Protein AF-A0A556QVP7-F1 (afdb_monomer)

Structure (mmCIF, N/CA/C/O backbone):
data_AF-A0A556QVP7-F1
#
_entry.id   AF-A0A556QVP7-F1
#
loop_
_atom_site.group_PDB
_atom_site.id
_atom_site.type_symbol
_atom_site.label_atom_id
_atom_site.label_alt_id
_atom_site.label_comp_id
_atom_site.label_asym_id
_atom_site.label_entity_id
_atom_site.label_seq_id
_atom_site.pdbx_PDB_ins_code
_atom_site.Cartn_x
_atom_site.Cartn_y
_atom_site.Cartn_z
_atom_site.occupancy
_atom_site.B_iso_or_equiv
_atom_site.auth_seq_id
_atom_site.auth_comp_id
_atom_site.auth_asym_id
_atom_site.auth_atom_id
_atom_site.pdbx_PDB_model_num
ATOM 1 N N . MET A 1 1 ? -9.069 2.653 -36.974 1.00 31.23 1 MET A N 1
ATOM 2 C CA . MET A 1 1 ? -7.854 2.054 -36.376 1.00 31.23 1 MET A CA 1
ATOM 3 C C . MET A 1 1 ? -8.215 0.678 -35.833 1.00 31.23 1 MET A C 1
ATOM 5 O O . MET A 1 1 ? -9.350 0.545 -35.382 1.00 31.23 1 MET A O 1
ATOM 9 N N . PRO A 1 2 ? -7.332 -0.335 -35.890 1.00 31.42 2 PRO A N 1
ATOM 10 C CA . PRO A 1 2 ? -7.587 -1.626 -35.250 1.00 31.42 2 PRO A CA 1
ATOM 11 C C . PRO A 1 2 ? -7.737 -1.437 -33.737 1.00 31.42 2 PRO A C 1
ATOM 13 O O . PRO A 1 2 ? -7.080 -0.571 -33.161 1.00 31.42 2 PRO A O 1
ATOM 16 N N . ASN A 1 3 ? -8.590 -2.233 -33.093 1.00 39.69 3 ASN A N 1
ATOM 17 C CA . ASN A 1 3 ? -8.859 -2.100 -31.663 1.00 39.69 3 ASN A CA 1
ATOM 18 C C . ASN A 1 3 ? -7.651 -2.594 -30.839 1.00 39.69 3 ASN A C 1
ATOM 20 O O . ASN A 1 3 ? -7.522 -3.785 -30.557 1.00 39.69 3 ASN A O 1
ATOM 24 N N . LEU A 1 4 ? -6.741 -1.673 -30.497 1.00 44.00 4 LEU A N 1
ATOM 25 C CA . LEU A 1 4 ? -5.450 -1.951 -29.846 1.00 44.00 4 LEU A CA 1
ATOM 26 C C . LEU A 1 4 ? -5.581 -2.654 -28.483 1.00 44.00 4 LEU A C 1
ATOM 28 O O . LEU A 1 4 ? -4.632 -3.312 -28.058 1.00 44.00 4 LEU A O 1
ATOM 32 N N . ALA A 1 5 ? -6.754 -2.575 -27.845 1.00 41.06 5 ALA A N 1
ATOM 33 C CA . ALA A 1 5 ? -7.073 -3.282 -26.606 1.00 41.06 5 ALA A CA 1
ATOM 34 C C . ALA A 1 5 ? -7.009 -4.820 -26.737 1.00 41.06 5 ALA A C 1
ATOM 36 O O . ALA A 1 5 ? -6.697 -5.493 -25.762 1.00 41.06 5 ALA A O 1
ATOM 37 N N . ASN A 1 6 ? -7.232 -5.379 -27.934 1.00 40.22 6 ASN A N 1
ATOM 38 C CA . ASN A 1 6 ? -7.318 -6.831 -28.155 1.00 40.22 6 ASN A CA 1
ATOM 39 C C . ASN A 1 6 ? -5.978 -7.497 -28.545 1.00 40.22 6 ASN A C 1
ATOM 41 O O . ASN A 1 6 ? -5.978 -8.581 -29.131 1.00 40.22 6 ASN A O 1
ATOM 45 N N . ARG A 1 7 ? -4.811 -6.887 -28.271 1.00 52.91 7 ARG A N 1
ATOM 46 C CA . ARG A 1 7 ? -3.530 -7.603 -28.447 1.00 52.91 7 ARG A CA 1
ATOM 47 C C . ARG A 1 7 ? -3.324 -8.566 -27.258 1.00 52.91 7 ARG A C 1
ATOM 49 O O . ARG A 1 7 ? -3.143 -8.074 -26.145 1.00 52.91 7 ARG A O 1
ATOM 56 N N . PRO A 1 8 ? -3.212 -9.899 -27.457 1.00 46.03 8 PRO A N 1
ATOM 57 C CA . PRO A 1 8 ? -3.075 -10.872 -26.354 1.00 46.03 8 PRO A CA 1
ATOM 58 C C . PRO A 1 8 ? -1.805 -10.677 -25.501 1.00 46.03 8 PRO A C 1
ATOM 60 O O . PRO A 1 8 ? -1.707 -11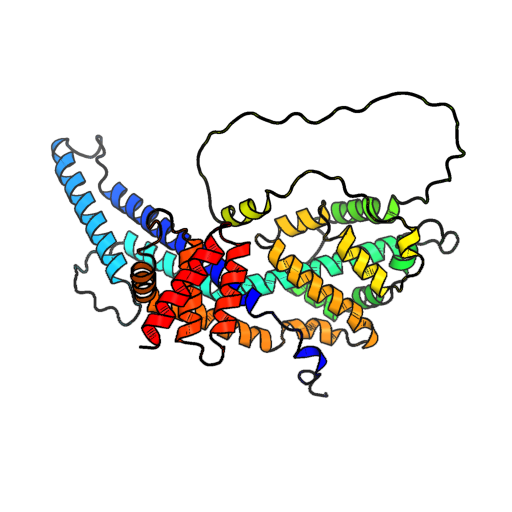.155 -24.374 1.00 46.03 8 PRO A O 1
ATOM 63 N N . PHE A 1 9 ? -0.832 -9.910 -26.004 1.00 49.12 9 PHE A N 1
ATOM 64 C CA . PHE A 1 9 ? 0.345 -9.462 -25.256 1.00 49.12 9 PHE A CA 1
ATOM 65 C C . PHE A 1 9 ? 0.058 -8.459 -24.118 1.00 49.12 9 PHE A C 1
ATOM 67 O O . PHE A 1 9 ? 0.963 -8.220 -23.317 1.00 49.12 9 PHE A O 1
ATOM 74 N N . MET A 1 10 ? -1.136 -7.854 -24.051 1.00 48.44 10 MET A N 1
ATOM 75 C CA . MET A 1 10 ? -1.531 -6.932 -22.972 1.00 48.44 10 MET A CA 1
ATOM 76 C C . MET A 1 10 ? -2.216 -7.659 -21.801 1.00 48.44 10 MET A C 1
ATOM 78 O O . MET A 1 10 ? -1.949 -7.348 -20.641 1.00 48.44 10 MET A O 1
ATOM 82 N N . GLU A 1 11 ? -3.065 -8.653 -22.074 1.00 47.38 11 GLU A N 1
ATOM 83 C CA . GLU A 1 11 ? -3.957 -9.261 -21.069 1.00 47.38 11 GLU A CA 1
ATOM 84 C C . GLU A 1 11 ? -3.195 -9.919 -19.903 1.00 47.38 11 GLU A C 1
ATOM 86 O O . GLU A 1 11 ? -3.495 -9.678 -18.726 1.00 47.38 11 GLU A O 1
ATOM 91 N N . ASN A 1 12 ? -2.145 -10.679 -20.233 1.00 49.34 12 ASN A N 1
ATOM 92 C CA . ASN A 1 12 ? -1.385 -11.500 -19.286 1.00 49.34 12 ASN A CA 1
ATOM 93 C C . ASN A 1 12 ? -0.455 -10.721 -18.335 1.00 49.34 12 ASN A C 1
ATOM 95 O O . ASN A 1 12 ? 0.117 -11.338 -17.438 1.00 49.34 12 ASN A O 1
ATOM 99 N N . PHE A 1 13 ? -0.256 -9.405 -18.511 1.00 58.97 13 PHE A N 1
ATOM 100 C CA . PHE A 1 13 ? 0.857 -8.692 -17.852 1.00 58.97 13 PHE A CA 1
ATOM 101 C C . PHE A 1 13 ? 0.513 -7.397 -17.097 1.00 58.97 13 PHE A C 1
ATOM 103 O O . PHE A 1 13 ? 1.413 -6.677 -16.664 1.00 58.97 13 PHE A O 1
ATOM 110 N N . LEU A 1 14 ? -0.773 -7.108 -16.871 1.00 69.88 14 LEU A N 1
ATOM 111 C CA . LEU A 1 14 ? -1.190 -5.981 -16.025 1.00 69.88 14 LEU A CA 1
ATOM 112 C C . LEU A 1 14 ? -1.392 -6.354 -14.551 1.00 69.88 14 LEU A C 1
ATOM 114 O O . LEU A 1 14 ? -2.023 -7.368 -14.257 1.00 69.88 14 LEU A O 1
ATOM 118 N N . ILE A 1 15 ? -0.897 -5.457 -13.684 1.00 77.75 15 ILE A N 1
ATOM 119 C CA . ILE A 1 15 ? -1.166 -5.259 -12.244 1.00 77.75 15 ILE A CA 1
ATOM 120 C C . ILE A 1 15 ? -1.469 -6.560 -11.473 1.00 77.75 15 ILE A C 1
ATOM 122 O O . ILE A 1 15 ? -2.606 -7.030 -11.475 1.00 77.75 15 ILE A O 1
ATOM 126 N N . PRO A 1 16 ? -0.494 -7.140 -10.752 1.00 86.38 16 PRO A N 1
ATOM 127 C CA . PRO A 1 16 ? -0.763 -8.289 -9.892 1.00 86.38 16 PRO A CA 1
ATOM 128 C C . PRO A 1 16 ? -1.781 -7.923 -8.801 1.00 86.38 16 PRO A C 1
ATOM 130 O O . PRO A 1 16 ? -1.539 -6.972 -8.058 1.00 86.38 16 PRO A O 1
ATOM 133 N N . ARG A 1 17 ? -2.855 -8.707 -8.614 1.00 90.19 17 ARG A N 1
ATOM 134 C CA . ARG A 1 17 ? -3.824 -8.490 -7.511 1.00 90.19 17 ARG A CA 1
ATOM 135 C C . ARG A 1 17 ? -3.150 -8.408 -6.131 1.00 90.19 17 ARG A C 1
ATOM 137 O O . ARG A 1 17 ? -3.620 -7.667 -5.274 1.00 90.19 17 ARG A O 1
ATOM 144 N N . ARG A 1 18 ? -1.999 -9.072 -5.932 1.00 92.19 18 ARG A N 1
ATOM 145 C CA . ARG A 1 18 ? -1.147 -8.915 -4.734 1.00 92.19 18 ARG A CA 1
ATOM 146 C C . ARG A 1 18 ? -0.769 -7.458 -4.456 1.00 92.19 18 ARG A C 1
ATOM 148 O O . ARG A 1 18 ? -0.861 -7.021 -3.318 1.00 92.19 18 ARG A O 1
ATOM 155 N N . PHE A 1 19 ? -0.381 -6.699 -5.484 1.00 91.69 19 PHE A N 1
ATOM 156 C CA . PHE A 1 19 ? -0.054 -5.275 -5.352 1.00 91.69 19 PHE A CA 1
ATOM 157 C C . PHE A 1 19 ? -1.274 -4.472 -4.883 1.00 91.69 19 PHE A C 1
ATOM 159 O O . PHE A 1 19 ? -1.160 -3.641 -3.989 1.00 91.69 19 PHE A O 1
ATOM 166 N N . VAL A 1 20 ? -2.457 -4.777 -5.422 1.00 94.25 20 VAL A N 1
ATOM 167 C CA . VAL A 1 20 ? -3.712 -4.112 -5.045 1.00 94.25 20 VAL A CA 1
ATOM 168 C C . VAL A 1 20 ? -4.083 -4.405 -3.585 1.00 94.25 20 VAL A C 1
ATOM 170 O O . VAL A 1 20 ? -4.417 -3.483 -2.845 1.00 94.25 20 VAL A O 1
ATOM 173 N N . ARG A 1 21 ? -3.935 -5.661 -3.133 1.00 96.06 21 ARG A N 1
ATOM 174 C CA . ARG A 1 21 ? -4.114 -6.057 -1.721 1.00 96.06 21 ARG A CA 1
ATOM 175 C C . ARG A 1 21 ? -3.117 -5.373 -0.784 1.00 96.06 21 ARG A C 1
ATOM 177 O O . ARG A 1 21 ? -3.508 -4.933 0.291 1.00 96.06 21 ARG A O 1
ATOM 184 N N . ILE A 1 22 ? -1.853 -5.252 -1.195 1.00 94.31 22 ILE A N 1
ATOM 185 C CA . ILE A 1 22 ? -0.817 -4.523 -0.445 1.00 94.31 22 ILE A CA 1
ATOM 186 C C . ILE A 1 22 ? -1.195 -3.045 -0.308 1.00 94.31 22 ILE A C 1
ATOM 188 O O . ILE A 1 22 ? -1.133 -2.505 0.792 1.00 94.31 22 ILE A O 1
ATOM 192 N N . LYS A 1 23 ? -1.660 -2.396 -1.383 1.00 94.12 23 LYS A N 1
ATOM 193 C CA . LYS A 1 23 ? -2.134 -1.007 -1.302 1.00 94.12 23 LYS A CA 1
ATOM 194 C C . LYS A 1 23 ? -3.394 -0.862 -0.456 1.00 94.12 23 LYS A C 1
ATOM 196 O O . LYS A 1 23 ? -3.500 0.120 0.271 1.00 94.12 23 LYS A O 1
ATOM 201 N N . ALA A 1 24 ? -4.303 -1.837 -0.474 1.00 96.06 24 ALA A N 1
ATOM 202 C CA . ALA A 1 24 ? -5.435 -1.853 0.450 1.00 96.06 24 ALA A CA 1
ATOM 203 C C . ALA A 1 24 ? -4.957 -1.931 1.913 1.00 96.06 24 ALA A C 1
ATOM 205 O O . ALA A 1 24 ? -5.417 -1.144 2.731 1.00 96.06 24 ALA A O 1
ATOM 206 N N . LEU A 1 25 ? -3.981 -2.792 2.232 1.00 95.88 25 LEU A N 1
ATOM 207 C CA . LEU A 1 25 ? -3.383 -2.886 3.571 1.00 95.88 25 LEU A CA 1
ATOM 208 C C . LEU A 1 25 ? -2.704 -1.581 4.009 1.00 95.88 25 LEU A C 1
ATOM 210 O O . LEU A 1 25 ? -2.997 -1.090 5.096 1.00 95.88 25 LEU A O 1
ATOM 214 N N . GLN A 1 26 ? -1.832 -1.010 3.174 1.00 93.00 26 GLN A N 1
ATOM 215 C CA . GLN A 1 26 ? -1.086 0.213 3.497 1.00 93.00 26 GLN A CA 1
ATOM 216 C C . GLN A 1 26 ? -2.024 1.398 3.758 1.00 93.00 26 GLN A C 1
ATOM 218 O O . GLN A 1 26 ? -1.920 2.054 4.795 1.00 93.00 26 GLN A O 1
ATOM 223 N N . ASN A 1 27 ? -2.994 1.630 2.869 1.00 94.25 27 ASN A N 1
ATOM 224 C CA . ASN A 1 27 ? -3.920 2.749 3.021 1.00 94.25 27 ASN A CA 1
ATOM 225 C C . ASN A 1 27 ? -4.918 2.516 4.169 1.00 94.25 27 ASN A C 1
ATOM 227 O O . ASN A 1 27 ? -5.202 3.451 4.915 1.00 94.25 27 ASN A O 1
ATOM 231 N N . LEU A 1 28 ? -5.398 1.282 4.383 1.00 94.56 28 LEU A N 1
ATOM 232 C CA . LEU A 1 28 ? -6.262 0.950 5.523 1.00 94.56 28 LEU A CA 1
ATOM 233 C C . LEU A 1 28 ? -5.533 1.115 6.864 1.00 94.56 28 LEU A C 1
ATOM 235 O O . LEU A 1 28 ? -6.135 1.570 7.836 1.00 94.56 28 LEU A O 1
ATOM 239 N N . TYR A 1 29 ? -4.242 0.783 6.926 1.00 94.00 29 TYR A N 1
ATOM 240 C CA . TYR A 1 29 ? -3.421 1.010 8.112 1.00 94.00 29 TYR A CA 1
ATOM 241 C C . TYR A 1 29 ? -3.241 2.503 8.388 1.00 94.00 29 TYR A C 1
ATOM 243 O O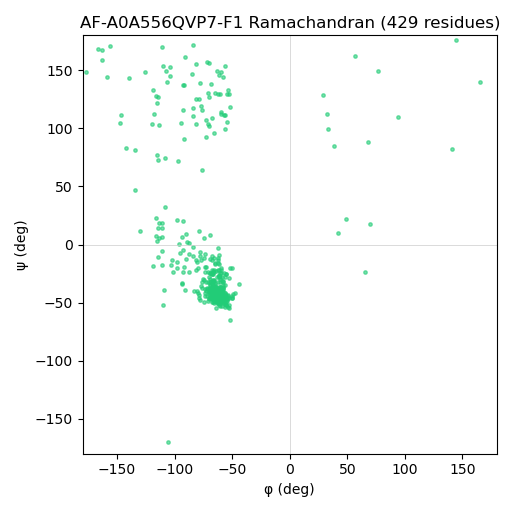 . TYR A 1 29 ? -3.486 2.938 9.513 1.00 94.00 29 TYR A O 1
ATOM 251 N N . ALA A 1 30 ? -2.889 3.290 7.364 1.00 91.50 30 ALA A N 1
ATOM 252 C CA . ALA A 1 30 ? -2.784 4.744 7.478 1.00 91.50 30 ALA A CA 1
ATOM 253 C C . ALA A 1 30 ? -4.104 5.357 7.974 1.00 91.50 30 ALA A C 1
ATOM 255 O O . ALA A 1 30 ? -4.109 6.037 8.996 1.00 91.50 30 ALA A O 1
ATOM 256 N N . TYR A 1 31 ? -5.233 5.003 7.347 1.00 92.81 31 TYR A N 1
ATOM 257 C CA . TYR A 1 31 ? -6.574 5.402 7.785 1.00 92.81 31 TYR A CA 1
ATOM 258 C C . TYR A 1 31 ? -6.862 5.006 9.240 1.00 92.81 31 TYR A C 1
ATOM 260 O O . TYR A 1 31 ? -7.400 5.806 10.003 1.00 92.81 31 TYR A O 1
ATOM 268 N N . THR A 1 32 ? -6.493 3.789 9.655 1.00 91.31 32 THR A N 1
ATOM 269 C CA . THR A 1 32 ? -6.754 3.313 11.021 1.00 91.31 32 THR A CA 1
ATOM 270 C C . THR A 1 32 ? -5.942 4.095 12.055 1.00 91.31 32 THR A C 1
ATOM 272 O O . THR A 1 32 ? -6.491 4.471 13.092 1.00 91.31 32 THR A O 1
ATOM 275 N N . ILE A 1 33 ? -4.671 4.406 11.769 1.00 91.94 33 ILE A N 1
ATOM 276 C CA . ILE A 1 33 ? -3.856 5.267 12.636 1.00 91.94 33 ILE A CA 1
ATOM 277 C C . ILE A 1 33 ? -4.402 6.696 12.656 1.00 91.94 33 ILE A C 1
ATOM 279 O O . ILE A 1 33 ? -4.634 7.216 13.747 1.00 91.94 33 ILE A O 1
ATOM 283 N N . SER A 1 34 ? -4.679 7.310 11.499 1.00 91.62 34 SER A N 1
ATOM 284 C CA . SER A 1 34 ? -5.264 8.656 11.427 1.00 91.62 34 SER A CA 1
ATOM 285 C C . SER A 1 34 ? -6.578 8.742 12.210 1.00 91.62 34 SER A C 1
ATOM 287 O O . SER A 1 34 ? -6.767 9.661 12.999 1.00 91.62 34 SER A O 1
ATOM 289 N N . LYS A 1 35 ? -7.474 7.754 12.071 1.00 90.06 35 LYS A N 1
ATOM 290 C CA . LYS A 1 35 ? -8.755 7.683 12.796 1.00 90.06 35 LYS A CA 1
ATOM 291 C C . LYS A 1 35 ? -8.573 7.681 14.318 1.00 90.06 35 LYS A C 1
ATOM 293 O O . LYS A 1 35 ? -9.356 8.324 15.021 1.00 90.06 35 LYS A O 1
ATOM 298 N N . VAL A 1 36 ? -7.563 6.971 14.828 1.00 91.00 36 VAL A N 1
ATOM 299 C CA . VAL A 1 36 ? -7.222 6.951 16.262 1.00 91.00 36 VAL A CA 1
ATOM 300 C C . VAL A 1 36 ? -6.555 8.261 16.690 1.00 91.00 36 VAL A C 1
ATOM 302 O O . VAL A 1 36 ? -6.920 8.803 17.730 1.00 91.00 36 VAL A O 1
ATOM 305 N N . ALA A 1 37 ? -5.644 8.807 15.881 1.00 92.81 37 ALA A N 1
ATOM 306 C CA . ALA A 1 37 ? -4.980 10.081 16.146 1.00 92.81 37 ALA A CA 1
ATOM 307 C C . ALA A 1 37 ? -5.989 11.238 16.234 1.00 92.81 37 ALA A C 1
ATOM 309 O O . ALA A 1 37 ? -6.058 11.893 17.270 1.00 92.81 37 ALA A O 1
ATOM 310 N N . HIS A 1 38 ? -6.854 11.403 15.226 1.00 91.75 38 HIS A N 1
ATOM 311 C CA . HIS A 1 38 ? -7.928 12.407 15.209 1.00 91.75 38 HIS A CA 1
ATOM 312 C C . HIS A 1 38 ? -8.887 12.249 16.396 1.00 91.75 38 HIS A C 1
ATOM 314 O O . HIS A 1 38 ? -9.327 13.242 16.975 1.00 91.75 38 HIS A O 1
ATOM 320 N N . LYS A 1 39 ? -9.197 11.008 16.808 1.00 90.44 39 LYS A N 1
ATOM 321 C CA . LYS A 1 39 ? -10.045 10.748 17.986 1.00 90.44 39 LYS A CA 1
ATOM 322 C C . LYS A 1 39 ? -9.362 11.241 19.262 1.00 90.44 39 LYS A C 1
ATOM 324 O O . LYS A 1 39 ? -9.997 11.919 20.067 1.00 90.44 39 LYS A O 1
ATOM 329 N N . ASN A 1 40 ? -8.088 10.900 19.444 1.00 93.06 40 ASN A N 1
ATOM 330 C CA . ASN A 1 40 ? -7.315 11.280 20.623 1.00 93.06 40 ASN A CA 1
ATOM 331 C C . ASN A 1 40 ? -7.081 12.795 20.671 1.00 93.06 40 ASN A C 1
ATOM 333 O O . ASN A 1 40 ? -7.292 13.399 21.716 1.00 93.06 40 ASN A O 1
ATOM 337 N N . GLU A 1 41 ? -6.739 13.425 19.544 1.00 92.31 41 GLU A N 1
ATOM 338 C CA . GLU A 1 41 ? -6.627 14.882 19.449 1.00 92.31 41 GLU A CA 1
ATOM 339 C C . GLU A 1 41 ? -7.944 15.559 19.841 1.00 92.31 41 GLU A C 1
ATOM 341 O O . GLU A 1 41 ? -7.943 16.455 20.682 1.00 92.31 41 GLU A O 1
ATOM 346 N N . THR A 1 42 ? -9.076 15.089 19.308 1.00 89.75 42 THR A N 1
ATOM 347 C CA . THR A 1 42 ? -10.395 15.645 19.647 1.00 89.75 42 THR A CA 1
ATOM 348 C C . THR A 1 42 ? -10.705 15.496 21.139 1.00 89.75 42 THR A C 1
ATOM 350 O O . THR A 1 42 ? -11.201 16.442 21.748 1.00 89.75 42 THR A O 1
ATOM 353 N N . ILE A 1 43 ? -10.352 14.362 21.759 1.00 90.44 43 ILE A N 1
ATOM 354 C CA . ILE A 1 43 ? -10.459 14.166 23.215 1.00 90.44 43 ILE A CA 1
ATOM 355 C C . ILE A 1 43 ? -9.598 15.182 23.976 1.00 90.44 43 ILE A C 1
ATOM 357 O O . ILE A 1 43 ? -10.076 15.748 24.956 1.00 90.44 43 ILE A O 1
ATOM 361 N N . GLU A 1 44 ? -8.366 15.456 23.541 1.00 91.31 44 GLU A N 1
ATOM 362 C CA . GLU A 1 44 ? -7.513 16.461 24.187 1.00 91.31 44 GLU A CA 1
ATOM 363 C C . GLU A 1 44 ? -8.024 17.896 23.989 1.00 91.31 44 GLU A C 1
ATOM 365 O O . GLU A 1 44 ? -7.915 18.698 24.914 1.00 91.31 44 GLU A O 1
ATOM 370 N N . GLN A 1 45 ? -8.629 18.238 22.846 1.00 88.50 45 GLN A N 1
ATOM 371 C CA . GLN A 1 45 ? -9.280 19.546 22.687 1.00 88.50 45 GLN A CA 1
ATOM 372 C C . GLN A 1 45 ? -10.519 19.660 23.593 1.00 88.50 45 GLN A C 1
ATOM 374 O O . GLN A 1 45 ? -10.618 20.617 24.353 1.00 88.50 45 GLN A O 1
ATOM 379 N N . VAL A 1 46 ? -11.390 18.640 23.626 1.00 85.81 46 VAL A N 1
ATOM 380 C CA . VAL A 1 46 ? -12.542 18.590 24.549 1.00 85.81 46 VAL A CA 1
ATOM 381 C C . VAL A 1 46 ? -12.090 18.679 26.009 1.00 85.81 46 VAL A C 1
ATOM 383 O O . VAL A 1 46 ? -12.751 19.324 26.813 1.00 85.81 46 VAL A O 1
ATOM 386 N N . LYS A 1 47 ? -10.953 18.078 26.386 1.00 87.88 47 LYS A N 1
ATOM 387 C CA . LYS A 1 47 ? -10.392 18.245 27.736 1.00 87.88 47 LYS A CA 1
ATOM 388 C C . LYS A 1 47 ? -9.979 19.687 28.021 1.00 87.88 47 LYS A C 1
ATOM 390 O O . LYS A 1 47 ? -10.227 20.155 29.136 1.00 87.88 47 LYS A O 1
ATOM 395 N N . LYS A 1 48 ? -9.363 20.377 27.052 1.00 87.44 48 LYS A N 1
ATOM 396 C CA . LYS A 1 48 ? -8.884 21.758 27.227 1.00 87.44 48 LYS A CA 1
ATOM 397 C C . LYS A 1 48 ? -10.013 22.712 27.599 1.00 87.44 48 LYS A C 1
ATOM 399 O O . LYS A 1 48 ? -9.809 23.493 28.524 1.00 87.44 48 LYS A O 1
ATOM 404 N N . ASP A 1 49 ? -11.190 22.566 26.990 1.00 83.19 49 ASP A N 1
ATOM 405 C CA . ASP A 1 49 ? -12.384 23.391 27.256 1.00 83.19 49 ASP A CA 1
ATOM 406 C C . ASP A 1 49 ? -12.811 23.414 28.737 1.00 83.19 49 ASP A C 1
ATOM 408 O O . ASP A 1 49 ? -13.424 24.376 29.193 1.00 83.19 49 ASP A O 1
ATOM 412 N N . PHE A 1 50 ? -12.469 22.371 29.504 1.00 84.00 50 PHE A N 1
ATOM 413 C CA . PHE A 1 50 ? -12.772 22.246 30.937 1.00 84.00 50 PHE A CA 1
ATOM 414 C C . PHE A 1 50 ? -11.519 22.346 31.829 1.00 84.00 50 PHE A C 1
ATOM 416 O O . PHE A 1 50 ? -11.534 21.904 32.980 1.00 84.00 50 PHE A O 1
ATOM 423 N N . THR A 1 51 ? -10.408 22.884 31.318 1.00 83.50 51 THR A N 1
ATOM 424 C CA . THR A 1 51 ? -9.186 23.075 32.115 1.00 83.50 51 THR A CA 1
ATOM 425 C C . THR A 1 51 ? -9.384 24.175 33.148 1.00 83.50 51 THR A C 1
ATOM 427 O O . THR A 1 51 ? -9.737 25.303 32.813 1.00 83.50 51 THR A O 1
ATOM 430 N N . PHE A 1 52 ? -9.093 23.869 34.412 1.00 87.75 52 PHE A N 1
ATOM 431 C CA . PHE A 1 52 ? -9.075 24.876 35.468 1.00 87.75 52 PHE A CA 1
ATOM 432 C C . PHE A 1 52 ? -7.915 25.864 35.262 1.00 87.75 52 PHE A C 1
ATOM 434 O O . PHE A 1 52 ? -6.754 25.519 35.483 1.00 87.75 52 PHE A O 1
ATOM 441 N N . ASP A 1 53 ? -8.245 27.096 34.882 1.00 87.69 53 ASP A N 1
ATOM 442 C CA . ASP A 1 53 ? -7.329 28.242 34.875 1.00 87.69 53 ASP A CA 1
ATOM 443 C C . ASP A 1 53 ? -7.427 29.018 36.212 1.00 87.69 53 ASP A C 1
ATOM 445 O O . ASP A 1 53 ? -8.485 29.599 36.475 1.00 87.69 53 ASP A O 1
ATOM 449 N N . PRO A 1 54 ? -6.358 29.077 37.039 1.00 87.31 54 PRO A N 1
ATOM 450 C CA . PRO A 1 54 ? -6.339 29.810 38.311 1.00 87.31 54 PRO A CA 1
ATOM 451 C C . PRO A 1 54 ? -6.567 31.328 38.216 1.00 87.31 54 PRO A C 1
ATOM 453 O O . PRO A 1 54 ? -6.830 31.954 39.241 1.00 87.31 54 PRO A O 1
ATOM 456 N N . PHE A 1 55 ? -6.427 31.931 37.033 1.00 90.12 55 PHE A N 1
ATOM 457 C CA . PHE A 1 55 ? -6.647 33.363 36.808 1.00 90.12 55 PHE A CA 1
ATOM 458 C C . PHE A 1 55 ? -8.086 33.689 36.384 1.00 90.12 55 PHE A C 1
ATOM 460 O O . PHE A 1 55 ? -8.512 34.836 36.519 1.00 90.12 55 PHE A O 1
ATOM 467 N N . LEU A 1 56 ? -8.833 32.697 35.883 1.00 85.06 56 LEU A N 1
ATOM 468 C CA . LEU A 1 56 ? -10.207 32.860 35.386 1.00 85.06 56 LEU A CA 1
ATOM 469 C C . LEU A 1 56 ? -11.266 32.174 36.265 1.00 85.06 56 LEU A C 1
ATOM 471 O O . LEU A 1 56 ? -12.444 32.513 36.160 1.00 85.06 56 LEU A O 1
ATOM 475 N N . HIS A 1 57 ? -10.867 31.236 37.130 1.00 88.19 57 HIS A N 1
ATOM 476 C CA . HIS A 1 57 ? -11.775 30.389 37.909 1.00 88.19 57 HIS A CA 1
ATOM 477 C C . HIS A 1 57 ? -11.496 30.450 39.413 1.00 88.19 57 HIS A C 1
ATOM 479 O O . HIS A 1 57 ? -10.350 30.556 39.854 1.00 88.19 57 HIS A O 1
ATOM 485 N N . THR A 1 58 ? -12.544 30.306 40.224 1.00 88.50 58 THR A N 1
ATOM 486 C CA . THR A 1 58 ? -12.424 30.213 41.685 1.00 88.50 58 THR A CA 1
ATOM 487 C C . THR A 1 58 ? -12.144 28.764 42.123 1.00 88.50 58 THR A C 1
ATOM 489 O O . THR A 1 58 ? -12.623 27.834 41.473 1.00 88.50 58 THR A O 1
ATOM 492 N N . PRO A 1 59 ? -11.368 28.506 43.200 1.00 87.31 59 PRO A N 1
ATOM 493 C CA . PRO A 1 59 ? -10.895 27.152 43.534 1.00 87.31 59 PRO A CA 1
ATOM 494 C C . PRO A 1 59 ? -11.984 26.079 43.709 1.00 87.31 59 PRO A C 1
ATOM 496 O O . PRO A 1 59 ? -11.733 24.904 43.445 1.00 87.31 59 PRO A O 1
ATOM 499 N N . ASP A 1 60 ? -13.192 26.473 44.113 1.00 89.56 60 ASP A N 1
ATOM 500 C CA . ASP A 1 60 ? -14.384 25.627 44.233 1.00 89.56 60 ASP A CA 1
ATOM 501 C C . ASP A 1 60 ? -14.906 25.096 42.883 1.00 89.56 60 ASP A C 1
ATOM 503 O O . ASP A 1 60 ? -15.527 24.036 42.835 1.00 89.56 60 ASP A O 1
ATOM 507 N N . GLN A 1 61 ? -14.596 25.767 41.769 1.00 81.88 61 GLN A N 1
ATOM 508 C CA . GLN A 1 61 ? -14.989 25.349 40.418 1.00 81.88 61 GLN A CA 1
ATOM 509 C C . GLN A 1 61 ? -14.139 24.191 39.870 1.00 81.88 61 GLN A C 1
ATOM 511 O O . GLN A 1 61 ? -14.524 23.555 38.887 1.00 81.88 61 GLN A O 1
ATOM 516 N N . LYS A 1 62 ? -13.008 23.868 40.513 1.00 87.19 62 LYS A N 1
ATOM 517 C CA . LYS A 1 62 ? -12.059 22.842 40.054 1.00 87.19 62 LYS A CA 1
ATOM 518 C C . LYS A 1 62 ? -12.672 21.436 39.981 1.00 87.19 62 LYS A C 1
ATOM 520 O O . LYS A 1 62 ? -12.486 20.743 38.981 1.00 87.19 62 LYS A O 1
ATOM 525 N N . GLU A 1 63 ? -13.406 21.010 41.010 1.00 88.31 63 GLU A N 1
ATOM 526 C CA . GLU A 1 63 ? -14.082 19.701 41.018 1.00 88.31 63 GLU A CA 1
ATOM 527 C C . GLU A 1 63 ? -15.268 19.628 40.030 1.00 88.31 63 GLU A C 1
ATOM 529 O O . GLU A 1 63 ? -15.328 18.664 39.257 1.00 88.31 63 GLU A O 1
ATOM 534 N N . PRO A 1 64 ? -16.180 20.625 39.967 1.00 83.81 64 PRO A N 1
ATOM 535 C CA . PRO A 1 64 ? -17.209 20.702 38.930 1.00 83.81 64 PRO A CA 1
ATOM 536 C C . PRO A 1 64 ? -16.665 20.612 37.500 1.00 83.81 64 PRO A C 1
ATOM 538 O O . PRO A 1 64 ? -17.204 19.837 36.708 1.00 83.81 64 PRO A O 1
ATOM 541 N N . LEU A 1 65 ? -15.593 21.346 37.175 1.00 78.50 65 LEU A N 1
ATOM 542 C CA . LEU A 1 65 ? -14.974 21.326 35.844 1.00 78.50 65 LEU A CA 1
ATOM 543 C C . LEU A 1 65 ? -14.403 19.945 35.501 1.00 78.50 65 LEU A C 1
ATOM 545 O O . LEU A 1 65 ? -14.717 19.406 34.442 1.00 78.50 65 LEU A O 1
ATOM 549 N N . ALA A 1 66 ? -13.664 19.309 36.418 1.00 84.44 66 ALA A N 1
ATOM 550 C CA . ALA A 1 66 ? -13.150 17.951 36.212 1.00 84.44 66 ALA A CA 1
ATOM 551 C C . ALA A 1 66 ? -14.279 16.920 35.991 1.00 84.44 66 ALA A C 1
ATOM 553 O O . ALA A 1 66 ? -14.167 16.022 35.150 1.00 84.44 66 ALA A O 1
ATOM 554 N N . LYS A 1 67 ? -15.408 17.067 36.698 1.00 83.19 67 LYS A N 1
ATOM 555 C CA . LYS A 1 67 ? -16.592 16.218 36.501 1.00 83.19 67 LYS A CA 1
ATOM 556 C C . LYS A 1 67 ? -17.253 16.456 35.139 1.00 83.19 67 LYS A C 1
ATOM 558 O O . LYS A 1 67 ? -17.623 15.488 34.476 1.00 83.19 67 LYS A O 1
ATOM 563 N N . GLN A 1 68 ? -17.386 17.711 34.709 1.00 79.81 68 GLN A N 1
ATOM 564 C CA . GLN A 1 68 ? -17.915 18.061 33.384 1.00 79.81 68 GLN A CA 1
ATOM 565 C C . GLN A 1 68 ? -17.009 17.550 32.256 1.00 79.81 68 GLN A C 1
ATOM 567 O O . GLN A 1 68 ? -17.519 16.963 31.304 1.00 79.81 68 GLN A O 1
ATOM 572 N N . GLN A 1 69 ? -15.686 17.666 32.410 1.00 85.12 69 GLN A N 1
ATOM 573 C CA . GLN A 1 69 ? -14.691 17.129 31.481 1.00 85.12 69 GLN A CA 1
ATOM 574 C C . GLN A 1 69 ? -14.875 15.621 31.260 1.00 85.12 69 GLN A C 1
ATOM 576 O O . GLN A 1 69 ? -14.959 15.162 30.122 1.00 85.12 69 GLN A O 1
ATOM 581 N N . SER A 1 70 ? -14.989 14.852 32.349 1.00 86.38 70 SER A N 1
ATOM 582 C CA . SER A 1 70 ? -15.197 13.400 32.292 1.00 86.38 70 SER A CA 1
ATOM 583 C C . SER A 1 70 ? -16.491 13.033 31.552 1.00 86.38 70 SER A C 1
ATOM 585 O O . SER A 1 70 ? -16.480 12.179 30.665 1.00 86.38 70 SER A O 1
ATOM 587 N N . ILE A 1 71 ? -17.591 13.743 31.836 1.00 83.44 71 ILE A N 1
ATOM 588 C CA . ILE A 1 71 ? -18.879 13.559 31.149 1.00 83.44 71 ILE A CA 1
ATOM 589 C C . ILE A 1 71 ? -18.763 13.889 29.651 1.00 83.44 71 ILE A C 1
ATOM 591 O O . ILE A 1 71 ? -19.272 13.134 28.825 1.00 83.44 71 ILE A O 1
ATOM 595 N N . ALA A 1 72 ? -18.080 14.977 29.285 1.00 79.88 72 ALA A N 1
ATOM 596 C CA . ALA A 1 72 ? -17.899 15.381 27.891 1.00 79.88 72 ALA A CA 1
ATOM 597 C C . ALA A 1 72 ? -17.050 14.372 27.094 1.00 79.88 72 ALA A C 1
ATOM 599 O O . ALA A 1 72 ? -17.425 13.991 25.986 1.00 79.88 72 ALA A O 1
ATOM 600 N N . VAL A 1 73 ? -15.948 13.878 27.668 1.00 87.00 73 VAL A N 1
ATOM 601 C CA . VAL A 1 73 ? -15.092 12.856 27.035 1.00 87.00 73 VAL A CA 1
ATOM 602 C C . VAL A 1 73 ? -15.817 11.510 26.905 1.00 87.00 73 VAL A C 1
ATOM 604 O O . VAL A 1 73 ? -15.690 10.843 25.873 1.00 87.00 73 VAL A O 1
ATOM 607 N N . ALA A 1 74 ? -16.603 11.115 27.913 1.00 86.44 74 ALA A N 1
ATOM 608 C CA . ALA A 1 74 ? -17.420 9.904 27.862 1.00 86.44 74 ALA A CA 1
ATOM 609 C C . ALA A 1 74 ? -18.478 9.993 26.751 1.00 86.44 74 ALA A C 1
ATOM 611 O O . ALA A 1 74 ? -18.531 9.114 25.892 1.00 86.44 74 ALA A O 1
ATOM 612 N N . ALA A 1 75 ? -19.236 11.092 26.705 1.00 81.94 75 ALA A N 1
ATOM 613 C CA . ALA A 1 75 ? -20.253 11.320 25.684 1.00 81.94 75 ALA A CA 1
ATOM 614 C C . ALA A 1 75 ? -19.649 11.374 24.265 1.00 81.94 75 ALA A C 1
ATOM 616 O O . ALA A 1 75 ? -20.209 10.786 23.343 1.00 81.94 75 ALA A O 1
ATOM 617 N N . PHE A 1 76 ? -18.473 11.995 24.081 1.00 85.19 76 PHE A N 1
ATOM 618 C CA . PHE A 1 76 ? -17.773 11.983 22.788 1.00 85.19 76 PHE A CA 1
ATOM 619 C C . PHE A 1 76 ? -17.398 10.556 22.376 1.00 85.19 76 PHE A C 1
ATOM 621 O O . PHE A 1 76 ? -17.598 10.151 21.232 1.00 85.19 76 PHE A O 1
ATOM 628 N N . THR A 1 77 ? -16.875 9.774 23.320 1.00 86.81 77 THR A N 1
ATOM 629 C CA . THR A 1 77 ? -16.462 8.388 23.074 1.00 86.81 77 THR A CA 1
ATOM 630 C C . THR A 1 77 ? -17.651 7.500 22.699 1.00 86.81 77 THR A C 1
ATOM 632 O O . THR A 1 77 ? -17.518 6.668 21.801 1.00 86.81 77 THR A O 1
ATOM 635 N N . GLU A 1 78 ? -18.806 7.707 23.334 1.00 84.12 78 GLU A N 1
ATOM 636 C CA . GLU A 1 78 ? -20.071 7.038 23.016 1.00 84.12 78 GLU A CA 1
ATOM 637 C C . GLU A 1 78 ? -20.604 7.448 21.633 1.00 84.12 78 GLU A C 1
ATOM 639 O O . GLU A 1 78 ? -20.900 6.579 20.814 1.00 84.12 78 GLU A O 1
ATOM 644 N N . ALA A 1 79 ? -20.627 8.747 21.315 1.00 78.06 79 ALA A N 1
ATOM 645 C CA . ALA A 1 79 ? -21.057 9.249 20.008 1.00 78.06 79 ALA A CA 1
ATOM 646 C C . ALA A 1 79 ? -20.188 8.702 18.856 1.00 78.06 79 ALA A C 1
ATOM 648 O O . ALA A 1 79 ? -20.710 8.272 17.828 1.00 78.06 79 ALA A O 1
ATOM 649 N N . VAL A 1 80 ? -18.863 8.638 19.040 1.00 80.62 80 VAL A N 1
ATOM 650 C CA . VAL A 1 80 ? -17.932 8.037 18.064 1.00 80.62 80 VAL A CA 1
ATOM 651 C C . VAL A 1 80 ? -18.136 6.523 17.919 1.00 80.62 80 VAL A C 1
ATOM 653 O O . VAL A 1 80 ? -17.934 5.990 16.828 1.00 80.62 80 VAL A O 1
ATOM 656 N N . ALA A 1 81 ? -18.545 5.821 18.981 1.00 78.38 81 ALA A N 1
ATOM 657 C CA . ALA A 1 81 ? -18.879 4.398 18.907 1.00 78.38 81 ALA A CA 1
ATOM 658 C C . ALA A 1 81 ? -20.212 4.157 18.176 1.00 78.38 81 ALA A C 1
ATOM 660 O O . ALA A 1 81 ? -20.298 3.248 17.353 1.00 78.38 81 ALA A O 1
ATOM 661 N N . ALA A 1 82 ? -21.222 4.998 18.420 1.00 69.50 82 ALA A N 1
ATOM 662 C CA . ALA A 1 82 ? -22.521 4.938 17.751 1.00 69.50 82 ALA A CA 1
ATOM 663 C C . ALA A 1 82 ? -22.459 5.324 16.258 1.00 69.50 82 ALA A C 1
ATOM 665 O O . ALA A 1 82 ? -23.298 4.882 15.479 1.00 69.50 82 ALA A O 1
ATOM 666 N N . ALA A 1 83 ? -21.461 6.116 15.841 1.00 62.91 83 ALA A N 1
ATOM 667 C CA . ALA A 1 83 ? -21.271 6.589 14.461 1.00 62.91 83 ALA A CA 1
ATOM 668 C C . ALA A 1 83 ? -21.051 5.486 13.399 1.00 62.91 83 ALA A C 1
ATOM 670 O O . ALA A 1 83 ? -21.034 5.778 12.202 1.00 62.91 83 ALA A O 1
ATOM 671 N N . PHE A 1 84 ? -20.871 4.224 13.804 1.00 55.34 84 PHE A N 1
ATOM 672 C CA . PHE A 1 84 ? -20.635 3.093 12.905 1.00 55.34 84 PHE A CA 1
ATOM 673 C C . PHE A 1 84 ? -21.788 2.070 12.988 1.00 55.34 84 PHE A C 1
ATOM 675 O O . PHE A 1 84 ? -22.077 1.617 14.095 1.00 55.34 84 PHE A O 1
ATOM 682 N N . PRO A 1 85 ? -22.419 1.654 11.861 1.00 49.91 85 PRO A N 1
ATOM 683 C CA . PRO A 1 85 ? -21.962 1.783 10.472 1.00 49.91 85 PRO A CA 1
ATOM 684 C C . PRO A 1 85 ? -22.893 2.611 9.552 1.00 49.91 85 PRO A C 1
ATOM 686 O O . PRO A 1 85 ? -23.884 2.099 9.048 1.00 49.91 85 PRO A O 1
ATOM 689 N N . MET A 1 86 ? -22.507 3.859 9.259 1.00 48.84 86 MET A N 1
ATOM 690 C CA . MET A 1 86 ? -22.707 4.635 8.008 1.00 48.84 86 MET A CA 1
ATOM 691 C C . MET A 1 86 ? -24.047 4.627 7.206 1.00 48.84 86 MET A C 1
ATOM 693 O O . MET A 1 86 ? -24.067 5.181 6.107 1.00 48.84 86 MET A O 1
ATOM 697 N N . GLN A 1 87 ? -25.165 4.082 7.695 1.00 40.81 87 GLN A N 1
ATOM 698 C CA . GLN A 1 87 ? -26.501 4.257 7.099 1.00 40.81 87 GLN A CA 1
ATOM 699 C C . GLN A 1 87 ? -27.431 5.040 8.033 1.00 40.81 87 GLN A C 1
ATOM 701 O O . GLN A 1 87 ? -27.587 4.687 9.196 1.00 40.81 87 GLN A O 1
ATOM 706 N N . ASP A 1 88 ? -28.018 6.104 7.477 1.00 34.03 88 ASP A N 1
ATOM 707 C CA . ASP A 1 88 ? -29.114 6.932 7.997 1.00 34.03 88 ASP A CA 1
ATOM 708 C C . ASP A 1 88 ? -29.095 7.224 9.504 1.00 34.03 88 ASP A C 1
ATOM 710 O O . ASP A 1 88 ? -29.764 6.596 10.326 1.00 34.03 88 ASP A O 1
ATOM 714 N N . PHE A 1 89 ? -28.344 8.269 9.859 1.00 33.94 89 PHE A N 1
ATOM 715 C CA . PHE A 1 89 ? -28.202 8.715 11.237 1.00 33.94 89 PHE A CA 1
ATOM 716 C C . PHE A 1 89 ? -29.482 9.368 11.784 1.00 33.94 89 PHE A C 1
ATOM 718 O O . PHE A 1 89 ? -29.781 10.531 11.519 1.00 33.94 89 PHE A O 1
ATOM 725 N N . ALA A 1 90 ? -30.204 8.618 12.618 1.00 29.31 90 ALA A N 1
ATOM 726 C CA . ALA A 1 90 ? -31.203 9.129 13.551 1.00 29.31 90 ALA A CA 1
ATOM 727 C C . ALA A 1 90 ? -30.730 8.874 14.992 1.00 29.31 90 ALA A C 1
ATOM 729 O O . ALA A 1 90 ? -31.224 7.990 15.693 1.00 29.31 90 ALA A O 1
ATOM 730 N N . TYR A 1 91 ? -29.730 9.640 15.430 1.00 35.25 91 TYR A N 1
ATOM 731 C CA . TYR A 1 91 ? -29.203 9.574 16.790 1.00 35.25 91 TYR A CA 1
ATOM 732 C C . TYR A 1 91 ? -30.221 10.091 17.815 1.00 35.25 91 TYR A C 1
ATOM 734 O O . TYR A 1 91 ? -30.880 11.114 17.617 1.00 35.25 91 TYR A O 1
ATOM 742 N N . VAL A 1 92 ? -30.339 9.389 18.945 1.00 39.69 92 VAL A N 1
ATOM 743 C CA . VAL A 1 92 ? -31.292 9.719 20.024 1.00 39.69 92 VAL A CA 1
ATOM 744 C C . VAL A 1 92 ? -30.568 10.227 21.293 1.00 39.69 92 VAL A C 1
ATOM 746 O O . VAL A 1 92 ? -31.205 10.697 22.235 1.00 39.69 92 VAL A O 1
ATOM 749 N N . GLY A 1 93 ? -29.229 10.211 21.321 1.00 39.19 93 GLY A N 1
ATOM 750 C CA . GLY A 1 93 ? -28.406 10.456 22.514 1.00 39.19 93 GLY A CA 1
ATOM 751 C C . GLY A 1 93 ? -27.859 11.881 22.683 1.00 39.19 93 GLY A C 1
ATOM 752 O O . GLY A 1 93 ? -26.656 12.086 22.601 1.00 39.19 93 GLY A O 1
ATOM 753 N N . ASN A 1 94 ? -28.702 12.866 23.017 1.00 47.78 94 ASN A N 1
ATOM 754 C CA . ASN A 1 94 ? -28.295 14.261 23.306 1.00 47.78 94 ASN A CA 1
ATOM 755 C C . ASN A 1 94 ? -27.760 15.067 22.091 1.00 47.78 94 ASN A C 1
ATOM 757 O O . ASN A 1 94 ? -26.557 15.227 21.879 1.00 47.78 94 ASN A O 1
ATOM 761 N N . LYS A 1 95 ? -28.695 15.713 21.376 1.00 49.91 95 LYS A N 1
ATOM 762 C CA . LYS A 1 95 ? -28.470 16.607 20.217 1.00 49.91 95 LYS A CA 1
ATOM 763 C C . LYS A 1 95 ? -27.420 17.716 20.406 1.00 49.91 95 LYS A C 1
ATOM 765 O O . LYS A 1 95 ? -26.929 18.246 19.415 1.00 49.91 95 LYS A O 1
ATOM 770 N N . LYS A 1 96 ? -27.064 18.093 21.643 1.00 51.66 96 LYS A N 1
ATOM 771 C CA . LYS A 1 96 ? -26.018 19.104 21.889 1.00 51.66 96 LYS A CA 1
ATOM 772 C C . LYS A 1 96 ? -24.623 18.625 21.477 1.00 51.66 96 LYS A C 1
ATOM 774 O O . LYS A 1 96 ? -23.772 19.459 21.193 1.00 51.66 96 LYS A O 1
ATOM 779 N N . MET A 1 97 ? -24.380 17.312 21.458 1.00 55.78 97 MET A N 1
ATOM 780 C CA . MET A 1 97 ? -23.064 16.762 21.126 1.00 55.78 97 MET A CA 1
ATOM 781 C C . MET A 1 97 ? -22.808 16.699 19.620 1.00 55.78 97 MET A C 1
ATOM 783 O O . MET A 1 97 ? -21.724 17.065 19.180 1.00 55.78 97 MET A O 1
ATOM 787 N N . GLU A 1 98 ? -23.814 16.335 18.823 1.00 52.00 98 GLU A N 1
ATOM 788 C CA . GLU A 1 98 ? -23.734 16.392 17.353 1.00 52.00 98 GLU A CA 1
ATOM 789 C C . GLU A 1 98 ? -23.501 17.821 16.838 1.00 52.00 98 GLU A C 1
ATOM 791 O O . GLU A 1 98 ? -22.927 18.020 15.773 1.00 52.00 98 GLU A O 1
ATOM 796 N N . GLN A 1 99 ? -23.922 18.820 17.619 1.00 57.41 99 GLN A N 1
ATOM 797 C CA . GLN A 1 99 ? -23.719 20.248 17.362 1.00 57.41 99 GLN A CA 1
ATOM 798 C C . GLN A 1 99 ? -22.405 20.797 17.953 1.00 57.41 99 GLN A C 1
ATOM 800 O O . GLN A 1 99 ? -22.145 21.995 17.849 1.00 57.41 99 GLN A O 1
ATOM 805 N N . SER A 1 100 ? -21.573 19.958 18.582 1.00 70.12 100 SER A N 1
ATOM 806 C CA . SER A 1 100 ? -20.261 20.371 19.091 1.00 70.12 100 SER A CA 1
ATOM 807 C C . SER A 1 100 ? -19.292 20.622 17.936 1.00 70.12 100 SER A C 1
ATOM 809 O O . SER A 1 100 ? -19.093 19.754 17.086 1.00 70.12 100 SER A O 1
ATOM 811 N N . SER A 1 101 ? -18.622 21.777 17.954 1.00 78.81 101 SER A N 1
ATOM 812 C CA . SER A 1 101 ? -17.536 22.125 17.026 1.00 78.81 101 SER A CA 1
ATOM 813 C C . SER A 1 101 ? -16.477 21.024 16.932 1.00 78.81 101 SER A C 1
ATOM 815 O O . SER A 1 101 ? -16.072 20.646 15.838 1.00 78.81 101 SER A O 1
ATOM 817 N N . HIS A 1 102 ? -16.064 20.460 18.069 1.00 83.69 102 HIS A N 1
ATOM 818 C CA . HIS A 1 102 ? -15.046 19.409 18.134 1.00 83.69 102 HIS A CA 1
ATOM 819 C C . HIS A 1 102 ? -15.510 18.098 17.486 1.00 83.69 102 HIS A C 1
ATOM 821 O O . HIS A 1 102 ? -14.734 17.458 16.779 1.00 83.69 102 HIS A O 1
ATOM 827 N N . PHE A 1 103 ? -16.781 17.723 17.655 1.00 81.31 103 PHE A N 1
ATOM 828 C CA . PHE A 1 103 ? -17.344 16.539 17.003 1.00 81.31 103 PHE A CA 1
ATOM 829 C C . PHE A 1 103 ? -17.503 16.740 15.488 1.00 81.31 103 PHE A C 1
ATOM 831 O O . PHE A 1 103 ? -17.158 15.849 14.714 1.00 81.31 103 PHE A O 1
ATOM 838 N N . LEU A 1 104 ? -17.942 17.924 15.049 1.00 80.94 104 LEU A N 1
ATOM 839 C CA . LEU A 1 104 ? -18.044 18.260 13.625 1.00 80.94 104 LEU A CA 1
ATOM 840 C C . LEU A 1 104 ? -16.669 18.257 12.937 1.00 80.94 104 LEU A C 1
ATOM 842 O O . LEU A 1 104 ? -16.514 17.593 11.914 1.00 80.94 104 LEU A O 1
ATOM 846 N N . HIS A 1 105 ? -15.651 18.888 13.533 1.00 86.88 105 HIS A N 1
ATOM 847 C CA . HIS A 1 105 ? -14.279 18.842 13.011 1.00 86.88 105 HIS A CA 1
ATOM 848 C C . HIS A 1 105 ? -13.728 17.406 12.941 1.00 86.88 105 HIS A C 1
ATOM 850 O O . HIS A 1 105 ? -13.064 17.055 11.966 1.00 86.88 105 HIS A O 1
ATOM 856 N N . TYR A 1 106 ? -14.036 16.549 13.925 1.00 88.62 106 TYR A N 1
ATOM 857 C CA . TYR A 1 106 ? -13.666 15.130 13.881 1.00 88.62 106 TYR A CA 1
ATOM 858 C C . TYR A 1 106 ? -14.309 14.399 12.692 1.00 88.62 106 TYR A C 1
ATOM 860 O O . TYR A 1 106 ? -13.623 13.673 11.972 1.00 88.62 106 TYR A O 1
ATOM 868 N N . LEU A 1 107 ? -15.605 14.614 12.438 1.00 85.81 107 LEU A N 1
ATOM 869 C CA . LEU A 1 107 ? -16.300 14.015 11.292 1.00 85.81 107 LEU A CA 1
ATOM 870 C C . LEU A 1 107 ? -15.760 14.526 9.946 1.00 85.81 107 LEU A C 1
ATOM 872 O O . LEU A 1 107 ? -15.595 13.738 9.013 1.00 85.81 107 LEU A O 1
ATOM 876 N N . GLU A 1 108 ? -15.439 15.817 9.838 1.00 87.44 108 GLU A N 1
ATOM 877 C CA . GLU A 1 108 ? -14.802 16.392 8.646 1.00 87.44 108 GLU A CA 1
ATOM 878 C C . GLU A 1 108 ? -13.404 15.807 8.402 1.00 87.44 108 GLU A C 1
ATOM 880 O O . GLU A 1 108 ? -13.079 15.436 7.268 1.00 87.44 108 GLU A O 1
ATOM 885 N N . ALA A 1 109 ? -12.604 15.645 9.461 1.00 88.94 109 ALA A N 1
ATOM 886 C CA . ALA A 1 109 ? -11.307 14.981 9.395 1.00 88.94 109 ALA A CA 1
ATOM 887 C C . ALA A 1 109 ? -11.450 13.522 8.932 1.00 88.94 109 ALA A C 1
ATOM 889 O O . ALA A 1 109 ? -10.799 13.129 7.965 1.00 88.94 109 ALA A O 1
ATOM 890 N N . LEU A 1 110 ? -12.363 12.738 9.521 1.00 88.44 110 LEU A N 1
ATOM 891 C CA . LEU A 1 110 ? -12.622 11.359 9.085 1.00 88.44 110 LEU A CA 1
ATOM 892 C C . LEU A 1 110 ? -13.053 11.268 7.617 1.00 88.44 110 LEU A C 1
ATOM 894 O O . LEU A 1 110 ? -12.579 10.388 6.901 1.00 88.44 110 LEU A O 1
ATOM 898 N N . LYS A 1 111 ? -13.912 12.180 7.150 1.00 88.75 111 LYS A N 1
ATOM 899 C CA . LYS A 1 111 ? -14.341 12.233 5.745 1.00 88.75 111 LYS A CA 1
ATOM 900 C C . LYS A 1 111 ? -13.163 12.516 4.805 1.00 88.75 111 LYS A C 1
ATOM 902 O O . LYS A 1 111 ? -13.087 11.958 3.709 1.00 88.75 111 LYS A O 1
ATOM 907 N N . LYS A 1 112 ? -12.210 13.348 5.232 1.00 90.31 112 LYS A N 1
ATOM 908 C CA . LYS A 1 112 ? -10.960 13.582 4.499 1.00 90.31 112 LYS A CA 1
ATOM 909 C C . LYS A 1 112 ? -10.077 12.328 4.483 1.00 90.31 112 LYS A C 1
ATOM 911 O O . LYS A 1 112 ? -9.638 11.938 3.406 1.00 90.31 112 LYS A O 1
ATOM 916 N N . GLU A 1 113 ? -9.878 11.655 5.617 1.00 91.00 113 GLU A N 1
ATOM 917 C CA . GLU A 1 113 ? -9.130 10.385 5.665 1.00 91.00 113 GLU A CA 1
ATOM 918 C C . GLU A 1 113 ? -9.779 9.301 4.787 1.00 91.00 113 GLU A C 1
ATOM 920 O O . GLU A 1 113 ? -9.077 8.546 4.118 1.00 91.00 113 GLU A O 1
ATOM 925 N N . GLU A 1 114 ? -11.112 9.240 4.721 1.00 88.31 114 GLU A N 1
ATOM 926 C CA . GLU A 1 114 ? -11.818 8.297 3.850 1.00 88.31 114 GLU A CA 1
ATOM 927 C C . GLU A 1 114 ? -11.608 8.612 2.360 1.00 88.31 114 GLU A C 1
ATOM 929 O O . GLU A 1 114 ? -11.350 7.703 1.569 1.00 88.31 114 GLU A O 1
ATOM 934 N N . THR A 1 115 ? -11.634 9.888 1.955 1.00 89.50 115 THR A N 1
ATOM 935 C CA . THR A 1 115 ? -11.316 10.240 0.558 1.00 89.50 115 THR A CA 1
ATOM 936 C C . THR A 1 115 ? -9.853 9.952 0.211 1.00 89.50 115 THR A C 1
ATOM 938 O O . THR A 1 115 ? -9.578 9.543 -0.918 1.00 89.50 115 THR A O 1
ATOM 941 N N . LEU A 1 116 ? -8.912 10.078 1.154 1.00 90.19 116 LEU A N 1
ATOM 942 C CA . LEU A 1 116 ? -7.524 9.633 0.962 1.00 90.19 116 LEU A CA 1
ATOM 943 C C . LEU A 1 116 ? -7.436 8.105 0.823 1.00 90.19 116 LEU A C 1
ATOM 945 O O . LEU A 1 116 ? -6.790 7.613 -0.102 1.00 90.19 116 LEU A O 1
ATOM 949 N N . LEU A 1 117 ? -8.144 7.354 1.671 1.00 90.81 117 LEU A N 1
ATOM 950 C CA . LEU A 1 117 ? -8.220 5.893 1.614 1.00 90.81 117 LEU A CA 1
ATOM 951 C C . LEU A 1 117 ? -8.751 5.397 0.259 1.00 90.81 117 LEU A C 1
ATOM 953 O O . LEU A 1 117 ? -8.120 4.547 -0.371 1.00 90.81 117 LEU A O 1
ATOM 957 N N . GLN A 1 118 ? -9.860 5.958 -0.228 1.00 89.25 118 GLN A N 1
ATOM 958 C CA . GLN A 1 118 ? -10.446 5.613 -1.531 1.00 89.25 118 GLN A CA 1
ATOM 959 C C . GLN A 1 118 ? -9.510 5.982 -2.702 1.00 89.25 118 GLN A C 1
ATOM 961 O O . GLN A 1 118 ? -9.358 5.218 -3.652 1.00 89.25 118 GLN A O 1
ATOM 966 N N . ASN A 1 119 ? -8.802 7.116 -2.625 1.00 91.25 119 ASN A N 1
ATOM 967 C CA . ASN A 1 119 ? -7.885 7.555 -3.685 1.00 91.25 119 ASN A CA 1
ATOM 968 C C . ASN A 1 119 ? -6.473 6.939 -3.616 1.00 91.25 119 ASN A C 1
ATOM 970 O O . ASN A 1 119 ? -5.705 7.075 -4.572 1.00 91.25 119 ASN A O 1
ATOM 974 N N . GLY A 1 120 ? -6.106 6.242 -2.538 1.00 90.88 120 GLY A N 1
ATOM 975 C CA . GLY A 1 120 ? -4.737 5.765 -2.307 1.00 90.88 120 GLY A CA 1
ATOM 976 C C . GLY A 1 120 ? -4.197 4.789 -3.367 1.00 90.88 120 GLY A C 1
ATOM 977 O O . GLY A 1 120 ? -2.990 4.771 -3.643 1.00 90.88 120 GLY A O 1
ATOM 978 N N . PHE A 1 121 ? -5.065 4.024 -4.041 1.00 92.88 121 PHE A N 1
ATOM 979 C CA . PHE A 1 121 ? -4.664 3.226 -5.208 1.00 92.88 121 PHE A CA 1
ATOM 980 C C . PHE A 1 121 ? -4.349 4.103 -6.426 1.00 92.88 121 PHE A C 1
ATOM 982 O O . PHE A 1 121 ? -3.336 3.880 -7.086 1.00 92.88 121 PHE A O 1
ATOM 989 N N . ASN A 1 122 ? -5.142 5.147 -6.683 1.00 91.62 122 ASN A N 1
ATOM 990 C CA . ASN A 1 122 ? -4.894 6.111 -7.760 1.00 91.62 122 ASN A CA 1
ATOM 991 C C . ASN A 1 122 ? -3.651 6.975 -7.507 1.00 91.62 122 ASN A C 1
ATOM 993 O O . ASN A 1 122 ? -2.940 7.325 -8.452 1.00 91.62 122 ASN A O 1
ATOM 997 N N . GLN A 1 123 ? -3.332 7.263 -6.244 1.00 91.56 123 GLN A N 1
ATOM 998 C CA . GLN A 1 123 ? -2.058 7.874 -5.865 1.00 91.56 123 GLN A CA 1
ATOM 999 C C . GLN A 1 123 ? -0.883 6.927 -6.149 1.00 91.56 123 GLN A C 1
ATOM 1001 O O . GLN A 1 123 ? 0.060 7.323 -6.827 1.00 91.56 123 GLN A O 1
ATOM 1006 N N . SER A 1 124 ? -0.975 5.662 -5.719 1.00 92.06 124 SER A N 1
ATOM 1007 C CA . SER A 1 124 ? 0.043 4.631 -5.990 1.00 92.06 124 SER A CA 1
ATOM 1008 C C . SER A 1 124 ? 0.254 4.409 -7.492 1.00 92.06 124 SER A C 1
ATOM 1010 O O . SER A 1 124 ? 1.386 4.326 -7.967 1.00 92.06 124 SER A O 1
ATOM 1012 N N . LYS A 1 125 ? -0.849 4.387 -8.255 1.00 91.25 125 LYS A N 1
ATOM 1013 C CA . LYS A 1 125 ? -0.869 4.453 -9.717 1.00 91.25 125 LYS A CA 1
ATOM 1014 C C . LYS A 1 125 ? -0.031 5.667 -10.156 1.00 91.25 125 LYS A C 1
ATOM 1016 O O . LYS A 1 125 ? 1.035 5.483 -10.737 1.00 91.25 125 LYS A O 1
ATOM 1021 N N . LYS A 1 126 ? -0.431 6.902 -9.831 1.00 89.75 126 LYS A N 1
ATOM 1022 C CA . LYS A 1 126 ? 0.289 8.124 -10.247 1.00 89.75 126 LYS A CA 1
ATOM 1023 C C . LYS A 1 126 ? 1.798 8.082 -9.939 1.00 89.75 126 LYS A C 1
ATOM 1025 O O . LYS A 1 126 ? 2.576 8.380 -10.842 1.00 89.75 126 LYS A O 1
ATOM 1030 N N . SER A 1 127 ? 2.211 7.665 -8.738 1.00 90.94 127 SER A N 1
ATOM 1031 C CA . SER A 1 127 ? 3.631 7.552 -8.357 1.00 90.94 127 SER A CA 1
ATOM 1032 C C . SER A 1 127 ? 4.421 6.603 -9.263 1.00 90.94 127 SER A C 1
ATOM 1034 O O . SER A 1 127 ? 5.482 6.979 -9.757 1.00 90.94 127 SER A O 1
ATOM 1036 N N . ILE A 1 128 ? 3.888 5.411 -9.570 1.00 91.38 128 ILE A N 1
ATOM 1037 C CA . ILE A 1 128 ? 4.549 4.449 -10.473 1.00 91.38 128 ILE A CA 1
ATOM 1038 C C . ILE A 1 128 ? 4.798 5.066 -11.854 1.00 91.38 128 ILE A C 1
ATOM 1040 O O . ILE A 1 128 ? 5.888 4.935 -12.406 1.00 91.38 128 ILE A O 1
ATOM 1044 N N . TYR A 1 129 ? 3.811 5.756 -12.423 1.00 88.56 129 TYR A N 1
ATOM 1045 C CA . TYR A 1 129 ? 3.964 6.383 -13.738 1.00 88.56 129 TYR A CA 1
ATOM 1046 C C . TYR A 1 129 ? 4.944 7.551 -13.724 1.00 88.56 129 TYR A C 1
ATOM 1048 O O . TYR A 1 129 ? 5.808 7.627 -14.594 1.00 88.56 129 TYR A O 1
ATOM 1056 N N . THR A 1 130 ? 4.890 8.392 -12.692 1.00 89.44 130 THR A N 1
ATOM 1057 C CA . THR A 1 130 ? 5.899 9.424 -12.434 1.00 89.44 130 THR A CA 1
ATOM 1058 C C . THR A 1 130 ? 7.312 8.827 -12.371 1.00 89.44 130 THR A C 1
ATOM 1060 O O . THR A 1 130 ? 8.207 9.328 -13.050 1.00 89.44 130 THR A O 1
ATOM 1063 N N . GLY A 1 131 ? 7.514 7.716 -11.653 1.00 90.69 131 GLY A N 1
ATOM 1064 C CA . GLY A 1 131 ? 8.805 7.023 -11.565 1.00 90.69 131 GLY A CA 1
ATOM 1065 C C . GLY A 1 131 ? 9.303 6.462 -12.905 1.00 90.69 131 GLY A C 1
ATOM 1066 O O . GLY A 1 131 ? 10.489 6.578 -13.219 1.00 90.69 131 GLY A O 1
ATOM 1067 N N . ILE A 1 132 ? 8.405 5.916 -13.738 1.00 89.25 132 ILE A N 1
ATOM 1068 C CA . ILE A 1 132 ? 8.726 5.508 -15.120 1.00 89.25 132 ILE A CA 1
ATOM 1069 C C . ILE A 1 132 ? 9.177 6.724 -15.942 1.00 89.25 132 ILE A C 1
ATOM 1071 O O . ILE A 1 132 ? 10.224 6.667 -16.588 1.00 89.25 132 ILE A O 1
ATOM 1075 N N . LEU A 1 133 ? 8.417 7.825 -15.906 1.00 88.50 133 LEU A N 1
ATOM 1076 C CA . LEU A 1 133 ? 8.713 9.032 -16.681 1.00 88.50 133 LEU A CA 1
ATOM 1077 C C . LEU A 1 133 ? 10.044 9.681 -16.272 1.00 88.50 133 LEU A C 1
ATOM 1079 O O . LEU A 1 133 ? 10.843 9.998 -17.151 1.00 88.50 133 LEU A O 1
ATOM 1083 N N . TYR A 1 134 ? 10.323 9.822 -14.971 1.00 91.00 134 TYR A N 1
ATOM 1084 C CA . TYR A 1 134 ? 11.616 10.323 -14.483 1.00 91.00 134 TYR A CA 1
ATOM 1085 C C . TYR A 1 134 ? 12.783 9.432 -14.923 1.00 91.00 134 TYR A C 1
ATOM 1087 O O . TYR A 1 134 ? 13.806 9.945 -15.378 1.00 91.00 134 TYR A O 1
ATOM 1095 N N . THR A 1 135 ? 12.620 8.105 -14.854 1.00 91.50 135 THR A N 1
ATOM 1096 C CA . THR A 1 135 ? 13.661 7.149 -15.268 1.00 91.50 135 THR A CA 1
ATOM 1097 C C . THR A 1 135 ? 13.965 7.248 -16.765 1.00 91.50 135 THR A C 1
ATOM 1099 O O . THR A 1 135 ? 15.129 7.279 -17.162 1.00 91.50 135 THR A O 1
ATOM 1102 N N . LEU A 1 136 ? 12.935 7.342 -17.610 1.00 89.06 136 LEU A N 1
ATOM 1103 C CA . LEU A 1 136 ? 13.114 7.492 -19.058 1.00 89.06 136 LEU A CA 1
ATOM 1104 C C . LEU A 1 136 ? 13.699 8.856 -19.422 1.00 89.06 136 LEU A C 1
ATOM 1106 O O . LEU A 1 136 ? 14.589 8.925 -20.264 1.00 89.06 136 LEU A O 1
ATOM 1110 N N . LEU A 1 137 ? 13.256 9.930 -18.761 1.00 90.81 137 LEU A N 1
ATOM 1111 C CA . LEU A 1 137 ? 13.831 11.256 -18.967 1.00 90.81 137 LEU A CA 1
ATOM 1112 C C . LEU A 1 137 ? 15.307 11.294 -18.565 1.00 90.81 137 LEU A C 1
ATOM 1114 O O . LEU A 1 137 ? 16.100 11.881 -19.288 1.00 90.81 137 LEU A O 1
ATOM 1118 N N . LEU A 1 138 ? 15.693 10.638 -17.464 1.00 92.94 138 LEU A N 1
ATOM 1119 C CA . LEU A 1 138 ? 17.095 10.543 -17.046 1.00 92.94 138 LEU A CA 1
ATOM 1120 C C . LEU A 1 138 ? 17.961 9.889 -18.135 1.00 92.94 138 LEU A C 1
ATOM 1122 O O . LEU A 1 138 ? 19.007 10.428 -18.495 1.00 92.94 138 LEU A O 1
ATOM 1126 N N . LEU A 1 139 ? 17.491 8.780 -18.718 1.00 91.00 139 LEU A N 1
ATOM 1127 C CA . LEU A 1 139 ? 18.166 8.124 -19.842 1.00 91.00 139 LEU A CA 1
ATOM 1128 C C . LEU A 1 139 ? 18.240 9.030 -21.085 1.00 91.00 139 LEU A C 1
ATOM 1130 O O . LEU A 1 139 ? 19.268 9.046 -21.757 1.00 91.00 139 LEU A O 1
ATOM 1134 N N . VAL A 1 140 ? 17.198 9.819 -21.371 1.00 90.62 140 VAL A N 1
ATOM 1135 C CA . VAL A 1 140 ? 17.188 10.783 -22.487 1.00 90.62 140 VAL A CA 1
ATOM 1136 C C . VAL A 1 140 ? 18.126 11.975 -22.240 1.00 90.62 140 VAL A C 1
ATOM 1138 O O . VAL A 1 140 ? 18.802 12.412 -23.170 1.00 90.62 140 VAL A O 1
ATOM 1141 N N . GLU A 1 141 ? 18.248 12.492 -21.015 1.00 92.31 141 GLU A N 1
ATOM 1142 C CA . GLU A 1 141 ? 19.250 13.525 -20.703 1.00 92.31 141 GLU A CA 1
ATOM 1143 C C . GLU A 1 141 ? 20.679 12.974 -20.828 1.00 92.31 141 GLU A C 1
ATOM 1145 O O . GLU A 1 141 ? 21.542 13.613 -21.434 1.00 92.31 141 GLU A O 1
ATOM 1150 N N . TRP A 1 142 ? 20.934 11.753 -20.348 1.00 92.62 142 TRP A N 1
ATOM 1151 C CA . TRP A 1 142 ? 22.228 11.092 -20.536 1.00 92.62 142 TRP A CA 1
ATOM 1152 C C . TRP A 1 142 ? 22.528 10.783 -22.011 1.00 92.62 142 TRP A C 1
ATOM 1154 O O . TRP A 1 142 ? 23.675 10.921 -22.431 1.00 92.62 142 TRP A O 1
ATOM 1164 N N . TYR A 1 143 ? 21.519 10.449 -22.822 1.00 91.25 143 TYR A N 1
ATOM 1165 C CA . TYR A 1 143 ? 21.642 10.338 -24.281 1.00 91.25 143 TYR A CA 1
ATOM 1166 C C . TYR A 1 143 ? 22.111 11.653 -24.915 1.00 91.25 143 TYR A C 1
ATOM 1168 O O . TYR A 1 143 ? 23.050 11.641 -25.712 1.00 91.25 143 TYR A O 1
ATOM 1176 N N . LYS A 1 144 ? 21.524 12.800 -24.536 1.00 90.81 144 LYS A N 1
ATOM 1177 C CA . LYS A 1 144 ? 21.954 14.117 -25.045 1.00 90.81 144 LYS A CA 1
ATOM 1178 C C . LYS A 1 144 ? 23.408 14.409 -24.678 1.00 90.81 144 LYS A C 1
ATOM 1180 O O . LYS A 1 144 ? 24.175 14.829 -25.542 1.00 90.81 144 LYS A O 1
ATOM 1185 N N . LEU A 1 145 ? 23.793 14.161 -23.422 1.00 90.44 145 LEU A N 1
ATOM 1186 C CA . LEU A 1 145 ? 25.167 14.350 -22.942 1.00 90.44 145 LEU A CA 1
ATOM 1187 C C . LEU A 1 145 ? 26.156 13.438 -23.687 1.00 90.44 145 LEU A C 1
ATOM 1189 O O . LEU A 1 145 ? 27.210 13.903 -24.127 1.00 90.44 145 LEU A O 1
ATOM 1193 N N . ALA A 1 146 ? 25.794 12.172 -23.905 1.00 89.00 146 ALA A N 1
ATOM 1194 C CA . ALA A 1 146 ? 26.597 11.223 -24.669 1.00 89.00 146 ALA A CA 1
ATOM 1195 C C . ALA A 1 146 ? 26.742 11.647 -26.136 1.00 89.00 146 ALA A C 1
ATOM 1197 O O . ALA A 1 146 ? 27.862 11.704 -26.635 1.00 89.00 146 ALA A O 1
ATOM 1198 N N . LYS A 1 147 ? 25.649 12.030 -26.807 1.00 88.19 147 LYS A N 1
ATOM 1199 C CA . LYS A 1 147 ? 25.652 12.484 -28.209 1.00 88.19 147 LYS A CA 1
ATOM 1200 C C . LYS A 1 147 ? 26.439 13.783 -28.408 1.00 88.19 147 LYS A C 1
ATOM 1202 O O . LYS A 1 147 ? 27.167 13.898 -29.387 1.00 88.19 147 LYS A O 1
ATOM 1207 N N . ALA A 1 148 ? 26.359 14.725 -27.465 1.00 87.38 148 ALA A N 1
ATOM 1208 C CA . ALA A 1 148 ? 27.130 15.972 -27.495 1.00 87.38 148 ALA A CA 1
ATOM 1209 C C . ALA A 1 148 ? 28.642 15.768 -27.277 1.00 87.38 148 ALA A C 1
ATOM 1211 O O . ALA A 1 148 ? 29.443 16.597 -27.702 1.00 87.38 148 ALA A O 1
ATOM 1212 N N . THR A 1 149 ? 29.038 14.673 -26.620 1.00 81.19 149 THR A N 1
ATOM 1213 C CA . THR A 1 149 ? 30.438 14.354 -26.289 1.00 81.19 149 THR A CA 1
ATOM 1214 C C . THR A 1 149 ? 30.960 13.108 -27.018 1.00 81.19 149 THR A C 1
ATOM 1216 O O . THR A 1 149 ? 32.004 12.560 -26.654 1.00 81.19 149 THR A O 1
ATOM 1219 N N . TYR A 1 150 ? 30.245 12.648 -28.049 1.00 79.06 150 TYR A N 1
ATOM 1220 C CA . TYR A 1 150 ? 30.602 11.485 -28.853 1.00 79.06 150 TYR A CA 1
ATOM 1221 C C . TYR A 1 150 ? 31.644 11.850 -29.917 1.00 79.06 150 TYR A C 1
ATOM 1223 O O . TYR A 1 150 ? 31.419 12.729 -30.748 1.00 79.06 150 TYR A O 1
ATOM 1231 N N . ASN A 1 151 ? 32.771 11.134 -29.927 1.00 73.62 151 ASN A N 1
ATOM 1232 C CA . ASN A 1 151 ? 33.810 11.275 -30.943 1.00 73.62 151 ASN A CA 1
ATOM 1233 C C . ASN A 1 151 ? 33.973 9.954 -31.724 1.00 73.62 151 ASN A C 1
ATOM 1235 O O . ASN A 1 151 ? 34.487 8.983 -31.157 1.00 73.62 151 ASN A O 1
ATOM 1239 N N . PRO A 1 152 ? 33.611 9.897 -33.022 1.00 67.69 152 PRO A N 1
ATOM 1240 C CA . PRO A 1 152 ? 33.718 8.676 -33.823 1.00 67.69 152 PRO A CA 1
ATOM 1241 C C . PRO A 1 152 ? 35.162 8.198 -34.051 1.00 67.69 152 PRO A C 1
ATOM 1243 O O . PRO A 1 152 ? 35.353 7.072 -34.502 1.00 67.69 152 PRO A O 1
ATOM 1246 N N . ALA A 1 153 ? 36.179 9.006 -33.726 1.00 65.06 153 ALA A N 1
ATOM 1247 C CA . ALA A 1 153 ? 37.585 8.604 -33.797 1.00 65.06 153 ALA A CA 1
ATOM 1248 C C . ALA A 1 153 ? 38.074 7.794 -32.574 1.00 65.06 153 ALA A C 1
ATOM 1250 O O . ALA A 1 153 ? 39.157 7.214 -32.636 1.00 65.06 153 ALA A O 1
ATOM 1251 N N . GLN A 1 154 ? 37.321 7.748 -31.464 1.00 63.25 154 GLN A N 1
ATOM 1252 C CA . GLN A 1 154 ? 37.718 7.048 -30.225 1.00 63.25 154 GLN A CA 1
ATOM 1253 C C . GLN A 1 154 ? 36.597 6.171 -29.605 1.00 63.25 154 GLN A C 1
ATOM 1255 O O . GLN A 1 154 ? 36.387 6.205 -28.391 1.00 63.25 154 GLN A O 1
ATOM 1260 N N . PRO A 1 155 ? 35.873 5.339 -30.384 1.00 58.25 155 PRO A N 1
ATOM 1261 C CA . PRO A 1 155 ? 34.680 4.632 -29.897 1.00 58.25 155 PRO A CA 1
ATOM 1262 C C . PRO A 1 155 ? 34.967 3.563 -28.828 1.00 58.25 155 PRO A C 1
ATOM 1264 O O . PRO A 1 155 ? 34.085 3.243 -28.031 1.00 58.25 155 PRO A O 1
ATOM 1267 N N . ALA A 1 156 ? 36.186 3.010 -28.802 1.00 53.59 156 ALA A N 1
ATOM 1268 C CA . ALA A 1 156 ? 36.567 1.894 -27.934 1.00 53.59 156 ALA A CA 1
ATOM 1269 C C . ALA A 1 156 ? 36.907 2.292 -26.484 1.00 53.59 156 ALA A C 1
ATOM 1271 O O . ALA A 1 156 ? 36.967 1.415 -25.627 1.00 53.59 156 ALA A O 1
ATOM 1272 N N . ALA A 1 157 ? 37.136 3.581 -26.200 1.00 56.09 157 ALA A N 1
ATOM 1273 C CA . ALA A 1 157 ? 37.557 4.038 -24.872 1.00 56.09 157 ALA A CA 1
ATOM 1274 C C . ALA A 1 157 ? 36.420 4.028 -23.832 1.00 56.09 157 ALA A C 1
ATOM 1276 O O . ALA A 1 157 ? 36.683 3.811 -22.655 1.00 56.09 157 ALA A O 1
ATOM 1277 N N . HIS A 1 158 ? 35.169 4.231 -24.269 1.00 65.69 158 HIS A N 1
ATOM 1278 C CA . HIS A 1 158 ? 33.990 4.290 -23.399 1.00 65.69 158 HIS A CA 1
ATOM 1279 C C . HIS A 1 158 ? 32.784 3.613 -24.072 1.00 65.69 158 HIS A C 1
ATOM 1281 O O . HIS A 1 158 ? 31.937 4.264 -24.689 1.00 65.69 158 HIS A O 1
ATOM 1287 N N . LEU A 1 159 ? 32.700 2.285 -23.962 1.00 68.88 159 LEU A N 1
ATOM 1288 C CA . LEU A 1 159 ? 31.707 1.470 -24.676 1.00 68.88 159 LEU A CA 1
ATOM 1289 C C . LEU A 1 159 ? 30.255 1.872 -24.342 1.00 68.88 159 LEU A C 1
ATOM 1291 O O . LEU A 1 159 ? 29.440 2.064 -25.243 1.00 68.88 159 LEU A O 1
ATOM 1295 N N . LEU A 1 160 ? 29.952 2.075 -23.052 1.00 73.19 160 LEU A N 1
ATOM 1296 C CA . LEU A 1 160 ? 28.646 2.544 -22.560 1.00 73.19 160 LEU A CA 1
ATOM 1297 C C . LEU A 1 160 ? 28.233 3.885 -23.186 1.00 73.19 160 LEU A C 1
ATOM 1299 O O . LEU A 1 160 ? 27.110 4.020 -23.666 1.00 73.19 160 LEU A O 1
ATOM 1303 N N . LYS A 1 161 ? 29.153 4.854 -23.226 1.00 79.31 161 LYS A N 1
ATOM 1304 C CA . LYS A 1 161 ? 28.941 6.190 -23.801 1.00 79.31 161 LYS A CA 1
ATOM 1305 C C . LYS A 1 161 ? 28.680 6.125 -25.309 1.00 79.31 161 LYS A C 1
ATOM 1307 O O . LYS A 1 161 ? 27.744 6.760 -25.788 1.00 79.31 161 LYS A O 1
ATOM 1312 N N . THR A 1 162 ? 29.452 5.314 -26.037 1.00 77.06 162 THR A N 1
ATOM 1313 C CA . THR A 1 162 ? 29.267 5.074 -27.479 1.00 77.06 162 THR A CA 1
ATOM 1314 C C . THR A 1 162 ? 27.901 4.458 -27.782 1.00 77.06 162 THR A C 1
ATOM 1316 O O . THR A 1 162 ? 27.184 4.971 -28.640 1.00 77.06 162 THR A O 1
ATOM 1319 N N . HIS A 1 163 ? 27.501 3.403 -27.063 1.00 78.44 163 HIS A N 1
ATOM 1320 C CA . HIS A 1 163 ? 26.189 2.784 -27.264 1.00 78.44 163 HIS A CA 1
ATOM 1321 C C . HIS A 1 163 ? 25.035 3.716 -26.885 1.00 78.44 163 HIS A C 1
ATOM 1323 O O . HIS A 1 163 ? 24.044 3.765 -27.608 1.00 78.44 163 HIS A O 1
ATOM 1329 N N . LEU A 1 164 ? 25.161 4.472 -25.788 1.00 83.62 164 LEU A N 1
ATOM 1330 C CA . LEU A 1 164 ? 24.117 5.397 -25.359 1.00 83.62 164 LEU A CA 1
ATOM 1331 C C . LEU A 1 164 ? 23.915 6.522 -26.381 1.00 83.62 164 LEU A C 1
ATOM 1333 O O . LEU A 1 164 ? 22.782 6.781 -26.760 1.00 83.62 164 LEU A O 1
ATOM 1337 N N . ALA A 1 165 ? 24.993 7.129 -26.892 1.00 84.50 165 ALA A N 1
ATOM 1338 C CA . ALA A 1 165 ? 24.932 8.180 -27.916 1.00 84.50 165 ALA A CA 1
ATOM 1339 C C . ALA A 1 165 ? 24.257 7.741 -29.233 1.00 84.50 165 ALA A C 1
ATOM 1341 O O . ALA A 1 165 ? 23.806 8.590 -30.004 1.00 84.50 165 ALA A O 1
ATOM 1342 N N . GLN A 1 166 ? 24.217 6.432 -29.496 1.00 82.75 166 GLN A N 1
ATOM 1343 C CA . GLN A 1 166 ? 23.714 5.826 -30.729 1.00 82.75 166 GLN A CA 1
ATOM 1344 C C . GLN A 1 166 ? 22.403 5.051 -30.542 1.00 82.75 166 GLN A C 1
ATOM 1346 O O . GLN A 1 166 ? 21.983 4.374 -31.476 1.00 82.75 166 GLN A O 1
ATOM 1351 N N . ASP A 1 167 ? 21.758 5.088 -29.371 1.00 83.50 167 ASP A N 1
ATOM 1352 C CA . ASP A 1 167 ? 20.562 4.2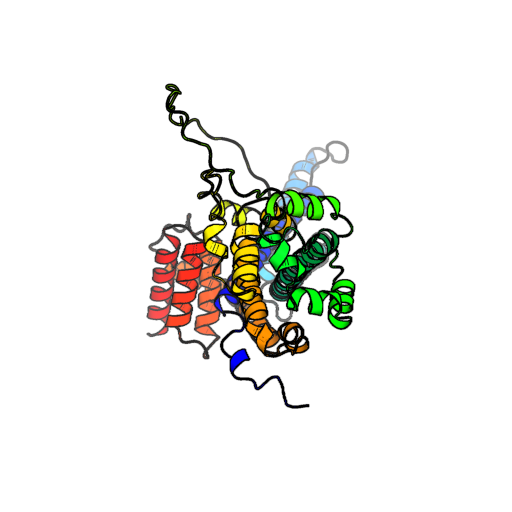76 -29.139 1.00 83.50 167 ASP A CA 1
ATOM 1353 C C . ASP A 1 167 ? 19.304 4.868 -29.828 1.00 83.50 167 ASP A C 1
ATOM 1355 O O . ASP A 1 167 ? 18.828 5.932 -29.417 1.00 83.50 167 ASP A O 1
ATOM 1359 N N . PRO A 1 168 ? 18.691 4.181 -30.822 1.00 78.81 168 PRO A N 1
ATOM 1360 C CA . PRO A 1 168 ? 17.561 4.753 -31.559 1.00 78.81 168 PRO A CA 1
ATOM 1361 C C . PRO A 1 168 ? 16.252 4.915 -30.764 1.00 78.81 168 PRO A C 1
ATOM 1363 O O . PRO A 1 168 ? 15.349 5.585 -31.245 1.00 78.81 168 PRO A O 1
ATOM 1366 N N . LEU A 1 169 ? 16.104 4.319 -29.571 1.00 79.69 169 LEU A N 1
ATOM 1367 C CA . LEU A 1 169 ? 14.887 4.454 -28.755 1.00 79.69 169 LEU A CA 1
ATOM 1368 C C . LEU A 1 169 ? 14.945 5.754 -27.955 1.00 79.69 169 LEU A C 1
ATOM 1370 O O . LEU A 1 169 ? 13.940 6.447 -27.836 1.00 79.69 169 LEU A O 1
ATOM 1374 N N . LEU A 1 170 ? 16.124 6.087 -27.425 1.00 84.81 170 LEU A N 1
ATOM 1375 C CA . LEU A 1 170 ? 16.361 7.370 -26.766 1.00 84.81 170 LEU A CA 1
ATOM 1376 C C . LEU A 1 170 ? 16.351 8.528 -27.778 1.00 84.81 170 LEU A C 1
ATOM 1378 O O . LEU A 1 170 ? 15.862 9.607 -27.451 1.00 84.81 170 LEU A O 1
ATOM 1382 N N . GLU A 1 171 ? 16.792 8.286 -29.018 1.00 85.00 171 GLU A N 1
ATOM 1383 C CA . GLU A 1 171 ? 16.628 9.229 -30.134 1.00 85.00 171 GLU A CA 1
ATOM 1384 C C . GLU A 1 171 ? 15.153 9.450 -30.508 1.00 85.00 171 GLU A C 1
ATOM 1386 O O . GLU A 1 171 ? 14.710 10.596 -30.598 1.00 85.00 171 GLU A O 1
ATOM 1391 N N . GLU A 1 172 ? 14.372 8.374 -30.671 1.00 82.31 172 GLU A N 1
ATOM 1392 C CA . GLU A 1 172 ? 12.930 8.457 -30.942 1.00 82.31 172 GLU A CA 1
ATOM 1393 C C . GLU A 1 172 ? 12.196 9.196 -29.815 1.00 82.31 172 GLU A C 1
ATOM 1395 O O . GLU A 1 172 ? 11.444 10.132 -30.086 1.00 82.31 172 GLU A O 1
ATOM 1400 N N . LEU A 1 173 ? 12.464 8.833 -28.554 1.00 81.94 173 LEU A N 1
ATOM 1401 C CA . LEU A 1 173 ? 11.945 9.514 -27.366 1.00 81.94 173 LEU A CA 1
ATOM 1402 C C . LEU A 1 173 ? 12.236 11.014 -27.407 1.00 81.94 173 LEU A C 1
ATOM 1404 O O . LEU A 1 173 ? 11.309 11.816 -27.327 1.00 81.94 173 LEU A O 1
ATOM 1408 N N . TYR A 1 174 ? 13.505 11.394 -27.580 1.00 84.94 174 TYR A N 1
ATOM 1409 C CA . TYR A 1 174 ? 13.940 12.791 -27.580 1.00 84.94 174 TYR A CA 1
ATOM 1410 C C . TYR A 1 174 ? 13.200 13.655 -28.615 1.00 84.94 174 TYR A C 1
ATOM 1412 O O . TYR A 1 174 ? 12.900 14.819 -28.345 1.00 84.94 174 TYR A O 1
ATOM 1420 N N . HIS A 1 175 ? 12.864 13.087 -29.775 1.00 84.19 175 HIS A N 1
ATOM 1421 C CA . HIS A 1 175 ? 12.152 13.788 -30.844 1.00 84.19 175 HIS A CA 1
ATOM 1422 C C . HIS A 1 175 ? 10.617 13.634 -30.799 1.00 84.19 175 HIS A C 1
ATOM 1424 O O . HIS A 1 175 ? 9.911 14.282 -31.577 1.00 84.19 175 HIS A O 1
ATOM 1430 N N . ASN A 1 176 ? 10.065 12.830 -29.884 1.00 82.56 176 ASN A N 1
ATOM 1431 C CA . ASN A 1 176 ? 8.631 12.563 -29.809 1.00 82.56 176 ASN A CA 1
ATOM 1432 C C . ASN A 1 176 ? 7.866 13.686 -29.076 1.00 82.56 176 ASN A C 1
ATOM 1434 O O . ASN A 1 176 ? 7.826 13.764 -27.845 1.00 82.56 176 ASN A O 1
ATOM 1438 N N . ALA A 1 177 ? 7.180 14.535 -29.847 1.00 79.25 177 ALA A N 1
ATOM 1439 C CA . ALA A 1 177 ? 6.376 15.640 -29.319 1.00 79.25 177 ALA A CA 1
ATOM 1440 C C . ALA A 1 177 ? 5.232 15.190 -28.384 1.00 79.25 177 ALA A C 1
ATOM 1442 O O . ALA A 1 177 ? 4.901 15.900 -27.434 1.00 79.25 177 ALA A O 1
ATOM 1443 N N . SER A 1 178 ? 4.632 14.013 -28.603 1.00 77.25 178 SER A N 1
ATOM 1444 C CA . SER A 1 178 ? 3.585 13.479 -27.718 1.00 77.25 178 SER A CA 1
ATOM 1445 C C . SER A 1 178 ? 4.145 13.080 -26.352 1.00 77.25 178 SER A C 1
ATOM 1447 O O . SER A 1 178 ? 3.500 13.341 -25.336 1.00 77.25 178 SER A O 1
ATOM 1449 N N . TRP A 1 179 ? 5.356 12.515 -26.316 1.00 79.25 179 TRP A N 1
ATOM 1450 C CA . TRP A 1 179 ? 6.072 12.234 -25.070 1.00 79.25 179 TRP A CA 1
ATOM 1451 C C . TRP A 1 179 ? 6.443 13.531 -24.340 1.00 79.25 179 TRP A C 1
ATOM 1453 O O . TRP A 1 179 ? 6.067 13.695 -23.181 1.00 79.25 179 TRP A O 1
ATOM 1463 N N . MET A 1 180 ? 7.056 14.506 -25.022 1.00 77.62 180 MET A N 1
ATOM 1464 C CA . MET A 1 180 ? 7.394 15.812 -24.425 1.00 77.62 180 MET A CA 1
ATOM 1465 C C . MET A 1 180 ? 6.164 16.534 -23.839 1.00 77.62 180 MET A C 1
ATOM 1467 O O . MET A 1 180 ? 6.215 17.052 -22.722 1.00 77.62 180 MET A O 1
ATOM 1471 N N . ASN A 1 181 ? 5.023 16.501 -24.536 1.00 79.12 181 ASN A N 1
ATOM 1472 C CA . ASN A 1 181 ? 3.761 17.046 -24.025 1.00 79.12 181 ASN A CA 1
ATOM 1473 C C . ASN A 1 181 ? 3.248 16.290 -22.786 1.00 79.12 181 ASN A C 1
ATOM 1475 O O . ASN A 1 181 ? 2.703 16.906 -21.867 1.00 79.12 181 ASN A O 1
ATOM 1479 N N . ALA A 1 182 ? 3.430 14.967 -22.723 1.00 76.75 182 ALA A N 1
ATOM 1480 C CA . ALA A 1 182 ? 3.071 14.177 -21.549 1.00 76.75 182 ALA A CA 1
ATOM 1481 C C . ALA A 1 182 ? 3.958 14.490 -20.333 1.00 76.75 182 ALA A C 1
ATOM 1483 O O . ALA A 1 182 ? 3.438 14.554 -19.217 1.00 76.75 182 ALA A O 1
ATOM 1484 N N . MET A 1 183 ? 5.253 14.744 -20.540 1.00 81.88 183 MET A N 1
ATOM 1485 C CA . MET A 1 183 ? 6.172 15.199 -19.490 1.00 81.88 183 MET A CA 1
ATOM 1486 C C . MET A 1 183 ? 5.705 16.536 -18.903 1.00 81.88 183 MET A C 1
ATOM 1488 O O . MET A 1 183 ? 5.499 16.638 -17.692 1.00 81.88 183 MET A O 1
ATOM 1492 N N . GLY A 1 184 ? 5.408 17.514 -19.769 1.00 81.12 184 GLY A N 1
ATOM 1493 C CA . GLY A 1 184 ? 4.859 18.814 -19.371 1.00 81.12 184 GLY A CA 1
ATOM 1494 C C . GLY A 1 184 ? 3.532 18.704 -18.611 1.00 81.12 184 GLY A C 1
ATOM 1495 O O . GLY A 1 184 ? 3.396 19.277 -17.532 1.00 81.12 184 GLY A O 1
ATOM 1496 N N . LYS A 1 185 ? 2.578 17.897 -19.104 1.00 81.81 185 LYS A N 1
ATOM 1497 C CA . LYS A 1 185 ? 1.276 17.664 -18.444 1.00 81.81 185 LYS A CA 1
ATOM 1498 C C . LYS A 1 185 ? 1.409 17.084 -17.029 1.00 81.81 185 LYS A C 1
ATOM 1500 O O . LYS A 1 185 ? 0.558 17.350 -16.185 1.00 81.81 185 LYS A O 1
ATOM 1505 N N . ASN A 1 186 ? 2.444 16.284 -16.774 1.00 80.44 186 ASN A N 1
ATOM 1506 C CA . ASN A 1 186 ? 2.684 15.662 -15.469 1.00 80.44 186 ASN A CA 1
ATOM 1507 C C . ASN A 1 186 ? 3.680 16.448 -14.594 1.00 80.44 186 ASN A C 1
ATOM 1509 O O . ASN A 1 186 ? 3.941 16.032 -13.468 1.00 80.44 186 ASN A O 1
ATOM 1513 N N . GLY A 1 187 ? 4.209 17.580 -15.077 1.00 85.06 187 GLY A N 1
ATOM 1514 C CA . GLY A 1 187 ? 5.186 18.403 -14.358 1.00 85.06 187 GLY A CA 1
ATOM 1515 C C . GLY A 1 187 ? 6.572 17.764 -14.217 1.00 85.06 187 GLY A C 1
ATOM 1516 O O . GLY A 1 187 ? 7.349 18.190 -13.367 1.00 85.06 187 GLY A O 1
ATOM 1517 N N . ILE A 1 188 ? 6.883 16.741 -15.020 1.00 86.06 188 ILE A N 1
ATOM 1518 C CA . ILE A 1 188 ? 8.118 15.959 -14.898 1.00 86.06 188 ILE A CA 1
ATOM 1519 C C . ILE A 1 188 ? 9.249 16.669 -15.639 1.00 86.06 188 ILE A C 1
ATOM 1521 O O . ILE A 1 188 ? 9.186 16.856 -16.855 1.00 86.06 188 ILE A O 1
ATOM 1525 N N . SER A 1 189 ? 10.286 17.064 -14.905 1.00 88.56 189 SER A N 1
ATOM 1526 C CA . SER A 1 189 ? 11.448 17.768 -15.444 1.00 88.56 189 SER A CA 1
ATOM 1527 C C . SER A 1 189 ? 12.650 17.631 -14.513 1.00 88.56 189 SER A C 1
ATOM 1529 O O . SER A 1 189 ? 12.487 17.675 -13.296 1.00 88.56 189 SER A O 1
ATOM 1531 N N . TRP A 1 190 ? 13.849 17.535 -15.093 1.00 89.94 190 TRP A N 1
ATOM 1532 C CA . TRP A 1 190 ? 15.130 17.582 -14.379 1.00 89.94 190 TRP A CA 1
ATOM 1533 C C . TRP A 1 190 ? 15.741 18.993 -14.309 1.00 89.94 190 TRP A C 1
ATOM 1535 O O . TRP A 1 190 ? 16.865 19.144 -13.849 1.00 89.94 190 TRP A O 1
ATOM 1545 N N . VAL A 1 191 ? 15.037 20.045 -14.751 1.00 88.25 191 VAL A N 1
ATOM 1546 C CA . VAL A 1 191 ? 15.586 21.421 -14.819 1.00 88.25 191 VAL A CA 1
ATOM 1547 C C . VAL A 1 191 ? 16.068 21.954 -13.462 1.00 88.25 191 VAL A C 1
ATOM 1549 O O . VAL A 1 191 ? 17.017 22.729 -13.425 1.00 88.25 191 VAL A O 1
ATOM 1552 N N . LYS A 1 192 ? 15.450 21.545 -12.346 1.00 88.75 192 LYS A N 1
ATOM 1553 C CA . LYS A 1 192 ? 15.887 21.949 -10.995 1.00 88.75 192 LYS A CA 1
ATOM 1554 C C . LYS A 1 192 ? 17.145 21.216 -10.524 1.00 88.75 192 LYS A C 1
ATOM 1556 O O . LYS A 1 192 ? 17.931 21.786 -9.779 1.00 88.75 192 LYS A O 1
ATOM 1561 N N . ASP A 1 193 ? 17.335 19.987 -10.994 1.00 89.69 193 ASP A N 1
ATOM 1562 C CA . ASP A 1 193 ? 18.339 19.034 -10.511 1.00 89.69 193 ASP A CA 1
ATOM 1563 C C . ASP A 1 193 ? 19.369 18.710 -11.615 1.00 89.69 193 ASP A C 1
ATOM 1565 O O . ASP A 1 193 ? 20.026 17.667 -11.613 1.00 89.69 193 ASP A O 1
ATOM 1569 N N . GLN A 1 194 ? 19.509 19.607 -12.600 1.00 90.69 194 GLN A N 1
ATOM 1570 C CA . GLN A 1 194 ? 20.299 19.384 -13.813 1.00 90.69 194 GLN A CA 1
ATOM 1571 C C . GLN A 1 194 ? 21.782 19.126 -13.500 1.00 90.69 194 GLN A C 1
ATOM 1573 O O . GLN A 1 194 ? 22.410 18.278 -14.139 1.00 90.69 194 GLN A O 1
ATOM 1578 N N . ASP A 1 195 ? 22.331 19.798 -12.485 1.00 90.62 195 ASP A N 1
ATOM 1579 C CA . ASP A 1 195 ? 23.697 19.567 -12.002 1.00 90.62 195 ASP A CA 1
ATOM 1580 C C . ASP A 1 195 ? 23.867 18.160 -11.411 1.00 90.62 195 ASP A C 1
ATOM 1582 O O . ASP A 1 195 ? 24.895 17.513 -11.620 1.00 90.62 195 ASP A O 1
ATOM 1586 N N . GLN A 1 196 ? 22.842 17.646 -10.724 1.00 91.44 196 GLN A N 1
ATOM 1587 C CA . GLN A 1 196 ? 22.842 16.298 -10.159 1.00 91.44 196 GLN A CA 1
ATOM 1588 C C . GLN A 1 196 ? 22.774 15.235 -11.265 1.00 91.44 196 GLN A C 1
ATOM 1590 O O . GLN A 1 196 ? 23.567 14.293 -11.254 1.00 91.44 196 GLN A O 1
ATOM 1595 N N . VAL A 1 197 ? 21.929 15.441 -12.282 1.00 92.19 197 VAL A N 1
ATOM 1596 C CA . VAL A 1 197 ? 21.861 14.581 -13.478 1.00 92.19 197 VAL A CA 1
ATOM 1597 C C . VAL A 1 197 ? 23.203 14.516 -14.214 1.00 92.19 197 VAL A C 1
ATOM 1599 O O . VAL A 1 197 ? 23.634 13.428 -14.608 1.00 92.19 197 VAL A O 1
ATOM 1602 N N . GLN A 1 198 ? 23.896 15.651 -14.358 1.00 91.06 198 GLN A N 1
ATOM 1603 C CA . GLN A 1 198 ? 25.244 15.696 -14.933 1.00 91.06 198 GLN A CA 1
ATOM 1604 C C . GLN A 1 198 ? 26.297 15.022 -14.042 1.00 91.06 198 GLN A C 1
ATOM 1606 O O . GLN A 1 198 ? 27.185 14.344 -14.557 1.00 91.06 198 GLN A O 1
ATOM 1611 N N . ASN A 1 199 ? 26.221 15.193 -12.719 1.00 90.38 199 ASN A N 1
ATOM 1612 C CA . ASN A 1 199 ? 27.130 14.534 -11.780 1.00 90.38 199 ASN A CA 1
ATOM 1613 C C . ASN A 1 199 ? 26.994 13.010 -11.849 1.00 90.38 199 ASN A C 1
ATOM 1615 O O . ASN A 1 199 ? 28.008 12.321 -11.950 1.00 90.38 199 ASN A O 1
ATOM 1619 N N . TRP A 1 200 ? 25.767 12.482 -11.888 1.00 92.25 200 TRP A N 1
ATOM 1620 C CA . TRP A 1 200 ? 25.534 11.051 -12.082 1.0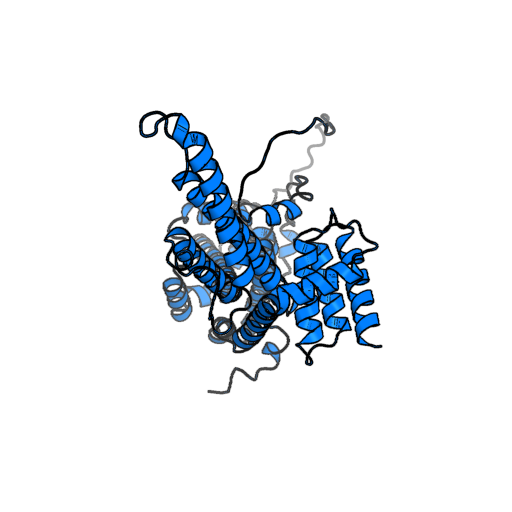0 92.25 200 TRP A CA 1
ATOM 1621 C C . TRP A 1 200 ? 26.024 10.559 -13.450 1.00 92.25 200 TRP A C 1
ATOM 1623 O O . TRP A 1 200 ? 26.634 9.495 -13.525 1.00 92.25 200 TRP A O 1
ATOM 1633 N N . TYR A 1 201 ? 25.828 11.337 -14.521 1.00 89.56 201 TYR A N 1
ATOM 1634 C CA . TYR A 1 201 ? 26.371 11.003 -15.841 1.00 89.56 201 TYR A CA 1
ATOM 1635 C C . TYR A 1 201 ? 27.903 10.874 -15.804 1.00 89.56 201 TYR A C 1
ATOM 1637 O O . TYR A 1 201 ? 28.445 9.845 -16.212 1.00 89.56 201 TYR A O 1
ATOM 1645 N N . ARG A 1 202 ? 28.604 11.862 -15.227 1.00 86.44 202 ARG A N 1
ATOM 1646 C CA . ARG A 1 202 ? 30.062 11.803 -15.023 1.00 86.44 202 ARG A CA 1
ATOM 1647 C C . ARG A 1 202 ? 30.455 10.556 -14.224 1.00 86.44 202 ARG A C 1
ATOM 1649 O O . ARG A 1 202 ? 31.258 9.749 -14.692 1.00 86.44 202 ARG A O 1
ATOM 1656 N N . GLN A 1 203 ? 29.841 10.364 -13.056 1.00 85.50 203 GLN A N 1
ATOM 1657 C CA . GLN A 1 203 ? 30.142 9.279 -12.118 1.00 85.50 203 GLN A CA 1
ATOM 1658 C C . GLN A 1 203 ? 29.961 7.880 -12.728 1.00 85.50 203 GLN A C 1
ATOM 1660 O O . GLN A 1 203 ? 30.836 7.030 -12.573 1.00 85.50 203 GLN A O 1
ATOM 1665 N N . PHE A 1 204 ? 28.838 7.626 -13.406 1.00 84.19 204 PHE A N 1
ATOM 1666 C CA . PHE A 1 204 ? 28.457 6.273 -13.827 1.00 84.19 204 PHE A CA 1
ATOM 1667 C C . PHE A 1 204 ? 28.735 5.961 -15.302 1.00 84.19 204 PHE A C 1
ATOM 1669 O O . PHE A 1 204 ? 28.882 4.783 -15.635 1.00 84.19 204 PHE A O 1
ATOM 1676 N N . ILE A 1 205 ? 28.820 6.976 -16.173 1.00 81.81 205 ILE A N 1
ATOM 1677 C CA . ILE A 1 205 ? 29.002 6.805 -17.625 1.00 81.81 205 ILE A CA 1
ATOM 1678 C C . ILE A 1 205 ? 30.404 7.228 -18.091 1.00 81.81 205 ILE A C 1
ATOM 1680 O O . ILE A 1 205 ? 30.975 6.546 -18.939 1.00 81.81 205 ILE A O 1
ATOM 1684 N N . GLU A 1 206 ? 30.984 8.305 -17.546 1.00 75.50 206 GLU A N 1
ATOM 1685 C CA . GLU A 1 206 ? 32.299 8.806 -18.001 1.00 75.50 206 GLU A CA 1
ATOM 1686 C C . GLU A 1 206 ? 33.492 8.275 -17.196 1.00 75.50 206 GLU A C 1
ATOM 1688 O O . GLU A 1 206 ? 34.550 8.040 -17.769 1.00 75.50 206 GLU A O 1
ATOM 1693 N N . THR A 1 207 ? 33.342 8.033 -15.888 1.00 60.66 207 THR A N 1
ATOM 1694 C CA . THR A 1 207 ? 34.478 7.681 -14.999 1.00 60.66 207 THR A CA 1
ATOM 1695 C C . THR A 1 207 ? 34.995 6.239 -15.191 1.00 60.66 207 THR A C 1
ATOM 1697 O O . THR A 1 207 ? 35.877 5.783 -14.466 1.00 60.66 207 THR A O 1
ATOM 1700 N N . ARG A 1 208 ? 34.480 5.492 -16.178 1.00 52.56 208 ARG A N 1
ATOM 1701 C CA . ARG A 1 208 ? 35.065 4.213 -16.606 1.00 52.56 208 ARG A CA 1
ATOM 1702 C C . ARG A 1 208 ? 36.056 4.445 -17.745 1.00 52.56 208 ARG A C 1
ATOM 1704 O O . ARG A 1 208 ? 35.684 4.429 -18.917 1.00 52.56 208 ARG A O 1
ATOM 1711 N N . GLU A 1 209 ? 37.319 4.651 -17.385 1.00 39.75 209 GLU A N 1
ATOM 1712 C CA . GLU A 1 209 ? 38.428 4.269 -18.260 1.00 39.75 209 GLU A CA 1
ATOM 1713 C C . GLU A 1 209 ? 38.640 2.753 -18.146 1.00 39.75 209 GLU A C 1
ATOM 1715 O O . GLU A 1 209 ? 38.639 2.204 -17.039 1.00 39.75 209 GLU A O 1
ATOM 1720 N N . VAL A 1 210 ? 38.900 2.089 -19.276 1.00 35.41 210 VAL A N 1
ATOM 1721 C CA . VAL A 1 210 ? 39.445 0.724 -19.277 1.00 35.41 210 VAL A CA 1
ATOM 1722 C C . VAL A 1 210 ? 40.708 0.722 -18.408 1.00 35.41 210 VAL A C 1
ATOM 1724 O O . VAL A 1 210 ? 41.591 1.551 -18.655 1.00 35.41 210 VAL A O 1
ATOM 1727 N N . PRO A 1 211 ? 40.864 -0.194 -17.431 1.00 30.31 211 PRO A N 1
ATOM 1728 C CA . PRO A 1 211 ? 42.097 -0.282 -16.669 1.00 30.31 211 PRO A CA 1
ATOM 1729 C C . PRO A 1 211 ? 43.268 -0.489 -17.629 1.00 30.31 211 PRO A C 1
ATOM 1731 O O . PRO A 1 211 ? 43.396 -1.553 -18.240 1.00 30.31 211 PRO A O 1
ATOM 1734 N N . LYS A 1 212 ? 44.142 0.520 -17.752 1.00 31.72 212 LYS A N 1
ATOM 1735 C CA . LYS A 1 212 ? 45.478 0.318 -18.318 1.00 31.72 212 LYS A CA 1
ATOM 1736 C C . LYS A 1 212 ? 46.068 -0.846 -17.543 1.00 31.72 212 LYS A C 1
ATOM 1738 O O . LYS A 1 212 ? 46.165 -0.768 -16.319 1.00 31.72 212 LYS A O 1
ATOM 1743 N N . SER A 1 213 ? 46.381 -1.934 -18.242 1.00 29.47 213 SER A N 1
ATOM 1744 C CA . SER A 1 213 ? 46.917 -3.139 -17.624 1.00 29.47 213 SER A CA 1
ATOM 1745 C C . SER A 1 213 ? 48.154 -2.750 -16.826 1.00 29.47 213 SER A C 1
ATOM 1747 O O . SER A 1 213 ? 49.193 -2.447 -17.419 1.00 29.47 213 SER A O 1
ATOM 1749 N N . TYR A 1 214 ? 48.034 -2.718 -15.498 1.00 30.50 214 TYR A N 1
ATOM 1750 C CA . TYR A 1 214 ? 49.190 -2.535 -14.639 1.00 30.50 214 TYR A CA 1
ATOM 1751 C C . TYR A 1 214 ? 50.131 -3.695 -14.940 1.00 30.50 214 TYR A C 1
ATOM 1753 O O . TYR A 1 214 ? 49.791 -4.858 -14.706 1.00 30.50 214 TYR A O 1
ATOM 1761 N N . GLY A 1 215 ? 51.293 -3.372 -15.511 1.00 31.59 215 GLY A N 1
ATOM 1762 C CA . GLY A 1 215 ? 52.401 -4.311 -15.553 1.00 31.59 215 GLY A CA 1
ATOM 1763 C C . GLY A 1 215 ? 52.652 -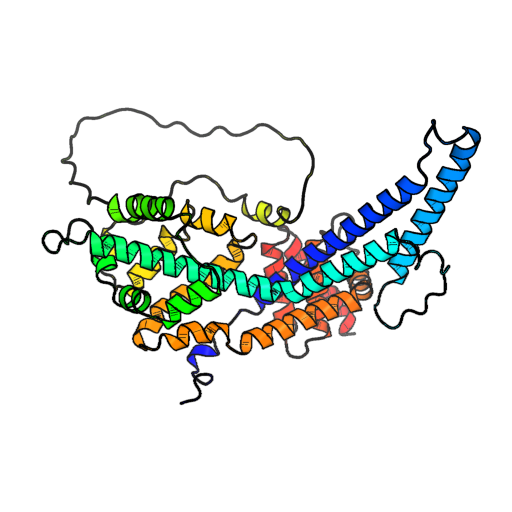4.776 -14.125 1.00 31.59 215 GLY A C 1
ATOM 1764 O O . GLY A 1 215 ? 52.637 -3.959 -13.204 1.00 31.59 215 GLY A O 1
ATOM 1765 N N . ALA A 1 216 ? 52.799 -6.085 -13.937 1.00 26.80 216 ALA A N 1
ATOM 1766 C CA . ALA A 1 216 ? 53.024 -6.646 -12.617 1.00 26.80 216 ALA A CA 1
ATOM 1767 C C . ALA A 1 216 ? 54.312 -6.054 -12.032 1.00 26.80 216 ALA A C 1
ATOM 1769 O O . ALA A 1 216 ? 55.398 -6.334 -12.535 1.00 26.80 216 ALA A O 1
ATOM 1770 N N . ASP A 1 217 ? 54.176 -5.247 -10.981 1.00 28.20 217 ASP A N 1
ATOM 1771 C CA . ASP A 1 217 ? 55.299 -4.773 -10.183 1.00 28.20 217 ASP A CA 1
ATOM 1772 C C . ASP A 1 217 ? 55.444 -5.731 -8.984 1.00 28.20 217 ASP A C 1
ATOM 1774 O O . ASP A 1 217 ? 54.581 -5.743 -8.100 1.00 28.20 217 ASP A O 1
ATOM 1778 N N . PRO A 1 218 ? 56.444 -6.633 -8.974 1.00 29.12 218 PRO A N 1
ATOM 1779 C CA . PRO A 1 218 ? 56.447 -7.809 -8.101 1.00 29.12 218 PRO A CA 1
ATOM 1780 C C . PRO A 1 218 ? 56.860 -7.516 -6.647 1.00 29.12 218 PRO A C 1
ATOM 1782 O O . PRO A 1 218 ? 57.120 -8.453 -5.896 1.00 29.12 218 PRO A O 1
ATOM 1785 N N . ASN A 1 219 ? 56.937 -6.245 -6.237 1.00 33.00 219 ASN A N 1
ATOM 1786 C CA . ASN A 1 219 ? 57.421 -5.830 -4.920 1.00 33.00 219 ASN A CA 1
ATOM 1787 C C . ASN A 1 219 ? 56.529 -4.764 -4.261 1.00 33.00 219 ASN A C 1
ATOM 1789 O O . ASN A 1 219 ? 56.889 -3.591 -4.197 1.00 33.00 219 ASN A O 1
ATOM 1793 N N . ASN A 1 220 ? 55.420 -5.183 -3.642 1.00 28.47 220 ASN A N 1
ATOM 1794 C CA . ASN A 1 220 ? 54.926 -4.463 -2.465 1.00 28.47 220 ASN A CA 1
ATOM 1795 C C . ASN A 1 220 ? 54.260 -5.409 -1.450 1.00 28.47 220 ASN A C 1
ATOM 1797 O O . ASN A 1 220 ? 53.201 -5.979 -1.705 1.00 28.47 220 ASN A O 1
ATOM 1801 N N . ASN A 1 221 ? 54.908 -5.580 -0.296 1.00 29.06 221 ASN A N 1
ATOM 1802 C CA . ASN A 1 221 ? 54.448 -6.395 0.832 1.00 29.06 221 ASN A CA 1
ATOM 1803 C C . ASN A 1 221 ? 53.984 -5.485 1.983 1.00 29.06 221 ASN A C 1
ATOM 1805 O O . ASN A 1 221 ? 54.622 -4.461 2.229 1.00 29.06 221 ASN A O 1
ATOM 1809 N N . ASN A 1 222 ? 53.004 -5.954 2.778 1.00 27.44 222 ASN A N 1
ATOM 1810 C CA . ASN A 1 222 ? 52.348 -5.261 3.918 1.00 27.44 222 ASN A CA 1
ATOM 1811 C C . ASN A 1 222 ? 51.318 -4.190 3.476 1.00 27.44 222 ASN A C 1
ATOM 1813 O O . ASN A 1 222 ? 51.503 -3.569 2.442 1.00 27.44 222 ASN A O 1
ATOM 1817 N N . ARG A 1 223 ? 50.221 -3.856 4.178 1.00 25.69 223 ARG A N 1
ATOM 1818 C CA . ARG A 1 223 ? 49.547 -4.270 5.443 1.00 25.69 223 ARG A CA 1
ATOM 1819 C C . ARG A 1 223 ? 48.093 -3.718 5.341 1.00 25.69 223 ARG A C 1
ATOM 1821 O O . ARG A 1 223 ? 47.895 -2.756 4.613 1.00 25.69 223 ARG A O 1
ATOM 1828 N N . SER A 1 224 ? 47.041 -4.172 6.031 1.00 24.89 224 SER A N 1
ATOM 1829 C CA . SER A 1 224 ? 46.815 -5.273 6.985 1.00 24.89 224 SER A CA 1
ATOM 1830 C C . SER A 1 224 ? 45.312 -5.644 6.980 1.00 24.89 224 SER A C 1
ATOM 1832 O O . SER A 1 224 ? 44.502 -4.891 6.447 1.00 24.89 224 SER A O 1
ATOM 1834 N N . LEU A 1 225 ? 44.916 -6.746 7.629 1.00 27.42 225 LEU A N 1
ATOM 1835 C CA . LEU A 1 225 ? 43.513 -7.047 7.967 1.00 27.42 225 LEU A CA 1
ATOM 1836 C C . LEU A 1 225 ? 43.171 -6.524 9.373 1.00 27.42 225 LEU A C 1
ATOM 1838 O O . LEU A 1 225 ? 43.949 -6.762 10.297 1.00 27.42 225 LEU A O 1
ATOM 1842 N N . LEU A 1 226 ? 41.994 -5.916 9.557 1.00 24.02 226 LEU A N 1
ATOM 1843 C CA . LEU A 1 226 ? 41.332 -5.761 10.861 1.00 24.02 226 LEU A CA 1
ATOM 1844 C C . LEU A 1 226 ? 39.817 -5.997 10.726 1.00 24.02 226 LEU A C 1
ATOM 1846 O O . LEU A 1 226 ? 39.217 -5.683 9.700 1.00 24.02 226 LEU A O 1
ATOM 1850 N N . LYS A 1 227 ? 39.239 -6.629 11.752 1.00 25.50 227 LYS A N 1
ATOM 1851 C CA . LYS A 1 227 ? 37.837 -7.078 11.843 1.00 25.50 227 LYS A CA 1
ATOM 1852 C C . LYS A 1 227 ? 36.931 -5.998 12.465 1.00 25.50 227 LYS A C 1
ATOM 1854 O O . LYS A 1 227 ? 37.456 -5.119 13.146 1.00 25.50 227 LYS A O 1
ATOM 1859 N N . PRO A 1 228 ? 35.598 -6.078 12.279 1.00 25.75 228 PRO A N 1
ATOM 1860 C CA . PRO A 1 228 ? 34.651 -5.188 12.948 1.00 25.75 228 PRO A CA 1
ATOM 1861 C C . PRO A 1 228 ? 34.528 -5.497 14.447 1.00 25.75 228 PRO A C 1
ATOM 1863 O O . PRO A 1 228 ? 34.777 -6.624 14.881 1.00 25.75 228 PRO A O 1
ATOM 1866 N N . ILE A 1 229 ? 34.093 -4.491 15.206 1.00 25.27 229 ILE A N 1
ATOM 1867 C CA . ILE A 1 229 ? 33.635 -4.593 16.595 1.00 25.27 229 ILE A CA 1
ATOM 1868 C C . ILE A 1 229 ? 32.171 -4.137 16.603 1.00 25.27 229 ILE A C 1
ATOM 1870 O O . ILE A 1 229 ? 31.853 -3.111 16.002 1.00 25.27 229 ILE A O 1
ATOM 1874 N N . CYS A 1 230 ? 31.306 -4.912 17.253 1.00 23.08 230 CYS A N 1
ATOM 1875 C CA . CYS A 1 230 ? 29.915 -4.563 17.537 1.00 23.08 230 CYS A CA 1
ATOM 1876 C C . CYS A 1 230 ? 29.727 -4.340 19.047 1.00 23.08 230 CYS A C 1
ATOM 1878 O O . CYS A 1 230 ? 30.608 -4.699 19.828 1.00 23.08 230 CYS A O 1
ATOM 1880 N N . ASP A 1 231 ? 28.542 -3.820 19.380 1.00 23.55 231 ASP A N 1
ATOM 1881 C CA . ASP A 1 231 ? 27.877 -3.781 20.695 1.00 23.55 231 ASP A CA 1
ATOM 1882 C C . ASP A 1 231 ? 28.096 -2.517 21.554 1.00 23.55 231 ASP A C 1
ATOM 1884 O O . ASP A 1 231 ? 29.173 -2.297 22.096 1.00 23.55 231 ASP A O 1
ATOM 1888 N N . GLU A 1 232 ? 27.028 -1.711 21.699 1.00 26.59 232 GLU A N 1
ATOM 1889 C CA . GLU A 1 232 ? 26.459 -1.273 22.994 1.00 26.59 232 GLU A CA 1
ATOM 1890 C C . GLU A 1 232 ? 25.049 -0.641 22.814 1.00 26.59 232 GLU A C 1
ATOM 1892 O O . GLU A 1 232 ? 24.578 -0.466 21.687 1.00 26.59 232 GLU A O 1
ATOM 1897 N N . GLU A 1 233 ? 24.317 -0.418 23.915 1.00 24.73 233 GLU A N 1
ATOM 1898 C CA . GLU A 1 233 ? 22.843 -0.529 23.975 1.00 24.73 233 GLU A CA 1
ATOM 1899 C C . GLU A 1 233 ? 22.009 0.786 23.999 1.00 24.73 233 GLU A C 1
ATOM 1901 O O . GLU A 1 233 ? 22.360 1.773 24.635 1.00 24.73 233 GLU A O 1
ATOM 1906 N N . PHE A 1 234 ? 20.840 0.720 23.340 1.00 24.86 234 PHE A N 1
ATOM 1907 C CA . PHE A 1 234 ? 19.488 1.233 23.685 1.00 24.86 234 PHE A CA 1
ATOM 1908 C C . PHE A 1 234 ? 19.258 2.496 24.568 1.00 24.86 234 PHE A C 1
ATOM 1910 O O . PHE A 1 234 ? 19.628 2.511 25.738 1.00 24.86 234 PHE A O 1
ATOM 1917 N N . LEU A 1 235 ? 18.427 3.445 24.075 1.00 23.19 235 LEU A N 1
ATOM 1918 C CA . LEU A 1 235 ? 17.165 3.968 24.690 1.00 23.19 235 LEU A CA 1
ATOM 1919 C C . LEU A 1 235 ? 16.674 5.289 24.032 1.00 23.19 235 LEU A C 1
ATOM 1921 O O . LEU A 1 235 ? 17.481 6.190 23.829 1.00 23.19 235 LEU A O 1
ATOM 1925 N N . GLY A 1 236 ? 15.352 5.466 23.819 1.00 23.45 236 GLY A N 1
ATOM 1926 C CA . GLY A 1 236 ? 14.739 6.817 23.732 1.00 23.45 236 GLY A CA 1
ATOM 1927 C C . GLY A 1 236 ? 13.621 7.106 22.703 1.00 23.45 236 GLY A C 1
ATOM 1928 O O . GLY A 1 236 ? 13.886 7.753 21.703 1.00 23.45 236 GLY A O 1
ATOM 1929 N N . GLU A 1 237 ? 12.373 6.752 23.049 1.00 23.45 237 GLU A N 1
ATOM 1930 C CA . GLU A 1 237 ? 11.085 7.426 22.712 1.00 23.45 237 GLU A CA 1
ATOM 1931 C C . GLU A 1 237 ? 10.623 7.712 21.253 1.00 23.45 237 GLU A C 1
ATOM 1933 O O . GLU A 1 237 ? 11.344 7.620 20.268 1.00 23.45 237 GLU A O 1
ATOM 1938 N N . ALA A 1 238 ? 9.313 7.976 21.121 1.00 28.56 238 ALA A N 1
ATOM 1939 C CA . ALA A 1 238 ? 8.539 7.861 19.883 1.00 28.56 238 ALA A CA 1
ATOM 1940 C C . ALA A 1 238 ? 8.139 9.196 19.223 1.00 28.56 238 ALA A C 1
ATOM 1942 O O . ALA A 1 238 ? 7.658 10.107 19.894 1.00 28.56 238 ALA A O 1
ATOM 1943 N N . GLN A 1 239 ? 8.214 9.230 17.885 1.00 25.09 239 GLN A N 1
ATOM 1944 C CA . GLN A 1 239 ? 7.495 10.071 16.901 1.00 25.09 239 GLN A CA 1
ATOM 1945 C C . GLN A 1 239 ? 7.950 9.589 15.497 1.00 25.09 239 GLN A C 1
ATOM 1947 O O . GLN A 1 239 ? 9.090 9.172 15.363 1.00 25.09 239 GLN A O 1
ATOM 1952 N N . SER A 1 240 ? 7.194 9.600 14.393 1.00 24.70 240 SER A N 1
ATOM 1953 C CA . SER A 1 240 ? 5.775 9.886 14.123 1.00 24.70 240 SER A CA 1
ATOM 1954 C C . SER A 1 240 ? 5.386 9.324 12.729 1.00 24.70 240 SER A C 1
ATOM 1956 O O . SER A 1 240 ? 6.257 8.942 11.955 1.00 24.70 240 SER A O 1
ATOM 1958 N N . SER A 1 241 ? 4.082 9.257 12.420 1.00 32.41 241 SER A N 1
ATOM 1959 C CA . SER A 1 241 ? 3.460 9.108 11.077 1.00 32.41 241 SER A CA 1
ATOM 1960 C C . SER A 1 241 ? 4.174 8.297 9.969 1.00 32.41 241 SER A C 1
ATOM 1962 O O . SER A 1 241 ? 5.114 8.771 9.335 1.00 32.41 241 SER A O 1
ATOM 1964 N N . THR A 1 242 ? 3.580 7.155 9.597 1.00 36.12 242 THR A N 1
ATOM 1965 C CA . THR A 1 242 ? 3.746 6.436 8.304 1.00 36.12 242 THR A CA 1
ATOM 1966 C C . THR A 1 242 ? 5.131 5.848 7.979 1.00 36.12 242 THR A C 1
ATOM 1968 O O . THR A 1 242 ? 5.193 4.859 7.253 1.00 36.12 242 THR A O 1
ATOM 1971 N N . ALA A 1 243 ? 6.220 6.364 8.555 1.00 34.25 243 ALA A N 1
ATOM 1972 C CA . ALA A 1 243 ? 7.584 5.855 8.383 1.00 34.25 243 ALA A CA 1
ATOM 1973 C C . ALA A 1 243 ? 7.806 4.461 9.003 1.00 34.25 243 ALA A C 1
ATOM 1975 O O . ALA A 1 243 ? 8.653 3.715 8.531 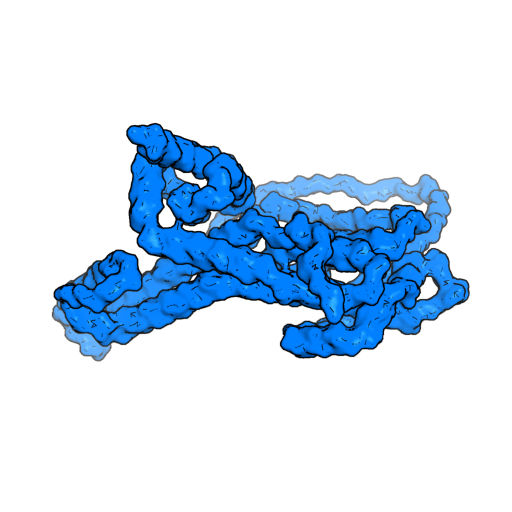1.00 34.25 243 ALA A O 1
ATOM 1976 N N . ALA A 1 244 ? 6.974 4.050 9.968 1.00 31.08 244 ALA A N 1
ATOM 1977 C CA . ALA A 1 244 ? 7.073 2.758 10.663 1.00 31.08 244 ALA A CA 1
ATOM 1978 C C . ALA A 1 244 ? 6.897 1.499 9.773 1.00 31.08 244 ALA A C 1
ATOM 1980 O O . ALA A 1 244 ? 7.015 0.383 10.270 1.00 31.08 244 ALA A O 1
ATOM 1981 N N . TYR A 1 245 ? 6.603 1.651 8.473 1.00 36.34 245 TYR A N 1
ATOM 1982 C CA . TYR A 1 245 ? 6.694 0.563 7.484 1.00 36.34 245 TYR A CA 1
ATOM 1983 C C . TYR A 1 245 ? 7.986 0.559 6.659 1.00 36.34 245 TYR A C 1
ATOM 1985 O O . TYR A 1 245 ? 8.281 -0.451 6.026 1.00 36.34 245 TYR A O 1
ATOM 1993 N N . SER A 1 246 ? 8.752 1.650 6.667 1.00 37.91 246 SER A N 1
ATOM 1994 C CA . SER A 1 246 ? 10.090 1.718 6.074 1.00 37.91 246 SER A CA 1
ATOM 1995 C C . SER A 1 246 ? 11.107 0.970 6.942 1.00 37.91 246 SER A C 1
ATOM 1997 O O . SER A 1 246 ? 11.945 0.239 6.418 1.00 37.91 246 SER A O 1
ATOM 1999 N N . ASP A 1 247 ? 10.974 1.073 8.269 1.00 32.59 247 ASP A N 1
ATOM 2000 C CA . ASP A 1 247 ? 11.942 0.533 9.237 1.00 32.59 247 ASP A CA 1
ATOM 2001 C C . ASP A 1 247 ? 12.068 -1.004 9.210 1.00 32.59 247 ASP A C 1
ATOM 2003 O O . ASP A 1 247 ? 13.112 -1.555 9.552 1.00 32.59 247 ASP A O 1
ATOM 2007 N N . VAL A 1 248 ? 11.048 -1.720 8.720 1.00 38.00 248 VAL A N 1
ATOM 2008 C CA . VAL A 1 248 ? 11.082 -3.191 8.570 1.00 38.00 248 VAL A CA 1
ATOM 2009 C C . VAL A 1 248 ? 11.999 -3.638 7.414 1.00 38.00 248 VAL A C 1
ATOM 2011 O O . VAL A 1 248 ? 12.456 -4.778 7.394 1.00 38.00 248 VAL A O 1
ATOM 2014 N N . CYS A 1 249 ? 12.329 -2.747 6.472 1.00 33.31 249 CYS A N 1
ATOM 2015 C CA . CYS A 1 249 ? 13.296 -3.020 5.402 1.00 33.31 249 CYS A CA 1
ATOM 2016 C C . CYS A 1 249 ? 14.755 -2.708 5.793 1.00 33.31 249 CYS A C 1
ATOM 2018 O O . CYS A 1 249 ? 15.663 -3.019 5.021 1.00 33.31 249 CYS A O 1
ATOM 2020 N N . GLU A 1 250 ? 15.017 -2.092 6.952 1.00 32.50 250 GLU A N 1
ATOM 2021 C CA . GLU A 1 250 ? 16.361 -1.586 7.274 1.00 32.50 250 GLU A CA 1
ATOM 2022 C C . GLU A 1 250 ? 17.334 -2.650 7.796 1.00 32.50 250 GLU A C 1
ATOM 2024 O O . GLU A 1 250 ? 18.548 -2.507 7.627 1.00 32.50 250 GLU A O 1
ATOM 2029 N N . GLU A 1 251 ? 16.831 -3.769 8.325 1.00 27.39 251 GLU A N 1
ATOM 2030 C CA . GLU A 1 251 ? 17.635 -4.840 8.938 1.00 27.39 251 GLU A CA 1
ATOM 2031 C C . GLU A 1 251 ? 18.498 -5.647 7.935 1.00 27.39 251 GLU A C 1
ATOM 2033 O O . GLU A 1 251 ? 19.085 -6.672 8.280 1.00 27.39 251 GLU A O 1
ATOM 2038 N N . HIS A 1 252 ? 18.583 -5.217 6.671 1.00 33.09 252 HIS A N 1
ATOM 2039 C CA . HIS A 1 252 ? 19.480 -5.775 5.648 1.00 33.09 252 HIS A CA 1
ATOM 2040 C C . HIS A 1 252 ? 20.554 -4.789 5.148 1.00 33.09 252 HIS A C 1
ATOM 2042 O O . HIS A 1 252 ? 21.379 -5.172 4.315 1.00 33.09 252 HIS A O 1
ATOM 2048 N N . ARG A 1 253 ? 20.640 -3.559 5.687 1.00 33.25 253 ARG A N 1
ATOM 2049 C CA . ARG A 1 253 ? 21.729 -2.613 5.362 1.00 33.25 253 ARG A CA 1
ATOM 2050 C C . ARG A 1 253 ? 23.053 -2.953 6.063 1.00 33.25 253 ARG A C 1
ATOM 2052 O O . ARG A 1 253 ? 23.586 -2.156 6.834 1.00 33.25 253 ARG A O 1
ATOM 2059 N N . GLN A 1 254 ? 23.649 -4.102 5.748 1.00 30.41 254 GLN A N 1
ATOM 2060 C CA . GLN A 1 254 ? 25.087 -4.284 5.971 1.00 30.41 254 GLN A CA 1
ATOM 2061 C C . GLN A 1 254 ? 25.863 -3.708 4.786 1.00 30.41 254 GLN A C 1
ATOM 2063 O O . GLN A 1 254 ? 25.824 -4.241 3.678 1.00 30.41 254 GLN A O 1
ATOM 2068 N N . ALA A 1 255 ? 26.570 -2.603 5.036 1.00 35.16 255 ALA A N 1
ATOM 2069 C CA . ALA A 1 255 ? 27.283 -1.828 4.029 1.00 35.16 255 ALA A CA 1
ATOM 2070 C C . ALA A 1 255 ? 28.304 -2.671 3.240 1.00 35.16 255 ALA A C 1
ATOM 2072 O O . ALA A 1 255 ? 29.439 -2.880 3.665 1.00 35.16 255 ALA A O 1
ATOM 2073 N N . SER A 1 256 ? 27.902 -3.103 2.045 1.00 28.03 256 SER A N 1
ATOM 2074 C CA . SER A 1 256 ? 28.784 -3.660 1.023 1.00 28.03 256 SER A CA 1
ATOM 2075 C C . SER A 1 256 ? 28.792 -2.709 -0.161 1.00 28.03 256 SER A C 1
ATOM 2077 O O . SER A 1 256 ? 27.849 -2.702 -0.947 1.00 28.03 256 SER A O 1
ATOM 2079 N N . THR A 1 257 ? 29.851 -1.909 -0.313 1.00 28.30 257 THR A N 1
ATOM 2080 C CA . THR A 1 257 ? 30.062 -1.095 -1.519 1.00 28.30 257 THR A CA 1
ATOM 2081 C C . THR A 1 257 ? 30.082 -2.016 -2.745 1.00 28.30 257 THR A C 1
ATOM 2083 O O . THR A 1 257 ? 31.002 -2.831 -2.885 1.00 28.30 257 THR A O 1
ATOM 2086 N N . PRO A 1 258 ? 29.074 -1.954 -3.634 1.00 34.81 258 PRO A N 1
ATOM 2087 C CA . PRO A 1 258 ? 28.900 -3.000 -4.622 1.00 34.81 258 PRO A CA 1
ATOM 2088 C C . PRO A 1 258 ? 29.880 -2.813 -5.779 1.00 34.81 258 PRO A C 1
ATOM 2090 O O . PRO A 1 258 ? 29.897 -1.785 -6.459 1.00 34.81 258 PRO A O 1
ATOM 2093 N N . LYS A 1 259 ? 30.669 -3.852 -6.063 1.00 37.62 259 LYS A N 1
ATOM 2094 C CA . LYS A 1 259 ? 31.407 -3.939 -7.325 1.00 37.62 259 LYS A CA 1
ATOM 2095 C C . LYS A 1 259 ? 30.405 -4.178 -8.453 1.00 37.62 259 LYS A C 1
ATOM 2097 O O . LYS A 1 259 ? 29.932 -5.298 -8.631 1.00 37.62 259 LYS A O 1
ATOM 2102 N N . LEU A 1 260 ? 30.088 -3.127 -9.210 1.00 40.31 260 LEU A N 1
ATOM 2103 C CA . LEU A 1 260 ? 29.378 -3.266 -10.482 1.00 40.31 260 LEU A CA 1
ATOM 2104 C C . LEU A 1 260 ? 30.147 -4.208 -11.432 1.00 40.31 260 LEU A C 1
ATOM 2106 O O . LEU A 1 260 ? 31.379 -4.267 -11.363 1.00 40.31 260 LEU A O 1
ATOM 2110 N N . PRO A 1 261 ? 29.459 -4.881 -12.372 1.00 43.59 261 PRO A N 1
ATOM 2111 C CA . PRO A 1 261 ? 30.118 -5.770 -13.319 1.00 43.59 261 PRO A CA 1
ATOM 2112 C C . PRO A 1 261 ? 31.165 -5.072 -14.195 1.00 43.59 261 PRO A C 1
ATOM 2114 O O . PRO A 1 261 ? 31.033 -3.891 -14.551 1.00 43.59 261 PRO A O 1
ATOM 2117 N N . LEU A 1 262 ? 32.198 -5.838 -14.559 1.00 44.06 262 LEU A N 1
ATOM 2118 C CA . LEU A 1 262 ? 33.283 -5.415 -15.446 1.00 44.06 262 LEU A CA 1
ATOM 2119 C C . LEU A 1 262 ? 32.748 -5.087 -16.847 1.00 44.06 262 LEU A C 1
ATOM 2121 O O . LEU A 1 262 ? 31.814 -5.722 -17.329 1.00 44.06 262 LEU A O 1
ATOM 2125 N N . GLU A 1 263 ? 33.386 -4.145 -17.544 1.00 40.56 263 GLU A N 1
ATOM 2126 C CA . GLU A 1 263 ? 32.982 -3.706 -18.896 1.00 40.56 263 GLU A CA 1
ATOM 2127 C C . GLU A 1 263 ? 32.930 -4.848 -19.929 1.00 40.56 263 GLU A C 1
ATOM 2129 O O . GLU A 1 263 ? 32.164 -4.800 -20.891 1.00 40.56 263 GLU A O 1
ATOM 2134 N N . ILE A 1 264 ? 33.687 -5.919 -19.681 1.00 40.69 264 ILE A N 1
ATOM 2135 C CA . ILE A 1 264 ? 33.720 -7.149 -20.481 1.00 40.69 264 ILE A CA 1
ATOM 2136 C C . ILE A 1 264 ? 32.341 -7.842 -20.529 1.00 40.69 264 ILE A C 1
ATOM 2138 O O . ILE A 1 264 ? 32.006 -8.458 -21.539 1.00 40.69 264 ILE A O 1
ATOM 2142 N N . GLU A 1 265 ? 31.496 -7.710 -19.496 1.00 44.69 265 GLU A N 1
ATOM 2143 C CA . GLU A 1 265 ? 30.131 -8.268 -19.510 1.00 44.69 265 GLU A CA 1
ATOM 2144 C C . GLU A 1 265 ? 29.199 -7.598 -20.530 1.00 44.69 265 GLU A C 1
ATOM 2146 O O . GLU A 1 265 ? 28.198 -8.202 -20.928 1.00 44.69 265 GLU A O 1
ATOM 2151 N N . PHE A 1 266 ? 29.506 -6.366 -20.942 1.00 47.19 266 PHE A N 1
ATOM 2152 C CA . PHE A 1 266 ? 28.656 -5.549 -21.807 1.00 47.19 266 PHE A CA 1
ATOM 2153 C C . PHE A 1 266 ? 28.990 -5.698 -23.300 1.00 47.19 266 PHE A C 1
ATOM 2155 O O . PHE A 1 266 ? 28.113 -5.521 -24.140 1.00 47.19 266 PHE A O 1
ATOM 2162 N N . GLN A 1 267 ? 30.217 -6.106 -23.643 1.00 43.06 267 GLN A N 1
ATOM 2163 C CA . GLN A 1 267 ? 30.733 -6.161 -25.024 1.00 43.06 267 GLN A CA 1
ATOM 2164 C C . GLN A 1 267 ? 30.008 -7.117 -25.994 1.00 43.06 267 GLN A C 1
ATOM 2166 O O . GLN A 1 267 ? 30.277 -7.073 -27.192 1.00 43.06 267 GLN A O 1
ATOM 2171 N N . LYS A 1 268 ? 29.127 -8.003 -25.513 1.00 41.09 268 LYS A N 1
ATOM 2172 C CA . LYS A 1 268 ? 28.421 -9.006 -26.341 1.00 41.09 268 LYS A CA 1
ATOM 2173 C C . LYS A 1 268 ? 26.906 -8.798 -26.443 1.00 41.09 268 LYS A C 1
ATOM 2175 O O . LYS A 1 268 ? 26.225 -9.668 -26.979 1.00 41.09 268 LYS A O 1
ATOM 2180 N N . ARG A 1 269 ? 26.370 -7.707 -25.889 1.00 54.69 269 ARG A N 1
ATOM 2181 C CA . ARG A 1 269 ? 24.926 -7.547 -25.667 1.00 54.69 269 ARG A CA 1
ATOM 2182 C C . ARG A 1 269 ? 24.260 -6.619 -26.678 1.00 54.69 269 ARG A C 1
ATOM 2184 O O . ARG A 1 269 ? 24.879 -5.711 -27.223 1.00 54.69 269 ARG A O 1
ATOM 2191 N N . SER A 1 270 ? 22.974 -6.849 -26.907 1.00 61.31 270 SER A N 1
ATOM 2192 C CA . SER A 1 270 ? 22.105 -5.960 -27.675 1.00 61.31 270 SER A CA 1
ATOM 2193 C C . SER A 1 270 ? 21.829 -4.653 -26.919 1.00 61.31 270 SER A C 1
ATOM 2195 O O . SER A 1 270 ? 21.861 -4.608 -25.688 1.00 61.31 270 SER A O 1
ATOM 2197 N N . SER A 1 271 ? 21.477 -3.581 -27.637 1.00 64.25 271 SER A N 1
ATOM 2198 C CA . SER A 1 271 ? 21.172 -2.280 -27.016 1.00 64.25 271 SER A CA 1
ATOM 2199 C C . SER A 1 271 ? 20.003 -2.336 -26.018 1.00 64.25 271 SER A C 1
ATOM 2201 O O . SER A 1 271 ? 19.936 -1.522 -25.104 1.00 64.25 271 SER A O 1
ATOM 2203 N N . VAL A 1 272 ? 19.089 -3.307 -26.158 1.00 66.56 272 VAL A N 1
ATOM 2204 C CA . VAL A 1 272 ? 17.979 -3.532 -25.212 1.00 66.56 272 VAL A CA 1
ATOM 2205 C C . VAL A 1 272 ? 18.495 -4.083 -23.881 1.00 66.56 272 VAL A C 1
ATOM 2207 O O . VAL A 1 272 ? 18.151 -3.551 -22.830 1.00 66.56 272 VAL A O 1
ATOM 2210 N N . GLU A 1 273 ? 19.365 -5.094 -23.920 1.00 70.81 273 GLU A N 1
ATOM 2211 C CA . GLU A 1 273 ? 19.995 -5.674 -22.724 1.00 70.81 273 GLU A CA 1
ATOM 2212 C C . GLU A 1 273 ? 20.928 -4.674 -22.024 1.00 70.81 273 GLU A C 1
ATOM 2214 O O . GLU A 1 273 ? 21.069 -4.714 -20.803 1.00 70.81 273 GLU A O 1
ATOM 2219 N N . LEU A 1 274 ? 21.545 -3.757 -22.781 1.00 76.50 274 LEU A N 1
ATOM 2220 C CA . LEU A 1 274 ? 22.348 -2.670 -22.223 1.00 76.50 274 LEU A CA 1
ATOM 2221 C C . LEU A 1 274 ? 21.487 -1.661 -21.453 1.00 76.50 274 LEU A C 1
ATOM 2223 O O . LEU A 1 274 ? 21.813 -1.344 -20.312 1.00 76.50 274 LEU A O 1
ATOM 2227 N N . LEU A 1 275 ? 20.387 -1.178 -22.047 1.00 76.81 275 LEU A N 1
ATOM 2228 C CA . LEU A 1 275 ? 19.444 -0.289 -21.357 1.00 76.81 275 LEU A CA 1
ATOM 2229 C C . LEU A 1 275 ? 18.843 -0.970 -20.122 1.00 76.81 275 LEU A C 1
ATOM 2231 O O . LEU A 1 275 ? 18.703 -0.325 -19.082 1.00 76.81 275 LEU A O 1
ATOM 2235 N N . GLU A 1 276 ? 18.537 -2.269 -20.215 1.00 78.50 276 GLU A N 1
ATOM 2236 C CA . GLU A 1 276 ? 18.048 -3.044 -19.078 1.00 78.50 276 GLU A CA 1
ATOM 2237 C C . GLU A 1 276 ? 19.073 -3.126 -17.945 1.00 78.50 276 GLU A C 1
ATOM 2239 O O . GLU A 1 276 ? 18.756 -2.756 -16.814 1.00 78.50 276 GLU A O 1
ATOM 2244 N N . ASP A 1 277 ? 20.319 -3.501 -18.236 1.00 79.56 277 ASP A N 1
ATOM 2245 C CA . ASP A 1 277 ? 21.379 -3.479 -17.229 1.00 79.56 277 ASP A CA 1
ATOM 2246 C C . ASP A 1 277 ? 21.625 -2.065 -16.673 1.00 79.56 277 ASP A C 1
ATOM 2248 O O . ASP A 1 277 ? 21.869 -1.932 -15.476 1.00 79.56 277 ASP A O 1
ATOM 2252 N N . MET A 1 278 ? 21.529 -1.002 -17.482 1.00 81.19 278 MET A N 1
ATOM 2253 C CA . MET A 1 278 ? 21.675 0.376 -16.995 1.00 81.19 278 MET A CA 1
ATOM 2254 C C . MET A 1 278 ? 20.606 0.722 -15.956 1.00 81.19 278 MET A C 1
ATOM 2256 O O . MET A 1 278 ? 20.942 1.164 -14.856 1.00 81.19 278 MET A O 1
ATOM 2260 N N . PHE A 1 279 ? 19.319 0.505 -16.240 1.00 83.25 279 PHE A N 1
ATOM 2261 C CA . PHE A 1 279 ? 18.295 0.862 -15.257 1.00 83.25 279 PHE A CA 1
ATOM 2262 C C . PHE A 1 279 ? 18.281 -0.108 -14.056 1.00 83.25 279 PHE A C 1
ATOM 2264 O O . PHE A 1 279 ? 18.026 0.316 -12.929 1.00 83.25 279 PHE A O 1
ATOM 2271 N N . GLN A 1 280 ? 18.599 -1.393 -14.256 1.00 83.94 280 GLN A N 1
ATOM 2272 C CA . GLN A 1 280 ? 18.645 -2.392 -13.180 1.00 83.94 280 GLN A CA 1
ATOM 2273 C C . GLN A 1 280 ? 19.839 -2.203 -12.234 1.00 83.94 280 GLN A C 1
ATOM 2275 O O . GLN A 1 280 ? 19.650 -2.311 -11.021 1.00 83.94 280 GLN A O 1
ATOM 2280 N N . LYS A 1 281 ? 21.040 -1.955 -12.782 1.00 83.38 281 LYS A N 1
ATOM 2281 C CA . LYS A 1 281 ? 22.330 -1.943 -12.064 1.00 83.38 281 LYS A CA 1
ATOM 2282 C C . LYS A 1 281 ? 22.872 -0.538 -11.773 1.00 83.38 281 LYS A C 1
ATOM 2284 O O . LYS A 1 281 ? 23.755 -0.410 -10.941 1.00 83.38 281 LYS A O 1
ATOM 2289 N N . ILE A 1 282 ? 22.393 0.515 -12.442 1.00 84.94 282 ILE A N 1
ATOM 2290 C CA . ILE A 1 282 ? 22.841 1.900 -12.184 1.00 84.94 282 ILE A CA 1
ATOM 2291 C C . ILE A 1 282 ? 21.725 2.718 -11.526 1.00 84.94 282 ILE A C 1
ATOM 2293 O O . ILE A 1 282 ? 21.945 3.313 -10.478 1.00 84.94 282 ILE A O 1
ATOM 2297 N N . ILE A 1 283 ? 20.522 2.739 -12.111 1.00 87.69 283 ILE A N 1
ATOM 2298 C CA . ILE A 1 283 ? 19.430 3.618 -11.642 1.00 87.69 283 ILE A CA 1
ATOM 2299 C C . ILE A 1 283 ? 18.730 3.053 -10.395 1.00 87.69 283 ILE A C 1
ATOM 2301 O O . ILE A 1 283 ? 18.448 3.798 -9.463 1.00 87.69 283 ILE A O 1
ATOM 2305 N N . PHE A 1 284 ? 18.445 1.747 -10.368 1.00 88.31 284 PHE A N 1
ATOM 2306 C CA . PHE A 1 284 ? 17.712 1.087 -9.275 1.00 88.31 284 PHE A CA 1
ATOM 2307 C C . PHE A 1 284 ? 18.546 0.088 -8.461 1.00 88.31 284 PHE A C 1
ATOM 2309 O O . PHE A 1 284 ? 17.978 -0.798 -7.808 1.00 88.31 284 PHE A O 1
ATOM 2316 N N . GLN A 1 285 ? 19.871 0.184 -8.541 1.00 87.69 285 GLN A N 1
ATOM 2317 C CA . GLN A 1 285 ? 20.748 -0.365 -7.512 1.00 87.69 285 GLN A CA 1
ATOM 2318 C C . GLN A 1 285 ? 20.824 0.645 -6.354 1.00 87.69 285 GLN A C 1
ATOM 2320 O O . GLN A 1 285 ? 20.572 1.831 -6.558 1.00 87.69 285 GLN A O 1
ATOM 2325 N N . GLU A 1 286 ? 21.132 0.182 -5.142 1.00 83.38 286 GLU A N 1
ATOM 2326 C CA . GLU A 1 286 ? 21.381 1.062 -3.992 1.00 83.38 286 GLU A CA 1
ATOM 2327 C C . GLU A 1 286 ? 22.466 2.093 -4.327 1.00 83.38 286 GLU A C 1
ATOM 2329 O O . GLU A 1 286 ? 23.525 1.743 -4.860 1.00 83.38 286 GLU A O 1
ATOM 2334 N N . GLY A 1 287 ? 22.181 3.368 -4.059 1.00 86.31 287 GLY A N 1
ATOM 2335 C CA . GLY A 1 287 ? 23.004 4.482 -4.505 1.00 86.31 287 GLY A CA 1
ATOM 2336 C C . GLY A 1 287 ? 22.185 5.721 -4.881 1.00 86.31 287 GLY A C 1
ATOM 2337 O O . GLY A 1 287 ? 20.953 5.689 -4.941 1.00 86.31 287 GLY A O 1
ATOM 2338 N N . PRO A 1 288 ? 22.866 6.830 -5.218 1.00 88.31 288 PRO A N 1
ATOM 2339 C CA . PRO A 1 288 ? 22.301 8.175 -5.122 1.00 88.31 288 PRO A CA 1
ATOM 2340 C C . PRO A 1 288 ? 21.125 8.450 -6.070 1.00 88.31 288 PRO A C 1
ATOM 2342 O O . PRO A 1 288 ? 20.342 9.356 -5.803 1.00 88.31 288 PRO A O 1
ATOM 2345 N N . ILE A 1 289 ? 20.983 7.688 -7.160 1.00 89.56 289 ILE A N 1
ATOM 2346 C CA . ILE A 1 289 ? 19.851 7.809 -8.093 1.00 89.56 289 ILE A CA 1
ATOM 2347 C C . ILE A 1 289 ? 18.601 7.133 -7.514 1.00 89.56 289 ILE A C 1
ATOM 2349 O O . ILE A 1 289 ? 17.525 7.729 -7.501 1.00 89.56 289 ILE A O 1
ATOM 2353 N N . ASN A 1 290 ? 18.742 5.906 -7.001 1.00 90.69 290 ASN A N 1
ATOM 2354 C CA . ASN A 1 290 ? 17.659 5.194 -6.324 1.00 90.69 290 ASN A CA 1
ATOM 2355 C C . ASN A 1 290 ? 17.191 5.970 -5.092 1.00 90.69 290 ASN A C 1
ATOM 2357 O O . ASN A 1 290 ? 15.989 6.063 -4.861 1.00 90.69 290 ASN A O 1
ATOM 2361 N N . ASP A 1 291 ? 18.131 6.532 -4.336 1.00 88.69 291 ASP A N 1
ATOM 2362 C CA . ASP A 1 291 ? 17.843 7.215 -3.077 1.00 88.69 291 ASP A CA 1
ATOM 2363 C C . ASP A 1 291 ? 17.133 8.553 -3.334 1.00 88.69 291 ASP A C 1
ATOM 2365 O O . ASP A 1 291 ? 16.161 8.872 -2.654 1.00 88.69 291 ASP A O 1
ATOM 2369 N N . PHE A 1 292 ? 17.520 9.285 -4.389 1.00 90.06 292 PHE A N 1
ATOM 2370 C CA . PHE A 1 292 ? 16.768 10.453 -4.858 1.00 90.06 292 PHE A CA 1
ATOM 2371 C C . PHE A 1 292 ? 15.324 10.087 -5.235 1.00 90.06 292 PHE A C 1
ATOM 2373 O O . PHE A 1 292 ? 14.385 10.759 -4.816 1.00 90.06 292 PHE A O 1
ATOM 2380 N N . LEU A 1 293 ? 15.122 9.004 -5.996 1.00 87.81 293 LEU A N 1
ATOM 2381 C CA . LEU A 1 293 ? 13.773 8.554 -6.359 1.00 87.81 293 LEU A CA 1
ATOM 2382 C C . LEU A 1 293 ? 12.966 8.133 -5.118 1.00 87.81 293 LEU A C 1
ATOM 2384 O O . LEU A 1 293 ? 11.787 8.479 -5.024 1.00 87.81 293 LEU A O 1
ATOM 2388 N N . ALA A 1 294 ? 13.606 7.494 -4.133 1.00 88.56 294 ALA A N 1
ATOM 2389 C CA . ALA A 1 294 ? 12.992 7.142 -2.853 1.00 88.56 294 ALA A CA 1
ATOM 2390 C C . ALA A 1 294 ? 12.521 8.375 -2.063 1.00 88.56 294 ALA A C 1
ATOM 2392 O O . ALA A 1 294 ? 11.419 8.373 -1.521 1.00 88.56 294 ALA A O 1
ATOM 2393 N N . MET A 1 295 ? 13.293 9.469 -2.064 1.00 87.81 295 MET A N 1
ATOM 2394 C CA . MET A 1 295 ? 12.888 10.732 -1.425 1.00 87.81 295 MET A CA 1
ATOM 2395 C C . MET A 1 295 ? 11.627 11.355 -2.052 1.00 87.81 295 MET A C 1
ATOM 2397 O O . MET A 1 295 ? 10.944 12.138 -1.393 1.00 87.81 295 MET A O 1
ATOM 2401 N N . THR A 1 296 ? 11.291 11.016 -3.304 1.00 83.06 296 THR A N 1
ATOM 2402 C CA . THR A 1 296 ? 10.075 11.515 -3.980 1.00 83.06 296 THR A CA 1
ATOM 2403 C C . THR A 1 296 ? 8.834 10.639 -3.777 1.00 83.06 296 THR A C 1
ATOM 2405 O O . THR A 1 296 ? 7.726 11.076 -4.094 1.00 83.06 296 THR A O 1
ATOM 2408 N N . ASP A 1 297 ? 8.988 9.419 -3.253 1.00 85.31 297 ASP A N 1
ATOM 2409 C CA . ASP A 1 297 ? 7.920 8.420 -3.176 1.00 85.31 297 ASP A CA 1
ATOM 2410 C C . ASP A 1 297 ? 8.066 7.535 -1.928 1.00 85.31 297 ASP A C 1
ATOM 2412 O O . ASP A 1 297 ? 8.869 6.608 -1.890 1.00 85.31 297 ASP A O 1
ATOM 2416 N N . LEU A 1 298 ? 7.229 7.778 -0.913 1.00 82.69 298 LEU A N 1
ATOM 2417 C CA . LEU A 1 298 ? 7.247 7.044 0.362 1.00 82.69 298 LEU A CA 1
ATOM 2418 C C . LEU A 1 298 ? 7.118 5.515 0.204 1.00 82.69 298 LEU A C 1
ATOM 2420 O O . LEU A 1 298 ? 7.566 4.770 1.067 1.00 82.69 298 LEU A O 1
ATOM 2424 N N . TYR A 1 299 ? 6.513 5.042 -0.890 1.00 86.12 299 TYR A N 1
ATOM 2425 C CA . TYR A 1 299 ? 6.332 3.615 -1.177 1.00 86.12 299 TYR A CA 1
ATOM 2426 C C . TYR A 1 299 ? 7.229 3.136 -2.325 1.00 86.12 299 TYR A C 1
ATOM 2428 O O . TYR A 1 299 ? 6.851 2.262 -3.121 1.00 86.12 299 TYR A O 1
ATOM 2436 N N . TRP A 1 300 ? 8.413 3.743 -2.453 1.00 89.81 300 TRP A N 1
ATOM 2437 C CA . TRP A 1 300 ? 9.310 3.487 -3.569 1.00 89.81 300 TRP A CA 1
ATOM 2438 C C . TRP A 1 300 ? 9.712 2.017 -3.683 1.00 89.81 300 TRP A C 1
ATOM 2440 O O . TRP A 1 300 ? 9.788 1.523 -4.798 1.00 89.81 300 TRP A O 1
ATOM 2450 N N . ASP A 1 301 ? 9.892 1.249 -2.608 1.00 86.25 301 ASP A N 1
ATOM 2451 C CA . ASP A 1 301 ? 10.313 -0.156 -2.746 1.00 86.25 301 ASP A CA 1
ATOM 2452 C C . ASP A 1 301 ? 9.236 -1.094 -3.331 1.00 86.25 301 ASP A C 1
ATOM 2454 O O . ASP A 1 301 ? 9.558 -2.067 -4.029 1.00 86.25 301 ASP A O 1
ATOM 2458 N N . GLU A 1 302 ? 7.941 -0.809 -3.155 1.00 86.88 302 GLU A N 1
ATOM 2459 C CA . GLU A 1 302 ? 6.893 -1.477 -3.936 1.00 86.88 302 GLU A CA 1
ATOM 2460 C C . GLU A 1 302 ? 6.746 -0.886 -5.337 1.00 86.88 302 GLU A C 1
ATOM 2462 O O . GLU A 1 302 ? 6.595 -1.637 -6.308 1.00 86.88 302 GLU A O 1
ATOM 2467 N N . HIS A 1 303 ? 6.797 0.440 -5.468 1.00 91.56 303 HIS A N 1
ATOM 2468 C CA . HIS A 1 303 ? 6.610 1.110 -6.752 1.00 91.56 303 HIS A CA 1
ATOM 2469 C C . HIS A 1 303 ? 7.760 0.808 -7.720 1.00 91.56 303 HIS A C 1
ATOM 2471 O O . HIS A 1 303 ? 7.487 0.366 -8.832 1.00 91.56 303 HIS A O 1
ATOM 2477 N N . LYS A 1 304 ? 9.023 0.865 -7.287 1.00 90.50 304 LYS A N 1
ATOM 2478 C CA . LYS A 1 304 ? 10.241 0.413 -7.987 1.00 90.50 304 LYS A CA 1
ATOM 2479 C C . LYS A 1 304 ? 10.092 -0.989 -8.570 1.00 90.50 304 LYS A C 1
ATOM 2481 O O . LYS A 1 304 ? 10.474 -1.214 -9.715 1.00 90.50 304 LYS A O 1
ATOM 2486 N N . ARG A 1 305 ? 9.487 -1.941 -7.844 1.00 88.31 305 ARG A N 1
ATOM 2487 C CA . ARG A 1 305 ? 9.231 -3.303 -8.365 1.00 88.31 305 ARG A CA 1
ATOM 2488 C C . ARG A 1 305 ? 8.246 -3.312 -9.540 1.00 88.31 305 ARG A C 1
ATOM 2490 O O . ARG A 1 305 ? 8.394 -4.136 -10.443 1.00 88.31 305 ARG A O 1
ATOM 2497 N N . MET A 1 306 ? 7.271 -2.404 -9.559 1.00 88.12 306 MET A N 1
ATOM 2498 C CA . MET A 1 306 ? 6.351 -2.212 -10.687 1.00 88.12 306 MET A CA 1
ATOM 2499 C C . MET A 1 306 ? 7.006 -1.411 -11.824 1.00 88.12 306 MET A C 1
ATOM 2501 O O . MET A 1 306 ? 6.955 -1.844 -12.973 1.00 88.12 306 MET A O 1
ATOM 2505 N N . VAL A 1 307 ? 7.694 -0.312 -11.505 1.00 90.31 307 VAL A N 1
ATOM 2506 C CA . VAL A 1 307 ? 8.461 0.532 -12.436 1.00 90.31 307 VAL A CA 1
ATOM 2507 C C . VAL A 1 307 ? 9.484 -0.305 -13.213 1.00 90.31 307 VAL A C 1
ATOM 2509 O O . VAL A 1 307 ? 9.475 -0.260 -14.439 1.00 90.31 307 VAL A O 1
ATOM 2512 N N . LYS A 1 308 ? 10.278 -1.154 -12.538 1.00 88.50 308 LYS A N 1
ATOM 2513 C CA . LYS A 1 308 ? 11.200 -2.120 -13.171 1.00 88.50 308 LYS A CA 1
ATOM 2514 C C . LYS A 1 308 ? 10.493 -3.008 -14.197 1.00 88.50 308 LYS A C 1
ATOM 2516 O O . LYS A 1 308 ? 10.931 -3.087 -15.338 1.00 88.50 308 LYS A O 1
ATOM 2521 N N . LYS A 1 309 ? 9.381 -3.650 -13.809 1.00 84.75 309 LYS A N 1
ATOM 2522 C CA . LYS A 1 309 ? 8.609 -4.543 -14.695 1.00 84.75 309 LYS A CA 1
ATOM 2523 C C . LYS A 1 309 ? 8.078 -3.818 -15.927 1.00 84.75 309 LYS A C 1
ATOM 2525 O O . LYS A 1 309 ? 8.126 -4.371 -17.024 1.00 84.75 309 LYS A O 1
ATOM 2530 N N . PHE A 1 310 ? 7.582 -2.594 -15.753 1.00 84.38 310 PHE A N 1
ATOM 2531 C CA . PHE A 1 310 ? 7.123 -1.788 -16.874 1.00 84.38 310 PHE A CA 1
ATOM 2532 C C . PHE A 1 310 ? 8.288 -1.371 -17.766 1.00 84.38 310 PHE A C 1
ATOM 2534 O O . PHE A 1 310 ? 8.197 -1.576 -18.970 1.00 84.38 310 PHE A O 1
ATOM 2541 N N . LEU A 1 311 ? 9.405 -0.898 -17.212 1.00 85.25 311 LEU A N 1
ATOM 2542 C CA . LEU A 1 311 ? 10.584 -0.498 -17.985 1.00 85.25 311 LEU A CA 1
ATOM 2543 C C . LEU A 1 311 ? 11.191 -1.657 -18.792 1.00 85.25 311 LEU A C 1
ATOM 2545 O O . LEU A 1 311 ? 11.344 -1.504 -20.001 1.00 85.25 311 LEU A O 1
ATOM 2549 N N . THR A 1 312 ? 11.415 -2.844 -18.207 1.00 82.75 312 THR A N 1
ATOM 2550 C CA . THR A 1 312 ? 11.785 -4.057 -18.977 1.00 82.75 312 THR A CA 1
ATOM 2551 C C . THR A 1 312 ? 10.816 -4.271 -20.147 1.00 82.75 312 THR A C 1
ATOM 2553 O O . THR A 1 312 ? 11.220 -4.518 -21.288 1.00 82.75 312 THR A O 1
ATOM 2556 N N . ARG A 1 313 ? 9.503 -4.148 -19.897 1.00 77.00 313 ARG A N 1
ATOM 2557 C CA . ARG A 1 313 ? 8.502 -4.362 -20.945 1.00 77.00 313 ARG A CA 1
ATOM 2558 C C . ARG A 1 313 ? 8.571 -3.303 -22.047 1.00 77.00 313 ARG A C 1
ATOM 2560 O O . ARG A 1 313 ? 8.489 -3.656 -23.218 1.00 77.00 313 ARG A O 1
ATOM 2567 N N . ILE A 1 314 ? 8.766 -2.044 -21.679 1.00 78.62 314 ILE A N 1
ATOM 2568 C CA . ILE A 1 314 ? 8.939 -0.902 -22.580 1.00 78.62 314 ILE A CA 1
ATOM 2569 C C . ILE A 1 314 ? 10.135 -1.136 -23.511 1.00 78.62 314 ILE A C 1
ATOM 2571 O O . ILE A 1 314 ? 9.988 -1.061 -24.730 1.00 78.62 314 ILE A O 1
ATOM 2575 N N . PHE A 1 315 ? 11.294 -1.510 -22.964 1.00 77.06 315 PHE A N 1
ATOM 2576 C CA . PHE A 1 315 ? 12.496 -1.749 -23.767 1.00 77.06 315 PHE A CA 1
ATOM 2577 C C . PHE A 1 315 ? 12.361 -2.978 -24.684 1.00 77.06 315 PHE A C 1
ATOM 2579 O O . PHE A 1 315 ? 12.817 -2.937 -25.827 1.00 77.06 315 PHE A O 1
ATOM 2586 N N . THR A 1 316 ? 11.648 -4.031 -24.260 1.00 72.69 316 THR A N 1
ATOM 2587 C CA . THR A 1 316 ? 11.327 -5.180 -25.139 1.00 72.69 316 THR A CA 1
ATOM 2588 C C . THR A 1 316 ? 10.249 -4.885 -26.194 1.00 72.69 316 THR A C 1
ATOM 2590 O O . THR A 1 316 ? 10.165 -5.606 -27.187 1.00 72.69 316 THR A O 1
ATOM 2593 N N . MET A 1 317 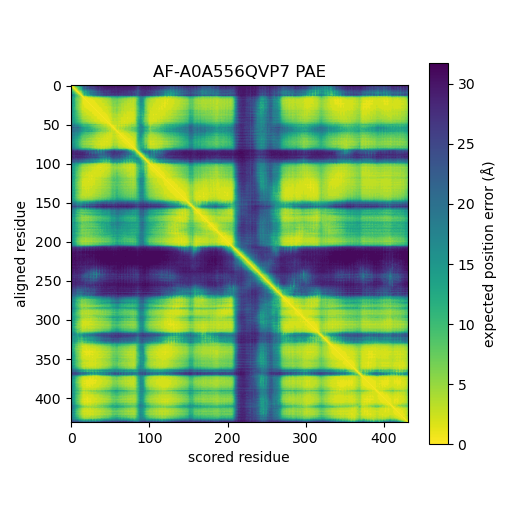? 9.430 -3.838 -26.033 1.00 66.44 317 MET A N 1
ATOM 2594 C CA . MET A 1 317 ? 8.420 -3.422 -27.023 1.00 66.44 317 MET A CA 1
ATOM 2595 C C . MET A 1 317 ? 9.001 -2.642 -28.215 1.00 66.44 317 MET A C 1
ATOM 2597 O O . MET A 1 317 ? 8.306 -2.464 -29.212 1.00 66.44 317 MET A O 1
ATOM 2601 N N . ARG A 1 318 ? 10.278 -2.241 -28.169 1.00 63.28 318 ARG A N 1
ATOM 2602 C CA . ARG A 1 318 ? 10.993 -1.489 -29.223 1.00 63.28 318 ARG A CA 1
ATOM 2603 C C . ARG A 1 318 ? 10.762 -1.997 -30.655 1.00 63.28 318 ARG A C 1
ATOM 2605 O O . ARG A 1 318 ? 10.702 -1.206 -31.590 1.00 63.28 318 ARG A O 1
ATOM 2612 N N . PHE A 1 319 ? 10.596 -3.307 -30.833 1.00 55.50 319 PHE A N 1
ATOM 2613 C CA . PHE A 1 319 ? 10.373 -3.936 -32.139 1.00 55.50 319 PHE A CA 1
ATOM 2614 C C . PHE A 1 319 ? 9.024 -3.597 -32.802 1.00 55.50 319 PHE A C 1
ATOM 2616 O O . PHE A 1 319 ? 8.843 -3.936 -33.967 1.00 55.50 319 PHE A O 1
ATOM 2623 N N . THR A 1 320 ? 8.074 -2.953 -32.108 1.00 57.56 320 THR A N 1
ATOM 2624 C CA . THR A 1 320 ? 6.759 -2.621 -32.691 1.00 57.56 320 THR A CA 1
ATOM 2625 C C . THR A 1 320 ? 6.636 -1.210 -33.270 1.00 57.56 320 THR A C 1
ATOM 2627 O O . THR A 1 320 ? 5.596 -0.940 -33.860 1.00 57.56 320 THR A O 1
ATOM 2630 N N . GLN A 1 321 ? 7.635 -0.326 -33.101 1.00 54.78 321 GLN A N 1
ATOM 2631 C CA . GLN A 1 321 ? 7.642 1.078 -33.590 1.00 54.78 321 GLN A CA 1
ATOM 2632 C C . GLN A 1 321 ? 6.373 1.899 -33.251 1.00 54.78 321 GLN A C 1
ATOM 2634 O O . GLN A 1 321 ? 6.043 2.885 -33.903 1.00 54.78 321 GLN A O 1
ATOM 2639 N N . ASP A 1 322 ? 5.636 1.483 -32.220 1.00 56.97 322 ASP A N 1
ATOM 2640 C CA . ASP A 1 322 ? 4.350 2.051 -31.817 1.00 56.97 322 ASP A CA 1
ATOM 2641 C C . ASP A 1 322 ? 4.507 2.672 -30.430 1.00 56.97 322 ASP A C 1
ATOM 2643 O O . ASP A 1 322 ? 4.120 2.097 -29.410 1.00 56.97 322 ASP A O 1
ATOM 2647 N N . PHE A 1 323 ? 5.120 3.857 -30.392 1.00 58.12 323 PHE A N 1
ATOM 2648 C CA . PHE A 1 323 ? 5.331 4.595 -29.147 1.00 58.12 323 PHE A CA 1
ATOM 2649 C C . PHE A 1 323 ? 4.014 5.038 -28.486 1.00 58.12 323 PHE A C 1
ATOM 2651 O O . PHE A 1 323 ? 3.978 5.352 -27.298 1.00 58.12 323 PHE A O 1
ATOM 2658 N N . SER A 1 324 ? 2.893 5.030 -29.217 1.00 59.34 324 SER A N 1
ATOM 2659 C CA . SER A 1 324 ? 1.582 5.315 -28.627 1.00 59.34 324 SER A CA 1
ATOM 2660 C C . SER A 1 324 ? 1.134 4.193 -27.681 1.00 59.34 324 SER A C 1
ATOM 2662 O O . SER A 1 324 ? 0.565 4.470 -26.624 1.00 59.34 324 SER A O 1
ATOM 2664 N N . ALA A 1 325 ? 1.482 2.936 -27.987 1.00 59.88 325 ALA A N 1
ATOM 2665 C CA . ALA A 1 325 ? 1.164 1.778 -27.153 1.00 59.88 325 ALA A CA 1
ATOM 2666 C C . ALA A 1 325 ? 1.823 1.827 -25.759 1.00 59.88 325 ALA A C 1
ATOM 2668 O O . ALA A 1 325 ? 1.250 1.299 -24.805 1.00 59.88 325 ALA A O 1
ATOM 2669 N N . PHE A 1 326 ? 2.973 2.503 -25.620 1.00 64.12 326 PHE A N 1
ATOM 2670 C CA . PHE A 1 326 ? 3.582 2.827 -24.322 1.00 64.12 326 PHE A CA 1
ATOM 2671 C C . PHE A 1 326 ? 2.626 3.664 -23.464 1.00 64.12 326 PHE A C 1
ATOM 2673 O O . PHE A 1 326 ? 2.332 3.318 -22.322 1.00 64.12 326 PHE A O 1
ATOM 2680 N N . MET A 1 327 ? 2.123 4.767 -24.027 1.00 62.84 327 MET A N 1
ATOM 2681 C CA . MET A 1 327 ? 1.310 5.747 -23.302 1.00 62.84 327 MET A CA 1
ATOM 2682 C C . MET A 1 327 ? -0.055 5.156 -22.938 1.00 62.84 327 MET A C 1
ATOM 2684 O O . MET A 1 327 ? -0.536 5.311 -21.816 1.00 62.84 327 MET A O 1
ATOM 2688 N N . LEU A 1 328 ? -0.635 4.393 -23.868 1.00 61.62 328 LEU A N 1
ATOM 2689 C CA . LEU A 1 328 ? -1.922 3.713 -23.711 1.00 61.62 328 LEU A CA 1
ATOM 2690 C C . LEU A 1 328 ? -1.921 2.625 -22.626 1.00 61.62 328 LEU A C 1
ATOM 2692 O O . LEU A 1 328 ? -2.993 2.240 -22.160 1.00 61.62 328 LEU A O 1
ATOM 2696 N N . PHE A 1 329 ? -0.754 2.156 -22.166 1.00 68.06 329 PHE A N 1
ATOM 2697 C CA . PHE A 1 329 ? -0.675 1.282 -20.993 1.00 68.06 329 PHE A CA 1
ATOM 2698 C C . PHE A 1 329 ? -1.294 1.936 -19.742 1.00 68.06 329 PHE A C 1
ATOM 2700 O O . PHE A 1 329 ? -1.860 1.257 -18.880 1.00 68.06 329 PHE A O 1
ATOM 2707 N N . TRP A 1 330 ? -1.202 3.264 -19.637 1.00 73.12 330 TRP A N 1
ATOM 2708 C CA . TRP A 1 330 ? -1.660 4.003 -18.466 1.00 73.12 330 TRP A CA 1
ATOM 2709 C C . TRP A 1 330 ? -3.175 4.165 -18.380 1.00 73.12 330 TRP A C 1
ATOM 2711 O O . TRP A 1 330 ? -3.772 4.048 -17.302 1.00 73.12 330 TRP A O 1
ATOM 2721 N N . ASP A 1 331 ? -3.786 4.358 -19.542 1.00 74.88 331 ASP A N 1
ATOM 2722 C CA . ASP A 1 331 ? -5.228 4.497 -19.722 1.00 74.88 331 ASP A CA 1
ATOM 2723 C C . ASP A 1 331 ? -5.905 3.133 -19.975 1.00 74.88 331 ASP A C 1
ATOM 2725 O O . ASP A 1 331 ? -7.095 3.055 -20.276 1.00 74.88 331 ASP A O 1
ATOM 2729 N N . HIS A 1 332 ? -5.160 2.030 -19.821 1.00 80.44 332 HIS A N 1
ATOM 2730 C CA . HIS A 1 332 ? -5.668 0.678 -20.018 1.00 80.44 332 HIS A CA 1
ATOM 2731 C C . HIS A 1 332 ? -6.800 0.350 -19.017 1.00 80.44 332 HIS A C 1
ATOM 2733 O O . HIS A 1 332 ? -6.597 0.475 -17.801 1.00 80.44 332 HIS A O 1
ATOM 2739 N N . PRO A 1 333 ? -7.964 -0.164 -19.472 1.00 83.12 333 PRO A N 1
ATOM 2740 C CA . PRO A 1 333 ? -9.176 -0.298 -18.651 1.00 83.12 333 PRO A CA 1
ATOM 2741 C C . PRO A 1 333 ? -9.006 -1.194 -17.417 1.00 83.12 333 PRO A C 1
ATOM 2743 O O . PRO A 1 333 ? -9.693 -1.012 -16.416 1.00 83.12 333 PRO A O 1
ATOM 2746 N N . LYS A 1 334 ? -8.049 -2.130 -17.434 1.00 83.12 334 LYS A N 1
ATOM 2747 C CA . LYS A 1 334 ? -7.736 -2.970 -16.266 1.00 83.12 334 LYS A CA 1
ATOM 2748 C C . LYS A 1 334 ? -7.251 -2.178 -15.037 1.00 83.12 334 LYS A C 1
ATOM 2750 O O . LYS A 1 334 ? -7.447 -2.668 -13.933 1.00 83.12 334 LYS A O 1
ATOM 2755 N N . TRP A 1 335 ? -6.734 -0.949 -15.173 1.00 87.12 335 TRP A N 1
ATOM 2756 C CA . TRP A 1 335 ? -6.525 -0.079 -14.002 1.00 87.12 335 TRP A CA 1
ATOM 2757 C C . TRP A 1 335 ? -7.839 0.211 -13.265 1.00 87.12 335 TRP A C 1
ATOM 2759 O O . TRP A 1 335 ? -7.876 0.063 -12.049 1.00 87.12 335 TRP A O 1
ATOM 2769 N N . ALA A 1 336 ? -8.915 0.532 -13.991 1.00 89.06 336 ALA A N 1
ATOM 2770 C CA . ALA A 1 336 ? -10.235 0.780 -13.408 1.00 89.06 336 ALA A CA 1
ATOM 2771 C C . ALA A 1 336 ? -10.882 -0.504 -12.846 1.00 89.06 336 ALA A C 1
ATOM 2773 O O . ALA A 1 336 ? -11.616 -0.455 -11.863 1.00 89.06 336 ALA A O 1
ATOM 2774 N N . ILE A 1 337 ? -10.581 -1.676 -13.426 1.00 90.56 337 ILE A N 1
ATOM 2775 C CA . ILE A 1 337 ? -11.018 -2.976 -12.879 1.00 90.56 337 ILE A CA 1
ATOM 2776 C C . ILE A 1 337 ? -10.364 -3.237 -11.515 1.00 90.56 337 ILE A C 1
ATOM 2778 O O . ILE A 1 337 ? -11.055 -3.595 -10.561 1.00 90.56 337 ILE A O 1
ATOM 2782 N N . GLU A 1 338 ? -9.046 -3.049 -11.406 1.00 92.00 338 GLU A N 1
ATOM 2783 C CA . GLU A 1 338 ? -8.322 -3.254 -10.145 1.00 92.00 338 GLU A CA 1
ATOM 2784 C C . GLU A 1 338 ? -8.642 -2.162 -9.106 1.00 92.00 338 GLU A C 1
ATOM 2786 O O . GLU A 1 338 ? -8.750 -2.465 -7.921 1.00 92.00 338 GLU A O 1
ATOM 2791 N N . GLU A 1 339 ? -8.906 -0.923 -9.531 1.00 92.50 339 GLU A N 1
ATOM 2792 C CA . GLU A 1 339 ? -9.457 0.148 -8.686 1.00 92.50 339 GLU A CA 1
ATOM 2793 C C . GLU A 1 339 ? -10.855 -0.214 -8.145 1.00 92.50 339 GLU A C 1
ATOM 2795 O O . GLU A 1 339 ? -11.131 -0.070 -6.954 1.00 92.50 339 GLU A O 1
ATOM 2800 N N . GLY A 1 340 ? -11.729 -0.771 -8.988 1.00 93.50 340 GLY A N 1
ATOM 2801 C CA . GLY A 1 340 ? -13.040 -1.281 -8.577 1.00 93.50 340 GLY A CA 1
ATOM 2802 C C . GLY A 1 340 ? -12.967 -2.517 -7.669 1.00 93.50 340 GLY A C 1
ATOM 2803 O O . GLY A 1 340 ? -13.891 -2.774 -6.896 1.00 93.50 340 GLY A O 1
ATOM 2804 N N . PHE A 1 341 ? -11.884 -3.296 -7.725 1.00 94.62 341 PHE A N 1
ATOM 2805 C CA . PHE A 1 341 ? -11.593 -4.344 -6.742 1.00 94.62 341 PHE A CA 1
ATOM 2806 C C . PHE A 1 341 ? -11.107 -3.738 -5.414 1.00 94.62 341 PHE A C 1
ATOM 2808 O O . PHE A 1 341 ? -11.678 -4.049 -4.371 1.00 94.62 341 PHE A O 1
ATOM 2815 N N . TYR A 1 342 ? -10.136 -2.820 -5.463 1.00 96.44 342 TYR A N 1
ATOM 2816 C CA . TYR A 1 342 ? -9.590 -2.084 -4.318 1.00 96.44 342 TYR A CA 1
ATOM 2817 C C . TYR A 1 342 ? -10.677 -1.382 -3.491 1.00 96.44 342 TYR A C 1
ATOM 2819 O O . TYR A 1 342 ? -10.789 -1.618 -2.288 1.00 96.44 342 TYR A O 1
ATOM 2827 N N . ASN A 1 343 ? -11.518 -0.573 -4.144 1.00 94.38 343 ASN A N 1
ATOM 2828 C CA . ASN A 1 343 ? -12.564 0.196 -3.472 1.00 94.38 343 ASN A CA 1
ATOM 2829 C C . ASN A 1 343 ? -13.604 -0.721 -2.822 1.00 94.38 343 ASN A C 1
ATOM 2831 O O . ASN A 1 343 ? -13.900 -0.559 -1.641 1.00 94.38 343 ASN A O 1
ATOM 2835 N N . ARG A 1 344 ? -14.092 -1.745 -3.541 1.00 94.94 344 ARG A N 1
ATOM 2836 C CA . ARG A 1 344 ? -15.024 -2.727 -2.961 1.00 94.94 344 ARG A CA 1
ATOM 2837 C C . ARG A 1 344 ? -14.419 -3.430 -1.749 1.00 94.94 344 ARG A C 1
ATOM 2839 O O . ARG A 1 344 ? -15.097 -3.544 -0.739 1.00 94.94 344 ARG A O 1
ATOM 2846 N N . LEU A 1 345 ? -13.155 -3.854 -1.824 1.00 96.06 345 LEU A N 1
ATOM 2847 C CA . LEU A 1 345 ? -12.481 -4.553 -0.729 1.00 96.06 345 LEU A CA 1
ATOM 2848 C C . LEU A 1 345 ? -12.425 -3.685 0.539 1.00 96.06 345 LEU A C 1
ATOM 2850 O O . LEU A 1 345 ? -12.765 -4.159 1.622 1.00 96.06 345 LEU A O 1
ATOM 2854 N N . LEU A 1 346 ? -12.059 -2.409 0.402 1.00 94.81 346 LEU A N 1
ATOM 2855 C CA . LEU A 1 346 ? -11.993 -1.471 1.525 1.00 94.81 346 LEU A CA 1
ATOM 2856 C C . LEU A 1 346 ? -13.371 -1.120 2.091 1.00 94.81 346 LEU A C 1
ATOM 2858 O O . LEU A 1 346 ? -13.555 -1.185 3.306 1.00 94.81 346 LEU A O 1
ATOM 2862 N N . THR A 1 347 ? -14.355 -0.819 1.239 1.00 91.88 347 THR A N 1
ATOM 2863 C CA . THR A 1 347 ? -15.739 -0.574 1.672 1.00 91.88 347 THR A CA 1
ATOM 2864 C C . THR A 1 347 ? -16.298 -1.778 2.435 1.00 91.88 347 THR A C 1
ATOM 2866 O O . THR A 1 347 ? -16.871 -1.607 3.509 1.00 91.88 347 THR A O 1
ATOM 2869 N N . THR A 1 348 ? -16.062 -3.000 1.944 1.00 93.88 348 THR A N 1
ATOM 2870 C CA . THR A 1 348 ? -16.461 -4.240 2.623 1.00 93.88 348 THR A CA 1
ATOM 2871 C C . THR A 1 348 ? -15.800 -4.393 3.995 1.00 93.88 348 THR A C 1
ATOM 2873 O O . THR A 1 348 ? -16.490 -4.776 4.940 1.00 93.88 348 THR A O 1
ATOM 2876 N N . VAL A 1 349 ? -14.506 -4.074 4.142 1.00 93.88 349 VAL A N 1
ATOM 2877 C CA . VAL A 1 349 ? -13.838 -4.087 5.458 1.00 93.88 349 VAL A CA 1
ATOM 2878 C C . VAL A 1 349 ? -14.466 -3.075 6.413 1.00 93.88 349 VAL A C 1
ATOM 2880 O O . VAL A 1 349 ? -14.806 -3.446 7.530 1.00 93.88 349 VAL A O 1
ATOM 2883 N N . ILE A 1 350 ? -14.665 -1.827 5.981 1.00 90.00 350 ILE A N 1
ATOM 2884 C CA . ILE A 1 350 ? -15.210 -0.755 6.833 1.00 90.00 350 ILE A CA 1
ATOM 2885 C C . ILE A 1 350 ? -16.632 -1.086 7.304 1.00 90.00 350 ILE A C 1
ATOM 2887 O O . ILE A 1 350 ? -16.947 -0.910 8.479 1.00 90.00 350 ILE A O 1
ATOM 2891 N N . GLN A 1 351 ? -17.483 -1.595 6.409 1.00 89.62 351 GLN A N 1
ATOM 2892 C CA . GLN A 1 351 ? -18.873 -1.948 6.721 1.00 89.62 351 GLN A CA 1
ATOM 2893 C C . GLN A 1 351 ? -18.993 -3.119 7.707 1.00 89.62 351 GLN A C 1
ATOM 2895 O O . GLN A 1 351 ? -19.942 -3.167 8.484 1.00 89.62 351 GLN A O 1
ATOM 2900 N N . ASN A 1 352 ? -18.037 -4.052 7.692 1.00 91.00 352 ASN A N 1
ATOM 2901 C CA . ASN A 1 352 ? -18.072 -5.279 8.491 1.00 91.00 352 ASN A CA 1
ATOM 2902 C C . ASN A 1 352 ? -17.016 -5.296 9.614 1.00 91.00 352 ASN A C 1
ATOM 2904 O O . ASN A 1 352 ? -16.764 -6.349 10.198 1.00 91.00 352 ASN A O 1
ATOM 2908 N N . ASP A 1 353 ? -16.400 -4.154 9.936 1.00 89.19 353 ASP A N 1
ATOM 2909 C CA . ASP A 1 353 ? -15.221 -4.067 10.811 1.00 89.19 353 ASP A CA 1
ATOM 2910 C C . ASP A 1 353 ? -15.431 -4.734 12.182 1.00 89.19 353 ASP A C 1
ATOM 2912 O O . ASP A 1 353 ? -14.619 -5.560 12.606 1.00 89.19 353 ASP A O 1
ATOM 2916 N N . ALA A 1 354 ? -16.566 -4.447 12.830 1.00 89.25 354 ALA A N 1
ATOM 2917 C CA . ALA A 1 354 ? -16.940 -5.026 14.121 1.00 89.25 354 ALA A CA 1
ATOM 2918 C C . ALA A 1 354 ? -17.220 -6.539 14.041 1.00 89.25 354 ALA A C 1
ATOM 2920 O O . ALA A 1 354 ? -16.861 -7.288 14.950 1.00 89.25 354 ALA A O 1
ATOM 2921 N N . LEU A 1 355 ? -17.822 -7.003 12.939 1.00 90.88 355 LEU A N 1
ATOM 2922 C CA . LEU A 1 355 ? -18.090 -8.422 12.697 1.00 90.88 355 LEU A CA 1
ATOM 2923 C C . LEU A 1 355 ? -16.777 -9.188 12.482 1.00 90.88 355 LEU A C 1
ATOM 2925 O O . LEU A 1 355 ? -16.578 -10.242 13.085 1.00 90.88 355 LEU A O 1
ATOM 2929 N N . TYR A 1 356 ? -15.843 -8.638 11.702 1.00 93.25 356 TYR A N 1
ATOM 2930 C CA . TYR A 1 356 ? -14.527 -9.245 11.509 1.00 93.25 356 TYR A CA 1
ATOM 2931 C C . TYR A 1 356 ? -13.676 -9.213 12.782 1.00 93.25 356 TYR A C 1
ATOM 2933 O O . TYR A 1 356 ? -13.051 -10.223 13.092 1.00 93.25 356 TYR A O 1
ATOM 2941 N N . GLU A 1 357 ? -13.687 -8.128 13.565 1.00 91.06 357 GLU A N 1
ATOM 2942 C CA . GLU A 1 357 ? -12.993 -8.088 14.864 1.00 91.06 357 GLU A CA 1
ATOM 2943 C C . GLU A 1 357 ? -13.535 -9.166 15.822 1.00 91.06 357 GLU A C 1
ATOM 2945 O O . GLU A 1 357 ? -12.751 -9.873 16.455 1.00 91.06 357 GLU A O 1
ATOM 2950 N N . ALA A 1 358 ? -14.859 -9.372 15.870 1.00 90.12 358 ALA A N 1
ATOM 2951 C CA . ALA A 1 358 ? -15.476 -10.429 16.673 1.00 90.12 358 ALA A CA 1
ATOM 2952 C C . ALA A 1 358 ? -15.094 -11.843 16.190 1.00 90.12 358 ALA A C 1
ATOM 2954 O O . ALA A 1 358 ? -14.711 -12.687 17.004 1.00 90.12 358 ALA A O 1
ATOM 2955 N N . MET A 1 359 ? -15.137 -12.102 14.877 1.00 91.25 359 MET A N 1
ATOM 2956 C CA . MET A 1 359 ? -14.730 -13.390 14.291 1.00 91.25 359 MET A CA 1
ATOM 2957 C C . MET A 1 359 ? -13.248 -13.698 14.541 1.00 91.25 359 MET A C 1
ATOM 2959 O O . MET A 1 359 ? -12.903 -14.833 14.884 1.00 91.25 359 MET A O 1
ATOM 2963 N N . ILE A 1 360 ? -12.376 -12.692 14.404 1.00 91.75 360 ILE A N 1
ATOM 2964 C CA . ILE A 1 360 ? -10.948 -12.795 14.722 1.00 91.75 360 ILE A CA 1
ATOM 2965 C C . ILE A 1 360 ? -10.779 -13.091 16.214 1.00 91.75 360 ILE A C 1
ATOM 2967 O O . ILE A 1 360 ? -10.103 -14.056 16.555 1.00 91.75 360 ILE A O 1
ATOM 2971 N N . GLY A 1 361 ? -11.440 -12.341 17.102 1.00 88.94 361 GLY A N 1
ATOM 2972 C CA . GLY A 1 361 ? -11.360 -12.532 18.554 1.00 88.94 361 GLY A CA 1
ATOM 2973 C C . GLY A 1 361 ? -11.743 -13.944 19.013 1.00 88.94 361 GLY A C 1
ATOM 2974 O O . GLY A 1 361 ? -11.014 -14.545 19.800 1.00 88.94 361 GLY A O 1
ATOM 2975 N N . GLN A 1 362 ? -12.824 -14.508 18.463 1.00 88.25 362 GLN A N 1
ATOM 2976 C CA . GLN A 1 362 ? -13.284 -15.877 18.755 1.00 88.25 362 GLN A CA 1
ATOM 2977 C C . GLN A 1 362 ? -12.323 -16.975 18.268 1.00 88.25 362 GLN A C 1
ATOM 2979 O O . GLN A 1 362 ? -12.318 -18.077 18.810 1.00 88.25 362 GLN A O 1
ATOM 2984 N N . ASN A 1 363 ? -11.510 -16.705 17.243 1.00 87.88 363 ASN A N 1
ATOM 2985 C CA . ASN A 1 363 ? -10.567 -17.681 16.680 1.00 87.88 363 ASN A CA 1
ATOM 2986 C C . ASN A 1 363 ? -9.115 -17.434 17.131 1.00 87.88 363 ASN A C 1
ATOM 2988 O O . ASN A 1 363 ? -8.263 -18.316 17.007 1.00 87.88 363 ASN A O 1
ATOM 2992 N N . ALA A 1 364 ? -8.842 -16.269 17.718 1.00 84.62 364 ALA A N 1
ATOM 2993 C CA . ALA A 1 364 ? -7.559 -15.891 18.291 1.00 84.62 364 ALA A CA 1
ATOM 2994 C C . ALA A 1 364 ? -7.393 -16.312 19.766 1.00 84.62 364 ALA A C 1
ATOM 2996 O O . ALA A 1 364 ? -6.347 -16.048 20.342 1.00 84.62 364 ALA A O 1
ATOM 2997 N N . GLU A 1 365 ? -8.364 -16.989 20.393 1.00 72.31 365 GLU A N 1
ATOM 2998 C CA . GLU A 1 365 ? -8.327 -17.286 21.839 1.00 72.31 365 GLU A CA 1
ATOM 2999 C C . GLU A 1 365 ? -7.118 -18.106 22.313 1.00 72.31 365 GLU A C 1
ATOM 3001 O O . GLU A 1 365 ? -6.715 -17.988 23.467 1.00 72.31 365 GLU A O 1
ATOM 3006 N N . LYS A 1 366 ? -6.550 -18.936 21.429 1.00 71.25 366 LYS A N 1
ATOM 3007 C CA . LYS A 1 366 ? -5.345 -19.749 21.685 1.00 71.25 366 LYS A CA 1
ATOM 3008 C C . LYS A 1 366 ? -4.035 -18.990 21.452 1.00 71.25 366 LYS A C 1
ATOM 3010 O O . LYS A 1 366 ? -2.962 -19.565 21.616 1.00 71.25 366 LYS A O 1
ATOM 3015 N N . TRP A 1 367 ? -4.126 -17.738 21.022 1.00 74.25 367 TRP A N 1
ATOM 3016 C CA . TRP A 1 367 ? -3.005 -16.857 20.741 1.00 74.25 367 TRP A CA 1
ATOM 3017 C C . TRP A 1 367 ? -2.955 -15.754 21.797 1.00 74.25 367 TRP A C 1
ATOM 3019 O O . TRP A 1 367 ? -3.965 -15.407 22.409 1.00 74.25 367 TRP A O 1
ATOM 3029 N N . ASP A 1 368 ? -1.760 -15.217 22.024 1.00 66.81 368 ASP A N 1
ATOM 3030 C CA . ASP A 1 368 ? -1.519 -14.171 23.016 1.00 66.81 368 ASP A CA 1
ATOM 3031 C C . ASP A 1 368 ? -2.241 -12.873 22.599 1.00 66.81 368 ASP A C 1
ATOM 3033 O O . ASP A 1 368 ? -1.765 -12.125 21.739 1.00 66.81 368 ASP A O 1
ATOM 3037 N N . ARG A 1 369 ? -3.448 -12.653 23.148 1.00 57.88 369 ARG A N 1
ATOM 3038 C CA . ARG A 1 369 ? -4.379 -11.596 22.701 1.00 57.88 369 ARG A CA 1
ATOM 3039 C C . ARG A 1 369 ? -3.792 -10.193 22.869 1.00 57.88 369 ARG A C 1
ATOM 3041 O O . ARG A 1 369 ? -4.141 -9.302 22.098 1.00 57.88 369 ARG A O 1
ATOM 3048 N N . GLU A 1 370 ? -2.886 -10.014 23.829 1.00 54.72 370 GLU A N 1
ATOM 3049 C CA . GLU A 1 370 ? -2.214 -8.743 24.124 1.00 54.72 370 GLU A CA 1
ATOM 3050 C C . GLU A 1 370 ? -1.077 -8.421 23.134 1.00 54.72 370 GLU A C 1
ATOM 3052 O O . GLU A 1 370 ? -0.544 -7.314 23.147 1.00 54.72 370 GLU A O 1
ATOM 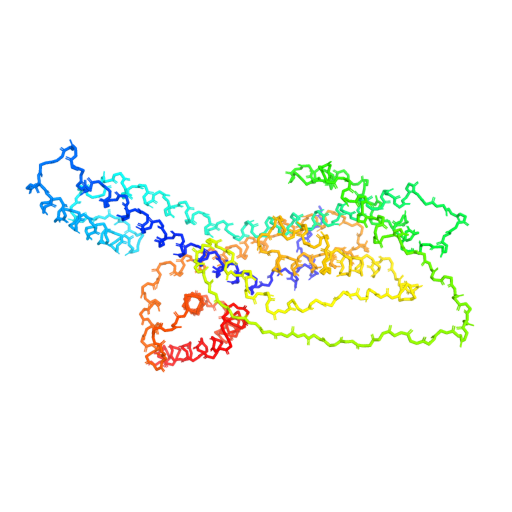3057 N N . ARG A 1 371 ? -0.728 -9.352 22.230 1.00 62.62 371 ARG A N 1
ATOM 3058 C CA . ARG A 1 371 ? 0.356 -9.197 21.240 1.00 62.62 371 ARG A CA 1
ATOM 3059 C C . ARG A 1 371 ? -0.090 -9.198 19.775 1.00 62.62 371 ARG A C 1
ATOM 3061 O O . ARG A 1 371 ? 0.764 -9.223 18.888 1.00 62.62 371 ARG A O 1
ATOM 3068 N N . ILE A 1 372 ? -1.392 -9.182 19.482 1.00 79.75 372 ILE A N 1
ATOM 3069 C CA . ILE A 1 372 ? -1.868 -9.184 18.088 1.00 79.75 372 ILE A CA 1
ATOM 3070 C C . ILE A 1 372 ? -1.615 -7.809 17.455 1.00 79.75 372 ILE A C 1
ATOM 3072 O O . ILE A 1 372 ? -2.322 -6.840 17.740 1.00 79.75 372 ILE A O 1
ATOM 3076 N N . LEU A 1 373 ? -0.625 -7.748 16.563 1.00 88.44 373 LEU A N 1
ATOM 3077 C CA . LEU A 1 373 ? -0.249 -6.541 15.828 1.00 88.44 373 LEU A CA 1
ATOM 3078 C C . LEU A 1 373 ? -1.421 -5.990 15.009 1.00 88.44 373 LEU A C 1
ATOM 3080 O O . LEU A 1 373 ? -2.185 -6.748 14.405 1.00 88.44 373 LEU A O 1
ATOM 3084 N N . LEU A 1 374 ? -1.514 -4.659 14.917 1.00 91.12 374 LEU A N 1
ATOM 3085 C CA . LEU A 1 374 ? -2.505 -3.986 14.072 1.00 91.12 374 LEU A CA 1
ATOM 3086 C C . LEU A 1 374 ? -2.440 -4.502 12.626 1.00 91.12 374 LEU A C 1
ATOM 3088 O O . LEU A 1 374 ? -3.471 -4.810 12.036 1.00 91.12 374 LEU A O 1
ATOM 3092 N N . THR A 1 375 ? -1.232 -4.668 12.088 1.00 93.25 375 THR A N 1
ATOM 3093 C CA . THR A 1 375 ? -0.990 -5.215 10.748 1.00 93.25 375 THR A CA 1
ATOM 3094 C C . THR A 1 375 ? -1.646 -6.577 10.548 1.00 93.25 375 THR A C 1
ATOM 3096 O O . THR A 1 375 ? -2.356 -6.773 9.564 1.00 93.25 375 THR A O 1
ATOM 3099 N N . ASP A 1 376 ? -1.495 -7.491 11.509 1.00 94.00 376 ASP A N 1
ATOM 3100 C CA . ASP A 1 376 ? -2.058 -8.839 11.414 1.00 94.00 376 ASP A CA 1
ATOM 3101 C C . ASP A 1 376 ? -3.590 -8.815 11.480 1.00 94.00 376 ASP A C 1
ATOM 3103 O O . ASP A 1 376 ? -4.252 -9.521 10.714 1.00 94.00 376 ASP A O 1
ATOM 3107 N N . LYS A 1 377 ? -4.172 -7.943 12.318 1.00 93.94 377 LYS A N 1
ATOM 3108 C CA . LYS A 1 377 ? -5.627 -7.712 12.338 1.00 93.94 377 LYS A CA 1
ATOM 3109 C C . LYS A 1 377 ? -6.138 -7.191 10.997 1.00 93.94 377 LYS A C 1
ATOM 3111 O O . LYS A 1 377 ? -7.151 -7.681 10.506 1.00 93.94 377 LYS A O 1
ATOM 3116 N N . LEU A 1 378 ? -5.457 -6.217 10.391 1.00 96.00 378 LEU A N 1
ATOM 3117 C CA . LEU A 1 378 ? -5.877 -5.640 9.111 1.00 96.00 378 LEU A CA 1
ATOM 3118 C C . LEU A 1 378 ? -5.713 -6.628 7.947 1.00 96.00 378 LEU A C 1
ATOM 3120 O O . LEU A 1 378 ? -6.596 -6.696 7.093 1.00 96.00 378 LEU A O 1
ATOM 3124 N N . ILE A 1 379 ? -4.655 -7.449 7.942 1.00 97.19 379 ILE A N 1
ATOM 3125 C CA . ILE A 1 379 ? -4.504 -8.551 6.978 1.00 97.19 379 ILE A CA 1
ATOM 3126 C C . ILE A 1 379 ? -5.659 -9.550 7.125 1.00 97.19 379 ILE A C 1
ATOM 3128 O O . ILE A 1 379 ? -6.264 -9.922 6.121 1.00 97.19 379 ILE A O 1
ATOM 3132 N N . LEU A 1 380 ? -6.016 -9.941 8.354 1.00 96.31 380 LEU A N 1
ATOM 3133 C CA . LEU A 1 380 ? -7.160 -10.823 8.605 1.00 96.31 380 LEU A CA 1
ATOM 3134 C C . LEU A 1 380 ? -8.488 -10.200 8.159 1.00 96.31 380 LEU A C 1
ATOM 3136 O O . LEU A 1 380 ? -9.276 -10.878 7.508 1.00 96.31 380 LEU A O 1
ATOM 3140 N N . LYS A 1 381 ? -8.732 -8.915 8.442 1.00 96.69 381 LYS A N 1
ATOM 3141 C CA . LYS A 1 381 ? -9.945 -8.207 7.996 1.00 96.69 381 LYS A CA 1
ATOM 3142 C C . LYS A 1 381 ? -10.053 -8.156 6.472 1.00 96.69 381 LYS A C 1
ATOM 3144 O O . LYS A 1 381 ? -11.113 -8.465 5.936 1.00 96.69 381 LYS A O 1
ATOM 3149 N N . LEU A 1 382 ? -8.962 -7.842 5.770 1.00 97.69 382 LEU A N 1
ATOM 3150 C CA . LEU A 1 382 ? -8.912 -7.870 4.304 1.00 97.69 382 LEU A CA 1
ATOM 3151 C C . LEU A 1 382 ? -9.130 -9.288 3.755 1.00 97.69 382 LEU A C 1
ATOM 3153 O O . LEU A 1 382 ? -9.893 -9.463 2.808 1.00 97.69 382 LEU A O 1
ATOM 3157 N N . ALA A 1 383 ? -8.525 -10.304 4.375 1.00 97.19 383 ALA A N 1
ATOM 3158 C CA . ALA A 1 383 ? -8.725 -11.699 3.998 1.00 97.19 383 ALA A CA 1
ATOM 3159 C C . ALA A 1 383 ? -10.181 -12.150 4.180 1.00 97.19 383 ALA A C 1
ATOM 3161 O O . ALA A 1 383 ? -10.736 -12.768 3.277 1.00 97.19 383 ALA A O 1
ATOM 3162 N N . LEU A 1 384 ? -10.824 -11.812 5.301 1.00 96.06 384 LEU A N 1
ATOM 3163 C CA . LEU A 1 384 ? -12.234 -12.127 5.552 1.00 96.06 384 LEU A CA 1
ATOM 3164 C C . LEU A 1 384 ? -13.170 -11.378 4.599 1.00 96.06 384 LEU A C 1
ATOM 3166 O O . LEU A 1 384 ? -14.090 -11.988 4.055 1.00 96.06 384 LEU A O 1
ATOM 3170 N N . ALA A 1 385 ? -12.906 -10.095 4.338 1.00 96.38 385 ALA A N 1
ATOM 3171 C CA . ALA A 1 385 ? -13.638 -9.322 3.342 1.00 96.38 385 ALA A CA 1
ATOM 3172 C C . ALA A 1 385 ? -13.560 -9.970 1.954 1.00 96.38 385 ALA A C 1
ATOM 3174 O O . ALA A 1 385 ? -14.598 -10.142 1.312 1.00 96.38 385 ALA A O 1
ATOM 3175 N N . GLU A 1 386 ? -12.365 -10.388 1.520 1.00 96.31 386 GLU A N 1
ATOM 3176 C CA . GLU A 1 386 ? -12.187 -11.077 0.243 1.00 96.31 386 GLU A CA 1
ATOM 3177 C C . GLU A 1 386 ? -12.916 -12.432 0.224 1.00 96.31 386 GLU A C 1
ATOM 3179 O O . GLU A 1 386 ? -13.777 -12.659 -0.625 1.00 96.31 386 GLU A O 1
ATOM 3184 N N . LEU A 1 387 ? -12.637 -13.302 1.201 1.00 94.12 387 LEU A N 1
ATOM 3185 C CA . LEU A 1 387 ? -13.189 -14.658 1.285 1.00 94.12 387 LEU A CA 1
ATOM 3186 C C . LEU A 1 387 ? -14.722 -14.691 1.327 1.00 94.12 387 LEU A C 1
ATOM 3188 O O . LEU A 1 387 ? -15.328 -15.577 0.731 1.00 94.12 387 LEU A O 1
ATOM 3192 N N . LEU A 1 388 ? -15.362 -13.754 2.029 1.00 91.94 388 LEU A N 1
ATOM 3193 C CA . LEU A 1 388 ? -16.813 -13.784 2.232 1.00 91.94 388 LEU A CA 1
ATOM 3194 C C . LEU A 1 388 ? -17.601 -13.098 1.105 1.00 91.94 388 LEU A C 1
ATOM 3196 O O . LEU A 1 388 ? -18.766 -13.436 0.891 1.00 91.94 388 LEU A O 1
ATOM 3200 N N . ASN A 1 389 ? -16.987 -12.166 0.366 1.00 92.75 389 ASN A N 1
ATOM 3201 C CA . ASN A 1 389 ? -17.711 -11.291 -0.567 1.00 92.75 389 ASN A CA 1
ATOM 3202 C C . ASN A 1 389 ? -17.269 -11.429 -2.037 1.00 92.75 389 ASN A C 1
ATOM 3204 O O . ASN A 1 389 ? -18.033 -11.068 -2.933 1.00 92.75 389 ASN A O 1
ATOM 3208 N N . PHE A 1 390 ? -16.086 -11.988 -2.320 1.00 93.00 390 PHE A N 1
ATOM 3209 C CA . PHE A 1 390 ? -15.511 -12.064 -3.671 1.00 93.00 390 PHE A CA 1
ATOM 3210 C C . PHE A 1 390 ? -15.548 -13.498 -4.208 1.00 93.00 390 PHE A C 1
ATOM 3212 O O . PHE A 1 390 ? -14.543 -14.201 -4.291 1.00 93.00 390 PHE A O 1
ATOM 3219 N N . LYS A 1 391 ? -16.754 -13.932 -4.595 1.00 89.12 391 LYS A N 1
ATOM 3220 C CA . LYS A 1 391 ? -17.035 -15.287 -5.112 1.00 89.12 391 LYS A CA 1
ATOM 3221 C C . LYS A 1 391 ? -16.288 -15.630 -6.413 1.00 89.12 391 LYS A C 1
ATOM 3223 O O . LYS A 1 391 ? -16.252 -16.795 -6.793 1.00 89.12 391 LYS A O 1
ATOM 3228 N N . ASP A 1 392 ? -15.707 -14.637 -7.092 1.00 90.56 392 ASP A N 1
ATOM 3229 C CA . ASP A 1 392 ? -14.833 -14.800 -8.260 1.00 90.56 392 ASP A CA 1
ATOM 3230 C C . ASP A 1 392 ? -13.425 -15.321 -7.913 1.00 90.56 392 ASP A C 1
ATOM 3232 O O . ASP A 1 392 ? -12.684 -15.713 -8.815 1.00 90.56 392 ASP A O 1
ATOM 3236 N N . ILE A 1 393 ? -13.045 -15.349 -6.630 1.00 90.31 393 ILE A N 1
ATOM 3237 C CA . ILE A 1 393 ? -11.693 -15.698 -6.181 1.00 90.31 393 ILE A CA 1
ATOM 3238 C C . ILE A 1 393 ? -11.729 -16.996 -5.352 1.00 90.31 393 ILE A C 1
ATOM 3240 O O . ILE A 1 393 ? -12.404 -17.054 -4.324 1.00 90.31 393 ILE A O 1
ATOM 3244 N N . PRO A 1 394 ? -10.992 -18.058 -5.737 1.00 91.38 394 PRO A N 1
ATOM 3245 C CA . PRO A 1 394 ? -10.952 -19.290 -4.952 1.00 91.38 394 PRO A CA 1
ATOM 3246 C C . PRO A 1 394 ? -10.311 -19.069 -3.576 1.00 91.38 394 PRO A C 1
ATOM 3248 O O . PRO A 1 394 ? -9.185 -18.579 -3.498 1.00 91.38 394 PRO A O 1
ATOM 3251 N N . PHE A 1 395 ? -10.958 -19.531 -2.498 1.00 89.94 395 PHE A N 1
ATOM 3252 C CA . PHE A 1 395 ? -10.515 -19.285 -1.114 1.00 89.94 395 PHE A CA 1
ATOM 3253 C C . PHE A 1 395 ? -9.033 -19.596 -0.862 1.00 89.94 395 PHE A C 1
ATOM 3255 O O . PHE A 1 395 ? -8.327 -18.814 -0.231 1.00 89.94 395 PHE A O 1
ATOM 3262 N N . LYS A 1 396 ? -8.526 -20.713 -1.404 1.00 90.88 396 LYS A N 1
ATOM 3263 C CA . LYS A 1 396 ? -7.116 -21.115 -1.264 1.00 90.88 396 LYS A CA 1
ATOM 3264 C C . LYS A 1 396 ? -6.140 -20.102 -1.881 1.00 90.88 396 LYS A C 1
ATOM 3266 O O . LYS A 1 396 ? -5.033 -19.949 -1.377 1.00 90.88 396 LYS A O 1
ATOM 3271 N N . VAL A 1 397 ? -6.539 -19.410 -2.951 1.00 92.94 397 VAL A N 1
ATOM 3272 C CA . VAL A 1 397 ? -5.736 -18.344 -3.568 1.00 92.94 397 VAL A CA 1
ATOM 3273 C C . VAL A 1 397 ? -5.706 -17.127 -2.649 1.00 92.94 397 VAL A C 1
ATOM 3275 O O . VAL A 1 397 ? -4.619 -16.649 -2.343 1.00 92.94 397 VAL A O 1
ATOM 3278 N N . SER A 1 398 ? -6.860 -16.676 -2.149 1.00 94.12 398 SER A N 1
ATOM 3279 C CA . SER A 1 398 ? -6.948 -15.560 -1.197 1.00 94.12 398 SER A CA 1
ATOM 3280 C C . SER A 1 398 ? -6.100 -15.813 0.053 1.00 94.12 398 SER A C 1
ATOM 3282 O O . SER A 1 398 ? -5.241 -15.000 0.382 1.00 94.12 398 SER A O 1
ATOM 3284 N N . ILE A 1 399 ? -6.265 -16.974 0.700 1.00 93.94 399 ILE A N 1
ATOM 3285 C CA . ILE A 1 399 ? -5.500 -17.372 1.896 1.00 93.94 399 ILE A CA 1
ATOM 3286 C C . ILE A 1 399 ? -3.993 -17.318 1.620 1.00 93.94 399 ILE A C 1
ATOM 3288 O O . ILE A 1 399 ? -3.263 -16.645 2.346 1.00 93.94 399 ILE A O 1
ATOM 3292 N N . ASN A 1 400 ? -3.527 -17.964 0.544 1.00 95.81 400 ASN A N 1
ATOM 3293 C CA . ASN A 1 400 ? -2.111 -17.958 0.175 1.00 95.81 400 ASN A CA 1
ATOM 3294 C C . ASN A 1 400 ? -1.581 -16.535 -0.061 1.00 95.81 400 ASN A C 1
ATOM 3296 O O . ASN A 1 400 ? -0.482 -16.213 0.378 1.00 95.81 400 ASN A O 1
ATOM 3300 N N . GLU A 1 401 ? -2.349 -15.674 -0.729 1.00 95.56 401 GLU A N 1
ATOM 3301 C CA . GLU A 1 401 ? -1.945 -14.295 -1.014 1.00 95.56 401 GLU A CA 1
ATOM 3302 C C . GLU A 1 401 ? -1.822 -13.443 0.258 1.00 95.56 401 GLU A C 1
ATOM 3304 O O . GLU A 1 401 ? -0.863 -12.681 0.380 1.00 95.56 401 GLU A O 1
ATOM 3309 N N . TYR A 1 402 ? -2.719 -13.604 1.235 1.00 96.50 402 TYR A N 1
ATOM 3310 C CA . TYR A 1 402 ? -2.626 -12.890 2.514 1.00 96.50 402 TYR A CA 1
ATOM 3311 C C . TYR A 1 402 ? -1.554 -13.462 3.456 1.00 96.50 402 TYR A C 1
ATOM 3313 O O . TYR A 1 402 ? -0.892 -12.688 4.145 1.00 96.50 402 TYR A O 1
ATOM 3321 N N . ILE A 1 403 ? -1.295 -14.776 3.432 1.00 95.06 403 ILE A N 1
ATOM 3322 C CA . ILE A 1 403 ? -0.139 -15.389 4.116 1.00 95.06 403 ILE A CA 1
ATOM 3323 C C . ILE A 1 403 ? 1.174 -14.872 3.528 1.00 95.06 403 ILE A C 1
ATOM 3325 O O . ILE A 1 403 ? 2.119 -14.596 4.261 1.00 95.06 403 ILE A O 1
ATOM 3329 N N . GLU A 1 404 ? 1.248 -14.733 2.207 1.00 94.12 404 GLU A N 1
ATOM 3330 C CA . GLU A 1 404 ? 2.414 -14.156 1.550 1.00 94.12 404 GLU A CA 1
ATOM 3331 C C . GLU A 1 404 ? 2.615 -12.700 1.969 1.00 94.12 404 GLU A C 1
ATOM 3333 O O . GLU A 1 404 ? 3.713 -12.357 2.389 1.00 94.12 404 GLU A O 1
ATOM 3338 N N . ILE A 1 405 ? 1.569 -11.865 1.949 1.00 94.12 405 ILE A N 1
ATOM 3339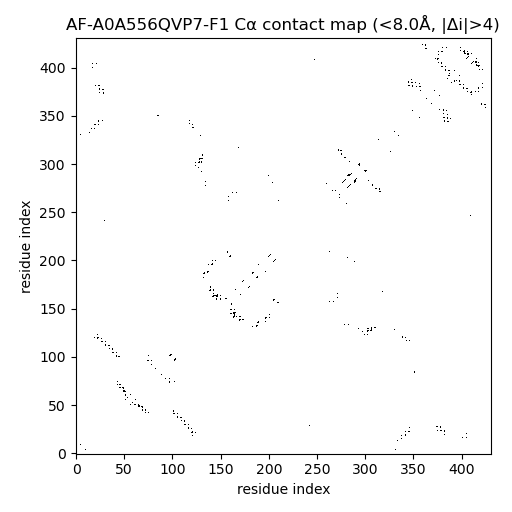 C CA . ILE A 1 405 ? 1.620 -10.476 2.446 1.00 94.12 405 ILE A CA 1
ATOM 3340 C C . ILE A 1 405 ? 2.089 -10.425 3.912 1.00 94.12 405 ILE A C 1
ATOM 3342 O O . ILE A 1 405 ? 2.949 -9.611 4.246 1.00 94.12 405 ILE A O 1
ATOM 3346 N N . ALA A 1 406 ? 1.620 -11.339 4.766 1.00 93.12 406 ALA A N 1
ATOM 3347 C CA . ALA A 1 406 ? 2.042 -11.430 6.165 1.00 93.12 406 ALA A CA 1
ATOM 3348 C C . ALA A 1 406 ? 3.544 -11.694 6.363 1.00 93.12 406 ALA A C 1
ATOM 3350 O O . ALA A 1 406 ? 4.095 -11.275 7.376 1.00 93.12 406 ALA A O 1
ATOM 3351 N N . LYS A 1 407 ? 4.222 -12.352 5.412 1.00 91.56 407 LYS A N 1
ATOM 3352 C CA . LYS A 1 407 ? 5.683 -12.550 5.459 1.00 91.56 407 LYS A CA 1
ATOM 3353 C C . LYS A 1 407 ? 6.478 -11.276 5.157 1.00 91.56 407 LYS A C 1
ATOM 3355 O O . LYS A 1 407 ? 7.638 -11.211 5.538 1.00 91.56 407 LYS A O 1
ATOM 3360 N N . TRP A 1 408 ? 5.885 -10.311 4.448 1.00 87.31 408 TRP A N 1
ATOM 3361 C CA . TRP A 1 408 ? 6.536 -9.042 4.089 1.00 87.31 408 TRP A CA 1
ATOM 3362 C C . TRP A 1 408 ? 6.253 -7.921 5.093 1.00 87.31 408 TRP A C 1
ATOM 3364 O O . TRP A 1 408 ? 7.110 -7.072 5.290 1.00 87.31 408 TRP A O 1
ATOM 3374 N N . TYR A 1 409 ? 5.057 -7.899 5.693 1.00 86.56 409 TYR A N 1
ATOM 3375 C CA . TYR A 1 409 ? 4.597 -6.791 6.548 1.00 86.56 409 TYR A CA 1
ATOM 3376 C C . TYR A 1 409 ? 4.392 -7.169 8.023 1.00 86.56 409 TYR A C 1
ATOM 3378 O O . TYR A 1 409 ? 4.173 -6.287 8.850 1.00 86.56 409 TYR A O 1
ATOM 3386 N N . GLY A 1 410 ? 4.417 -8.461 8.354 1.00 83.69 410 GLY A N 1
ATOM 3387 C CA . GLY A 1 410 ? 4.294 -8.966 9.719 1.00 83.69 410 GLY A CA 1
ATOM 3388 C C . GLY A 1 410 ? 5.625 -9.459 10.289 1.00 83.69 410 GLY A C 1
ATOM 3389 O O . GLY A 1 410 ? 6.694 -9.284 9.711 1.00 83.69 410 GLY A O 1
ATOM 3390 N N . THR A 1 411 ? 5.552 -10.126 11.436 1.00 86.44 411 THR A N 1
ATOM 3391 C CA . THR A 1 411 ? 6.701 -10.795 12.066 1.00 86.44 411 THR A CA 1
ATOM 3392 C C . THR A 1 411 ? 6.925 -12.196 11.496 1.00 86.44 411 THR A C 1
ATOM 3394 O O . THR A 1 411 ? 6.053 -12.778 10.847 1.00 86.44 411 THR A O 1
ATOM 3397 N N . SER A 1 412 ? 8.041 -12.825 11.875 1.00 84.38 412 SER A N 1
ATOM 3398 C CA . SER A 1 412 ? 8.321 -14.247 11.612 1.00 84.38 412 SER A CA 1
ATOM 3399 C C . SER A 1 412 ? 7.211 -15.218 12.059 1.00 84.38 412 SER A C 1
ATOM 3401 O O . SER A 1 412 ? 7.140 -16.337 11.551 1.00 84.38 412 SER A O 1
ATOM 3403 N N . LYS A 1 413 ? 6.316 -14.809 12.974 1.00 87.69 413 LYS A N 1
ATOM 3404 C CA . LYS A 1 413 ? 5.165 -15.606 13.438 1.00 87.69 413 LYS A CA 1
ATOM 3405 C C . LYS A 1 413 ? 3.841 -15.248 12.749 1.00 87.69 413 LYS A C 1
ATOM 3407 O O . LYS A 1 413 ? 2.935 -16.084 12.734 1.00 87.69 413 LYS A O 1
ATOM 3412 N N . SER A 1 414 ? 3.727 -14.064 12.149 1.00 90.06 414 SER A N 1
ATOM 3413 C CA . SER A 1 414 ? 2.472 -13.517 11.611 1.00 90.06 414 SER A CA 1
ATOM 3414 C C . SER A 1 414 ? 1.859 -14.383 10.507 1.00 90.06 414 SER A C 1
ATOM 3416 O O . SER A 1 414 ? 0.662 -14.659 10.529 1.00 90.06 414 SER A O 1
ATOM 3418 N N . ALA A 1 415 ? 2.675 -14.926 9.598 1.00 92.12 415 ALA A N 1
ATOM 3419 C CA . ALA A 1 415 ? 2.204 -15.838 8.549 1.00 92.12 415 ALA A CA 1
ATOM 3420 C C . ALA A 1 415 ? 1.558 -17.129 9.104 1.00 92.12 415 ALA A C 1
ATOM 3422 O O . ALA A 1 415 ? 0.571 -17.618 8.553 1.00 92.12 415 ALA A O 1
ATOM 3423 N N . CYS A 1 416 ? 2.087 -17.665 10.211 1.00 90.62 416 CYS A N 1
ATOM 3424 C CA . CYS A 1 416 ? 1.541 -18.846 10.887 1.00 90.62 416 CYS A CA 1
ATOM 3425 C C . CYS A 1 416 ? 0.245 -18.509 11.644 1.00 90.62 416 CYS A C 1
ATOM 3427 O O . CYS A 1 416 ? -0.749 -19.226 11.519 1.00 90.62 416 CYS A O 1
ATOM 3429 N N . PHE A 1 417 ? 0.239 -17.380 12.364 1.00 91.19 417 PHE A N 1
ATOM 3430 C CA . PHE A 1 417 ? -0.938 -16.847 13.053 1.00 91.19 417 PHE A CA 1
ATOM 3431 C C . PHE A 1 417 ? -2.120 -16.653 12.095 1.00 91.19 417 PHE A C 1
ATOM 3433 O O . PHE A 1 417 ? -3.202 -17.199 12.319 1.00 91.19 417 PHE A O 1
ATOM 3440 N N . ILE A 1 418 ? -1.892 -15.946 10.986 1.00 93.12 418 ILE A N 1
ATOM 3441 C CA . ILE A 1 418 ? -2.926 -15.615 10.002 1.00 93.12 418 ILE A CA 1
ATOM 3442 C C . ILE A 1 418 ? -3.491 -16.880 9.349 1.00 93.12 418 ILE A C 1
ATOM 3444 O O . ILE A 1 418 ? -4.711 -17.018 9.265 1.00 93.12 418 ILE A O 1
ATOM 3448 N N . ASN A 1 419 ? -2.644 -17.847 8.973 1.00 93.50 419 ASN A N 1
ATOM 3449 C CA . ASN A 1 419 ? -3.128 -19.136 8.470 1.00 93.50 419 ASN A CA 1
ATOM 3450 C C . ASN A 1 419 ? -4.002 -19.867 9.507 1.00 93.50 419 ASN A C 1
ATOM 3452 O O . ASN A 1 419 ? -5.100 -20.314 9.184 1.00 93.50 419 ASN A O 1
ATOM 3456 N N . GLY A 1 420 ? -3.546 -19.949 10.762 1.00 91.19 420 GLY A N 1
ATOM 3457 C CA . GLY A 1 420 ? -4.269 -20.629 11.839 1.00 91.19 420 GLY A CA 1
ATOM 3458 C C . GLY A 1 420 ? -5.641 -20.019 12.144 1.00 91.19 420 GLY A C 1
ATOM 3459 O O . GLY A 1 420 ? -6.610 -20.757 12.328 1.00 91.19 420 GLY A O 1
ATOM 3460 N N . VAL A 1 421 ? -5.748 -18.685 12.153 1.00 92.50 421 VAL A N 1
ATOM 3461 C CA . VAL A 1 421 ? -7.025 -17.981 12.371 1.00 92.50 421 VAL A CA 1
ATOM 3462 C C . VAL A 1 421 ? -7.972 -18.158 11.180 1.00 92.50 421 VAL A C 1
ATOM 3464 O O . VAL A 1 421 ? -9.141 -18.486 11.388 1.00 92.50 421 VAL A O 1
ATOM 3467 N N . LEU A 1 422 ? -7.487 -18.012 9.939 1.00 92.69 422 LEU A N 1
ATOM 3468 C CA . LEU A 1 422 ? -8.318 -18.203 8.742 1.00 92.69 422 LEU A CA 1
ATOM 3469 C C . LEU A 1 422 ? -8.825 -19.646 8.617 1.00 92.69 422 LEU A C 1
ATOM 3471 O O . LEU A 1 422 ? -9.999 -19.858 8.316 1.00 92.69 422 LEU A O 1
ATOM 3475 N N . GLU A 1 423 ? -7.986 -20.644 8.910 1.00 90.94 423 GLU A N 1
ATOM 3476 C CA . GLU A 1 423 ? -8.415 -22.044 8.970 1.00 90.94 423 GLU A CA 1
ATOM 3477 C C . GLU A 1 423 ? -9.482 -22.298 10.043 1.00 90.94 423 GLU A C 1
ATOM 3479 O O . GLU A 1 423 ? -10.410 -23.072 9.802 1.00 90.94 423 GLU A O 1
ATOM 3484 N N . GLY A 1 424 ? -9.352 -21.683 11.225 1.00 89.50 424 GLY A N 1
ATOM 3485 C CA . GLY A 1 424 ? -10.343 -21.782 12.301 1.00 89.50 424 GLY A CA 1
ATOM 3486 C C . GLY A 1 424 ? -11.706 -21.250 11.862 1.00 89.50 424 GLY A C 1
ATOM 3487 O O . GLY A 1 424 ? -12.705 -21.970 11.924 1.00 89.50 424 GLY A O 1
ATOM 3488 N N . ILE A 1 425 ? -11.715 -20.040 11.298 1.00 89.88 425 ILE A N 1
ATOM 3489 C CA . ILE A 1 425 ? -12.921 -19.381 10.788 1.00 89.88 425 ILE A CA 1
ATOM 3490 C C . ILE A 1 425 ? -13.576 -20.209 9.672 1.00 89.88 425 ILE A C 1
ATOM 3492 O O . ILE A 1 425 ? -14.775 -20.479 9.726 1.00 89.88 425 ILE A O 1
ATOM 3496 N N . LEU A 1 426 ? -12.805 -20.687 8.691 1.00 86.62 426 LEU A N 1
ATOM 3497 C CA . LEU A 1 426 ? -13.337 -21.489 7.582 1.00 86.62 426 LEU A CA 1
ATOM 3498 C C . LEU A 1 426 ? -13.884 -22.853 8.035 1.00 86.62 426 LEU A C 1
ATOM 3500 O O . LEU A 1 426 ? -14.847 -23.345 7.448 1.00 86.62 426 LEU A O 1
ATOM 3504 N N . LYS A 1 427 ? -13.327 -23.460 9.091 1.00 86.00 427 LYS A N 1
ATOM 3505 C CA . LYS A 1 427 ? -13.891 -24.673 9.719 1.00 86.00 427 LYS A CA 1
ATOM 3506 C C . LYS A 1 427 ? -15.190 -24.390 10.484 1.00 86.00 427 LYS A C 1
ATOM 3508 O O . LYS A 1 427 ? -15.979 -25.313 10.666 1.00 86.00 427 LYS A O 1
ATOM 3513 N N . GLY A 1 428 ? -15.412 -23.150 10.926 1.00 80.12 428 GLY A N 1
ATOM 3514 C CA . GLY A 1 428 ? -16.679 -22.694 11.504 1.00 80.12 428 GLY A CA 1
ATOM 3515 C C . GLY A 1 428 ? -17.762 -22.418 10.456 1.00 80.12 428 GLY A C 1
ATOM 3516 O O . GLY A 1 428 ? -18.919 -22.722 10.702 1.00 80.12 428 GLY A O 1
ATOM 3517 N N . LEU A 1 429 ? -17.383 -21.897 9.283 1.00 77.94 429 LEU A N 1
ATOM 3518 C CA . LEU A 1 429 ? -18.305 -21.539 8.190 1.00 77.94 429 LEU A CA 1
ATOM 3519 C C . LEU A 1 429 ? -18.775 -22.727 7.329 1.00 77.94 429 LEU A C 1
ATOM 3521 O O . LEU A 1 429 ? -19.775 -22.610 6.632 1.00 77.94 429 LEU A O 1
ATOM 3525 N N . ASN A 1 430 ? -18.043 -23.847 7.341 1.00 64.12 430 ASN A N 1
ATOM 3526 C CA . ASN A 1 430 ? -18.389 -25.077 6.610 1.00 64.12 430 ASN A CA 1
ATOM 3527 C C . ASN A 1 430 ? -19.096 -26.128 7.498 1.00 64.12 430 ASN A C 1
ATOM 3529 O O . ASN A 1 430 ? -19.054 -27.321 7.189 1.00 64.12 430 ASN A O 1
ATOM 3533 N N . LYS A 1 431 ? -19.688 -25.698 8.617 1.00 44.84 431 LYS A N 1
ATOM 3534 C CA . LYS A 1 431 ? -20.544 -26.496 9.505 1.00 44.84 431 LYS A CA 1
ATOM 3535 C C . LYS A 1 431 ? -21.974 -25.975 9.454 1.00 44.84 431 LYS A C 1
ATOM 3537 O O . LYS A 1 431 ? -22.871 -26.835 9.565 1.00 44.84 431 LYS A O 1
#

Radius of gyration: 28.57 Å; Cα contacts (8 Å, |Δi|>4): 275; chains: 1; bounding box: 89×60×81 Å

pLDDT: mean 74.74, std 22.08, range [23.08, 97.69]

Sequence (431 aa):
MPNLANRPFMENFLIPRRFVRIKALQNLYAYTISKVAHKNETIEQVKKDFTFDPFLHTPDQKEPLAKQQSIAVAAFTEAVAAAFPMQDFAYVGNKKMEQSSHFLHYLEALKKEETLLQNGFNQSKKSIYTGILYTLLLLVEWYKLAKATYNPAQPAAHLLKTHLAQDPLLEELYHNASWMNAMGKNGISWVKDQDQVQNWYRQFIETREVPKSYGADPNNNNRSLLKPICDEEFLGEAQSSTAAYSDVCEEHRQASTPKLPLEIEFQKRSSVELLEDMFQKIIFQEGPINDFLAMTDLYWDEHKRMVKKFLTRIFTMRFTQDFSAFMLFWDHPKWAIEEGFYNRLLTTVIQNDALYEAMIGQNAEKWDRERILLTDKLILKLALAELLNFKDIPFKVSINEYIEIAKWYGTSKSACFINGVLEGILKGLNK

Secondary structure (DSSP, 8-state):
---GGG-HHHHTTS--HHHHHHHHHHHHHHHHHHHHHHHHHHHHHHHHTT---TTTS-GGGHHHHHHHHHHHHHHHHHHHHHTTT-S-----S-HHHHT-HHHHHHHHHHHHHHHHHHHHHHHHHHHHHHHHHHHHHHHHHHHHHHHHT--TT-TTS-HHHHHHHT-HHHHHHHH-HHHHHHHHHHT---TTSHHHHHHHHIIIIIS---------------------------------TTGGGTGGGGGG-------PPPGGGTTT--HHHHHHHHIIIIISSTTHHHHHHHHH-TTHHHHHHHHHHHHHHHHHGGGG--HHHHHHTTT-THHHHHHHHHHHHHHHHHHTHHHHHHHHHHH-TTS-GGG--HHHHHHHHHHHHHHHH-TTS-HHHHHHHHHHHHHHHS-TTHHHHHHHHHHHHHHHHT-

Nearest PDB structures (foldseek):
  3imq-assembly1_A  TM=9.073E-01  e=2.558E-03  Escherichia coli K-12
  1eyv-assembly1_A  TM=9.089E-01  e=2.670E-03  Mycobacterium tuberculosis
  1tzw-assembly1_A  TM=9.205E-01  e=3.451E-03  Thermotoga maritima
  2jr0-assembly1_A  TM=8.014E-01  e=3.642E-01  Aquifex aeolicus
  4eya-assembly1_A  TM=6.631E-01  e=2.276E-01  Aquifex aeolicus VF5

Solvent-accessible surface area (backbone atoms only — not comparable to full-atom values): 25902 Å² total; per-residue (Å²): 130,81,73,74,88,75,45,76,85,54,74,86,72,65,79,60,66,67,60,48,53,50,48,46,50,54,33,51,49,51,40,51,50,50,54,52,49,51,49,52,52,43,47,53,52,57,42,55,80,36,58,82,46,83,92,83,49,60,81,80,50,47,62,59,30,52,54,50,31,53,52,51,51,51,52,50,54,50,53,63,58,66,61,60,75,88,67,83,90,78,84,84,82,58,76,70,53,77,68,29,68,62,53,46,52,44,53,53,49,51,54,50,45,48,52,48,43,67,42,40,58,60,50,54,49,50,52,29,53,51,53,42,50,53,54,53,48,51,53,36,54,47,26,52,55,24,46,76,69,61,54,91,90,57,52,82,60,34,57,70,36,49,50,47,41,64,37,68,64,50,52,50,53,75,69,30,65,70,57,55,51,50,31,60,76,68,70,60,73,57,81,91,48,46,69,56,56,51,49,49,41,43,64,74,52,58,68,53,65,73,78,75,79,74,72,86,72,95,80,83,81,88,86,84,89,82,80,90,85,83,90,87,85,90,90,83,89,90,85,71,83,84,51,82,69,58,62,78,68,52,90,70,75,72,92,65,88,75,82,72,82,62,73,77,76,57,78,83,59,53,74,55,59,48,53,47,48,43,49,54,65,58,43,63,26,94,49,76,56,31,51,54,54,37,76,76,31,96,58,30,80,66,34,48,61,51,29,50,56,50,50,56,48,55,55,70,48,61,87,66,82,52,72,63,62,65,61,48,61,73,75,34,68,65,57,59,54,53,47,58,48,42,46,50,46,51,53,46,29,66,70,38,43,72,60,44,52,51,55,48,53,74,46,38,70,92,47,69,76,95,69,70,49,69,63,57,52,50,50,49,36,51,46,49,32,42,65,77,69,39,88,92,54,59,59,72,57,54,53,52,53,49,33,52,49,22,64,76,72,46,52,99,56,36,31,58,52,51,49,54,34,53,53,47,50,52,61,61,74,77,108

Foldseek 3Di:
DPPPLPDPVQPPADDDLLLLLLLLLLLVVQLVVLLVVLLVVLLVVLLVVLDDDPVPDDPVCNVVSVVVSVVLSVLSVVVVVVPPDDPDDPDPRDPVNCVDPSSVVSVVSSVVSVVCSLCSLVVLLLLLVLLLLLLLVLLLLLLVVLLVPDDPVPCPFFVLSNLSVPPVVSVCCVPDPVSVVVCVVSVNDCPVVVVVSVVLSCVPRVPDGPPPPPDDPPDDDDDDDDDDDDDDDDDDDDDDPDCVLVVLPCVPPPDDPDDDDDPVVVVPDDSLVSSLCCCVVRQCDPDDNVVVSCVVDVPSVSSVVVSSSLSNVVSVCVVVVCVVVNVVSSVNCVSVVSSVVSNQLSVLLRNCVVVQVVLLVVQCPVPDPVPCDPSLSSLSSSLCSCQVPPPVDDNVRSLVSSLVVCVSRHDPCSSVSSNSSVVSSVVVVVD

Mean predicted aligned error: 12.92 Å